Protein AF-A0A9W9TAP0-F1 (afdb_monomer_lite)

Sequence (423 aa):
MVGEIASSGRPNSSPDVRSVYTIPLPASGARTARPKFRALRFLSPRTLLLLLNAPNRGGSELVLLQLPSAKSSKSKILRRRKLPRTLKIGLGLDICQLGTNPQGQQQTVIAASGSDNSIPLFTLEYGPNRGYSNFRPYTTLRDVHPFSMTKLTFSTFIAPPHPVTPDVGPQNIKLASVSMGNTVVVHTFPLSPFPTSSRTPRYVLVTPGPSEIWELVYSIIILLFSISAICVAMLAFAEIRGGTPPVLGATEWLPESIRGAIAREYVLPPRDKLTYFDTLLAPRGSGIDTDIPVATIVPTDSQIESLREILDRVHRAGAAPADLETIAPQSLSVIVRCGAGQNAEQSVIIETAVSASADESEQSEEEKLQAWKDLSVSEQSVWKQRLVDAGRWTASEGESVLIGVLFSEACGGLGRAVREELP

Structure (mmCIF, N/CA/C/O backbone):
data_AF-A0A9W9TAP0-F1
#
_entry.id   AF-A0A9W9TAP0-F1
#
loop_
_atom_site.group_PDB
_atom_site.id
_atom_site.type_symbol
_atom_site.label_atom_id
_atom_site.label_alt_id
_atom_site.label_comp_id
_atom_site.label_asym_id
_atom_site.label_entity_id
_atom_site.label_seq_id
_atom_site.pdbx_PDB_ins_code
_atom_site.Cartn_x
_atom_site.Cartn_y
_atom_site.Cartn_z
_atom_site.occupancy
_atom_site.B_iso_or_equiv
_atom_site.auth_seq_id
_atom_site.auth_comp_id
_atom_site.auth_asym_id
_atom_site.auth_atom_id
_atom_site.pdbx_PDB_model_num
ATOM 1 N N . MET A 1 1 ? 4.898 6.331 33.263 1.00 35.47 1 MET A N 1
ATOM 2 C CA . MET A 1 1 ? 3.964 5.482 34.018 1.00 35.47 1 MET A CA 1
ATOM 3 C C . MET A 1 1 ? 3.512 4.370 33.102 1.00 35.47 1 MET A C 1
ATOM 5 O O . MET A 1 1 ? 2.742 4.619 32.185 1.00 35.47 1 MET A O 1
ATOM 9 N N . VAL A 1 2 ? 4.104 3.193 33.271 1.00 35.72 2 VAL A N 1
ATOM 10 C CA . VAL A 1 2 ? 3.560 1.947 32.732 1.00 35.72 2 VAL A CA 1
ATOM 11 C C . VAL A 1 2 ? 2.521 1.532 33.765 1.00 35.72 2 VAL A C 1
ATOM 13 O O . VAL A 1 2 ? 2.877 1.317 34.917 1.00 35.72 2 VAL A O 1
ATOM 16 N N . GLY A 1 3 ? 1.240 1.576 33.411 1.00 37.12 3 GLY A N 1
ATOM 17 C CA . GLY A 1 3 ? 0.206 1.009 34.267 1.00 37.12 3 GLY A CA 1
ATOM 18 C C . GLY A 1 3 ? 0.262 -0.501 34.110 1.00 37.12 3 GLY A C 1
ATOM 19 O O . GLY A 1 3 ? -0.266 -1.022 33.132 1.00 37.12 3 GLY A O 1
ATOM 20 N N . GLU A 1 4 ? 0.949 -1.190 35.016 1.00 38.75 4 GLU A N 1
ATOM 21 C CA . GLU A 1 4 ? 0.780 -2.631 35.176 1.00 38.75 4 GLU A CA 1
ATOM 22 C C . GLU A 1 4 ? -0.610 -2.869 35.764 1.00 38.75 4 GLU A C 1
ATOM 24 O O . GLU A 1 4 ? -0.915 -2.451 36.880 1.00 38.75 4 GLU A O 1
ATOM 29 N N . ILE A 1 5 ? -1.483 -3.508 34.989 1.00 48.22 5 ILE A N 1
ATOM 30 C CA . ILE A 1 5 ? -2.762 -4.002 35.495 1.00 48.22 5 ILE A CA 1
ATOM 31 C C . ILE A 1 5 ? -2.458 -5.355 36.141 1.00 48.22 5 ILE A C 1
ATOM 33 O O . ILE A 1 5 ? -2.539 -6.397 35.495 1.00 48.22 5 ILE A O 1
ATOM 37 N N . ALA A 1 6 ? -2.033 -5.331 37.404 1.00 49.41 6 ALA A N 1
ATOM 38 C CA . ALA A 1 6 ? -1.927 -6.531 38.223 1.00 49.41 6 ALA A CA 1
ATOM 39 C C . ALA A 1 6 ? -3.330 -6.935 38.707 1.00 49.41 6 ALA A C 1
ATOM 41 O O . ALA A 1 6 ? -4.067 -6.120 39.260 1.00 49.41 6 ALA A O 1
ATOM 42 N N . SER A 1 7 ? -3.710 -8.199 38.513 1.00 53.41 7 SER A N 1
ATOM 43 C CA . SER A 1 7 ? -5.006 -8.751 38.942 1.00 53.41 7 SER A CA 1
ATOM 44 C C . SER A 1 7 ? -5.147 -8.901 40.464 1.00 53.41 7 SER A C 1
ATOM 46 O O . SER A 1 7 ? -6.217 -9.266 40.947 1.00 53.41 7 SER A O 1
ATOM 48 N N . SER A 1 8 ? -4.082 -8.632 41.227 1.00 52.31 8 SER A N 1
ATOM 49 C CA . SER A 1 8 ? -3.976 -8.928 42.660 1.00 52.31 8 SER A CA 1
ATOM 50 C C . SER A 1 8 ? -4.430 -7.802 43.594 1.00 52.31 8 SER A C 1
ATOM 52 O O . SER A 1 8 ? -4.453 -8.000 44.806 1.00 52.31 8 SER A O 1
ATOM 54 N N . GLY A 1 9 ? -4.842 -6.643 43.077 1.00 48.72 9 GLY A N 1
ATOM 55 C CA . GLY A 1 9 ? -5.369 -5.554 43.897 1.00 48.72 9 GLY A CA 1
ATOM 56 C C . GLY A 1 9 ? -6.610 -4.952 43.265 1.00 48.72 9 GLY A C 1
ATOM 57 O O . GLY A 1 9 ? -6.533 -4.437 42.156 1.00 48.72 9 GLY A O 1
ATOM 58 N N . ARG A 1 10 ? -7.753 -4.975 43.965 1.00 49.41 10 ARG A N 1
ATOM 59 C CA . ARG A 1 10 ? -8.870 -4.073 43.644 1.00 49.41 10 ARG A CA 1
ATOM 60 C C . ARG A 1 10 ? -8.359 -2.645 43.868 1.00 49.41 10 ARG A C 1
ATOM 62 O O . ARG A 1 10 ? -8.138 -2.284 45.025 1.00 49.41 10 ARG A O 1
ATOM 69 N N . PRO A 1 11 ? -8.143 -1.825 42.825 1.00 54.97 11 PRO A N 1
ATOM 70 C CA . PRO A 1 11 ? -7.811 -0.433 43.046 1.00 54.97 11 PRO A CA 1
ATOM 71 C C . PRO A 1 11 ? -9.091 0.255 43.530 1.00 54.97 11 PRO A C 1
ATOM 73 O O . PRO A 1 11 ? -10.049 0.399 42.776 1.00 54.97 11 PRO A O 1
ATOM 76 N N . ASN A 1 12 ? -9.123 0.656 44.804 1.00 59.03 12 ASN A N 1
ATOM 77 C CA . ASN A 1 12 ? -10.228 1.421 45.405 1.00 59.03 12 ASN A CA 1
ATOM 78 C C . ASN A 1 12 ? -10.329 2.865 44.866 1.00 59.03 12 ASN A C 1
ATOM 80 O O . ASN A 1 12 ? -11.173 3.634 45.320 1.00 59.03 12 ASN A O 1
ATOM 84 N N . SER A 1 13 ? -9.487 3.247 43.904 1.00 66.62 13 SER A N 1
ATOM 85 C CA . SER A 1 13 ? -9.557 4.516 43.189 1.00 66.62 13 SER A CA 1
ATOM 86 C C . SER A 1 13 ? -9.897 4.271 41.722 1.00 66.62 13 SER A C 1
ATOM 88 O O . SER A 1 13 ? -9.280 3.450 41.040 1.00 66.62 13 SER A O 1
ATOM 90 N N . SER A 1 14 ? -10.891 5.002 41.215 1.00 63.50 14 SER A N 1
ATOM 91 C CA . SER A 1 14 ? -11.123 5.083 39.776 1.00 63.50 14 SER A CA 1
ATOM 92 C C . SER A 1 14 ? -9.846 5.594 39.098 1.00 63.50 14 SER A C 1
ATOM 94 O O . SER A 1 14 ? -9.277 6.578 39.584 1.00 63.50 14 SER A O 1
ATOM 96 N N . PRO A 1 15 ? -9.385 4.974 37.998 1.00 71.81 15 PRO A N 1
ATOM 97 C CA . PRO A 1 15 ? -8.218 5.464 37.275 1.00 71.81 15 PRO A CA 1
ATOM 98 C C . PRO A 1 15 ? -8.450 6.917 36.846 1.00 71.81 15 PRO A C 1
ATOM 100 O O . PRO A 1 15 ? -9.531 7.247 36.363 1.00 71.81 15 PRO A O 1
ATOM 103 N N . ASP A 1 16 ? -7.451 7.782 37.024 1.00 75.12 16 ASP A N 1
ATOM 104 C CA . ASP A 1 16 ? -7.532 9.184 36.603 1.00 75.12 16 ASP A CA 1
ATOM 105 C C . ASP A 1 16 ? -7.664 9.257 35.069 1.00 75.12 16 ASP A C 1
ATOM 107 O O . ASP A 1 16 ? -6.729 8.950 34.318 1.00 75.12 16 ASP A O 1
ATOM 111 N N . VAL A 1 17 ? -8.868 9.582 34.585 1.00 78.56 17 VAL A N 1
ATOM 112 C CA . VAL A 1 17 ? -9.186 9.620 33.154 1.00 78.56 17 VAL A CA 1
ATOM 113 C C . VAL A 1 17 ? -8.846 10.995 32.605 1.00 78.56 17 VAL A C 1
ATOM 115 O O . VAL A 1 17 ? -9.602 11.957 32.736 1.00 78.56 17 VAL A O 1
ATOM 118 N N . ARG A 1 18 ? -7.725 11.077 31.889 1.00 80.06 18 ARG A N 1
ATOM 119 C CA . ARG A 1 18 ? -7.313 12.298 31.196 1.00 80.06 18 ARG A CA 1
ATOM 120 C C . ARG A 1 18 ? -7.606 12.227 29.701 1.00 80.06 18 ARG A C 1
ATOM 122 O O . ARG A 1 18 ? -7.144 11.320 29.009 1.00 80.06 18 ARG A O 1
ATOM 129 N N . SER A 1 19 ? -8.278 13.250 29.164 1.00 82.06 19 SER A N 1
ATOM 130 C CA . SER A 1 19 ? -8.365 13.429 27.710 1.00 82.06 19 SER A CA 1
ATOM 131 C C . SER A 1 19 ? -6.993 13.792 27.141 1.00 82.06 19 SER A C 1
ATOM 133 O O . SER A 1 19 ? -6.414 14.835 27.455 1.00 82.06 19 SER A O 1
ATOM 135 N N . VAL A 1 20 ? -6.458 12.902 26.309 1.00 82.75 20 VAL A N 1
ATOM 136 C CA . VAL A 1 20 ? -5.140 13.058 25.686 1.00 82.75 20 VAL A CA 1
ATOM 137 C C . VAL A 1 20 ? -5.211 13.839 24.374 1.00 82.75 20 VAL A C 1
ATOM 139 O O . VAL A 1 20 ? -4.279 14.570 24.023 1.00 82.75 20 VAL A O 1
ATOM 142 N N . TYR A 1 21 ? -6.294 13.665 23.621 1.00 85.75 21 TYR A N 1
ATOM 143 C CA . TYR A 1 21 ? -6.478 14.297 22.324 1.00 85.75 21 TYR A CA 1
ATOM 144 C C . TYR A 1 21 ? -7.959 14.504 22.028 1.00 85.75 21 TYR A C 1
ATOM 146 O O . TYR A 1 21 ? -8.755 13.569 22.094 1.00 85.75 21 TYR A O 1
ATOM 154 N N . THR A 1 22 ? -8.288 15.723 21.614 1.00 86.69 22 THR A N 1
ATOM 155 C CA . THR A 1 22 ? -9.600 16.093 21.088 1.00 86.69 22 THR A CA 1
ATOM 156 C C . THR A 1 22 ? -9.387 16.750 19.733 1.00 86.69 22 THR A C 1
ATOM 158 O O . THR A 1 22 ? -8.451 17.531 19.551 1.00 86.69 22 THR A O 1
ATOM 161 N N . ILE A 1 23 ? -10.254 16.440 18.771 1.00 85.25 23 ILE A N 1
ATOM 162 C CA . ILE A 1 23 ? -10.223 17.067 17.447 1.00 85.25 23 ILE A CA 1
ATOM 163 C C . ILE A 1 23 ? -10.448 18.579 17.629 1.00 85.25 23 ILE A C 1
ATOM 165 O O . ILE A 1 23 ? -11.452 18.956 18.244 1.00 85.25 23 ILE A O 1
ATOM 169 N N . PRO A 1 24 ? -9.542 19.443 17.128 1.00 80.12 24 PRO A N 1
ATOM 170 C CA . PRO A 1 24 ? -9.660 20.884 17.309 1.00 80.12 24 PRO A CA 1
ATOM 171 C C . PRO A 1 24 ? -10.938 21.403 16.650 1.00 80.12 24 PRO A C 1
ATOM 173 O O . PRO A 1 24 ? -11.349 20.913 15.594 1.00 80.12 24 PRO A O 1
ATOM 176 N N . LEU A 1 25 ? -11.569 22.396 17.277 1.00 72.06 25 LEU A N 1
ATOM 177 C CA . LEU A 1 25 ? -12.714 23.063 16.674 1.00 72.06 25 LEU A CA 1
ATOM 178 C C . LEU A 1 25 ? -12.244 23.890 15.465 1.00 72.06 25 LEU A C 1
ATOM 180 O O . LEU A 1 25 ? -11.196 24.535 15.545 1.00 72.06 25 LEU A O 1
ATOM 184 N N . PRO A 1 26 ? -12.994 23.888 14.353 1.00 67.75 26 PRO A N 1
ATOM 185 C CA . PRO A 1 26 ? -12.704 24.773 13.236 1.00 67.75 26 PRO A CA 1
ATOM 186 C C . PRO A 1 26 ? -12.855 26.233 13.678 1.00 67.75 26 PRO A C 1
ATOM 188 O O . PRO A 1 26 ? -13.817 26.587 14.358 1.00 67.75 26 PRO A O 1
ATOM 191 N N . ALA A 1 27 ? -11.912 27.081 13.258 1.00 63.66 27 ALA A N 1
ATOM 192 C CA . ALA A 1 27 ? -11.834 28.494 13.644 1.00 63.66 27 ALA A CA 1
ATOM 193 C C . ALA A 1 27 ? -13.078 29.318 13.257 1.00 63.66 27 ALA A C 1
ATOM 195 O O . ALA A 1 27 ? -13.314 30.379 13.819 1.00 63.66 27 ALA A O 1
ATOM 196 N N . SER A 1 28 ? -13.900 28.812 12.332 1.00 65.06 28 SER A N 1
ATOM 197 C CA . SER A 1 28 ? -15.079 29.495 11.789 1.00 65.06 28 SER A CA 1
ATOM 198 C C . SER A 1 28 ? -16.245 29.667 12.778 1.00 65.06 28 SER A C 1
ATOM 200 O O . SER A 1 28 ? -17.252 30.251 12.389 1.00 65.06 28 SER A O 1
ATOM 202 N N . GLY A 1 29 ? -16.183 29.135 14.007 1.00 60.34 29 GLY A N 1
ATOM 203 C CA . GLY A 1 29 ? -17.227 29.305 15.039 1.00 60.34 29 GLY A CA 1
ATOM 204 C C . GLY A 1 29 ? -18.574 28.622 14.742 1.00 60.34 29 GLY A C 1
ATOM 205 O O . GLY A 1 29 ? -19.342 28.329 15.655 1.00 60.34 29 GLY A O 1
ATOM 206 N N . ALA A 1 30 ? -18.844 28.285 13.481 1.00 61.38 30 ALA A N 1
ATOM 207 C CA . ALA A 1 30 ? -19.988 27.500 13.067 1.00 61.38 30 ALA A CA 1
ATOM 208 C C . ALA A 1 30 ? -19.886 26.077 13.637 1.00 61.38 30 ALA A C 1
ATOM 210 O O . ALA A 1 30 ? -18.817 25.454 13.601 1.00 61.38 30 ALA A O 1
ATOM 211 N N . ARG A 1 31 ? -21.023 25.531 14.100 1.00 60.56 31 ARG A N 1
ATOM 212 C CA . ARG A 1 31 ? -21.229 24.106 14.438 1.00 60.56 31 ARG A CA 1
ATOM 213 C C . ARG A 1 31 ? -21.124 23.220 13.184 1.00 60.56 31 ARG A C 1
ATOM 215 O O . ARG A 1 31 ? -22.014 22.441 12.865 1.00 60.56 31 ARG A O 1
ATOM 222 N N . THR A 1 32 ? -20.036 23.353 12.440 1.00 64.44 32 THR A N 1
ATOM 223 C CA . THR A 1 32 ? -19.713 22.486 11.316 1.00 64.44 32 THR A CA 1
ATOM 224 C C . THR A 1 32 ? -19.512 21.069 11.837 1.00 64.44 32 THR A C 1
ATOM 226 O O . THR A 1 32 ? -18.995 20.836 12.937 1.00 64.44 32 THR A O 1
ATOM 229 N N . ALA A 1 33 ? -20.004 20.108 11.061 1.00 75.25 33 ALA A N 1
ATOM 230 C CA . ALA A 1 33 ? -19.948 18.706 11.422 1.00 75.25 33 ALA A CA 1
ATOM 231 C C . ALA A 1 33 ? -18.481 18.279 11.627 1.00 75.25 33 ALA A C 1
ATOM 233 O O . ALA A 1 33 ? -17.608 18.569 10.812 1.00 75.25 33 ALA A O 1
ATOM 234 N N . ARG A 1 34 ? -18.193 17.626 12.757 1.00 82.12 34 ARG A N 1
ATOM 235 C CA . ARG A 1 34 ? -16.831 17.218 13.133 1.00 82.12 34 ARG A CA 1
ATOM 236 C C . ARG A 1 34 ? -16.483 15.865 12.513 1.00 82.12 34 ARG A C 1
ATOM 238 O O . ARG A 1 34 ? -17.371 15.012 12.413 1.00 82.12 34 ARG A O 1
ATOM 245 N N . PRO A 1 35 ? -15.209 15.625 12.154 1.00 88.88 35 PRO A N 1
ATOM 246 C CA . PRO A 1 35 ? -14.784 14.283 11.808 1.00 88.88 35 PRO A CA 1
ATOM 247 C C . PRO A 1 35 ? -14.922 13.359 13.024 1.00 88.88 35 PRO A C 1
ATOM 249 O O . PRO A 1 35 ? -14.777 13.791 14.169 1.00 88.88 35 PRO A O 1
ATOM 252 N N . LYS A 1 36 ? -15.230 12.087 12.776 1.00 91.38 36 LYS A N 1
ATOM 253 C CA . LYS A 1 36 ? -15.442 11.074 13.821 1.00 91.38 36 LYS A CA 1
ATOM 254 C C . LYS A 1 36 ? -14.333 10.031 13.768 1.00 91.38 36 LYS A C 1
ATOM 256 O O . LYS A 1 36 ? -13.972 9.578 12.682 1.00 91.38 36 LYS A O 1
ATOM 261 N N . PHE A 1 37 ? -13.824 9.625 14.930 1.00 93.25 37 PHE A N 1
ATOM 262 C CA . PHE A 1 37 ? -12.934 8.469 15.023 1.00 93.25 37 PHE A CA 1
ATOM 263 C C . PHE A 1 37 ? -13.729 7.197 14.760 1.00 93.25 37 PHE A C 1
ATOM 265 O O . PHE A 1 37 ? -14.768 6.973 15.379 1.00 93.25 37 PHE A O 1
ATOM 272 N N . ARG A 1 38 ? -13.243 6.377 13.832 1.00 93.19 38 ARG A N 1
ATOM 273 C CA . ARG A 1 38 ? -13.860 5.097 13.492 1.00 93.19 38 ARG A CA 1
ATOM 274 C C . ARG A 1 38 ? -13.120 3.923 14.112 1.00 93.19 38 ARG A C 1
ATOM 276 O O . ARG A 1 38 ? -13.752 3.015 14.635 1.00 93.19 38 ARG A O 1
ATOM 283 N N . ALA A 1 39 ? -11.799 3.925 13.996 1.00 94.56 39 ALA A N 1
ATOM 284 C CA . ALA A 1 39 ? -10.954 2.835 14.453 1.00 94.56 39 ALA A CA 1
ATOM 285 C C . ALA A 1 39 ? -9.607 3.378 14.927 1.00 94.56 39 ALA A C 1
ATOM 287 O O . ALA A 1 39 ? -9.150 4.427 14.464 1.00 94.56 39 ALA A O 1
ATOM 288 N N . LEU A 1 40 ? -8.983 2.649 15.848 1.00 95.19 40 LEU A N 1
ATOM 289 C CA . LEU A 1 40 ? -7.676 2.970 16.406 1.00 95.19 40 LEU A CA 1
ATOM 290 C C . LEU A 1 40 ? -6.840 1.700 16.537 1.00 95.19 40 LEU A C 1
ATOM 292 O O . LEU A 1 40 ? -7.375 0.637 16.850 1.00 95.19 40 LEU A O 1
ATOM 296 N N . ARG A 1 41 ? -5.532 1.814 16.310 1.00 95.50 41 ARG A N 1
ATOM 297 C CA . ARG A 1 41 ? -4.555 0.740 16.519 1.00 95.50 41 ARG A CA 1
ATOM 298 C C . ARG A 1 41 ? -3.268 1.312 17.102 1.00 95.50 41 ARG A C 1
ATOM 300 O O . ARG A 1 41 ? -2.814 2.375 16.685 1.00 95.50 41 ARG A O 1
ATOM 307 N N . PHE A 1 42 ? -2.673 0.608 18.057 1.00 94.44 42 PHE A N 1
ATOM 308 C CA . PHE A 1 42 ? -1.372 0.977 18.610 1.00 94.44 42 PHE A CA 1
ATOM 309 C C . PHE A 1 42 ? -0.261 0.459 17.701 1.00 94.44 42 PHE A C 1
ATOM 311 O O . PHE A 1 42 ? -0.179 -0.737 17.446 1.00 94.44 42 PHE A O 1
ATOM 318 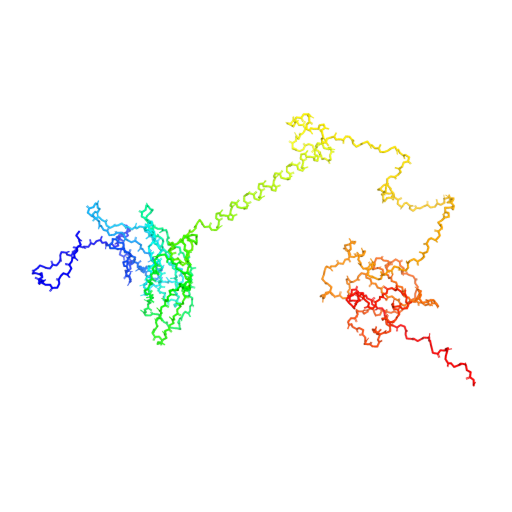N N . LEU A 1 43 ? 0.607 1.356 17.236 1.00 92.81 43 LEU A N 1
ATOM 319 C CA . LEU A 1 43 ? 1.861 0.964 16.583 1.00 92.81 43 LEU A CA 1
ATOM 320 C C . LEU A 1 43 ? 2.974 0.753 17.608 1.00 92.81 43 LEU A C 1
ATOM 322 O O . LEU A 1 43 ? 3.865 -0.063 17.428 1.00 92.81 43 LEU A O 1
ATOM 326 N N . SER A 1 44 ? 2.928 1.536 18.678 1.00 89.62 44 SER A N 1
ATOM 327 C CA . SER A 1 44 ? 3.886 1.553 19.776 1.00 89.62 44 SER A CA 1
ATOM 328 C C . SER A 1 44 ? 3.135 2.028 21.024 1.00 89.62 44 SER A C 1
ATOM 330 O O . SER A 1 44 ? 2.120 2.715 20.872 1.00 89.62 44 SER A O 1
ATOM 332 N N . PRO A 1 45 ? 3.616 1.771 22.255 1.00 89.38 45 PRO A N 1
ATOM 333 C CA . PRO A 1 45 ? 2.966 2.269 23.472 1.00 89.38 45 PRO A CA 1
ATOM 334 C C . PRO A 1 45 ? 2.735 3.789 23.495 1.00 89.38 45 PRO A C 1
ATOM 336 O O . PRO A 1 45 ? 1.911 4.283 24.258 1.00 89.38 45 PRO A O 1
ATOM 339 N N . ARG A 1 46 ? 3.462 4.544 22.661 1.00 89.62 46 ARG A N 1
ATOM 340 C CA . ARG A 1 46 ? 3.355 6.006 22.550 1.00 89.62 46 ARG A CA 1
ATOM 341 C C . ARG A 1 46 ? 2.807 6.499 21.213 1.00 89.62 46 ARG A C 1
ATOM 343 O O . ARG A 1 46 ? 2.724 7.709 21.021 1.00 89.62 46 ARG A O 1
ATOM 350 N N . THR A 1 47 ? 2.447 5.609 20.294 1.00 93.00 47 THR A N 1
ATOM 351 C CA . THR A 1 47 ? 2.020 6.006 18.948 1.00 93.00 47 THR A CA 1
ATOM 352 C C . THR A 1 47 ? 0.760 5.263 18.542 1.00 93.00 47 THR A C 1
ATOM 354 O O . THR A 1 47 ? 0.732 4.033 18.478 1.00 93.00 47 THR A O 1
ATOM 357 N N . LEU A 1 48 ? -0.268 6.037 18.213 1.00 95.06 48 LEU A N 1
ATOM 358 C CA . LEU A 1 48 ? -1.573 5.578 17.774 1.00 95.06 48 LEU A CA 1
ATOM 359 C C . LEU A 1 48 ? -1.783 5.879 16.296 1.00 95.06 48 LEU A C 1
ATOM 361 O O . LEU A 1 48 ? -1.560 6.997 15.836 1.00 95.06 48 LEU A O 1
ATOM 365 N N . LEU A 1 49 ? -2.286 4.893 15.572 1.00 96.69 49 LEU A N 1
ATOM 366 C CA . LEU A 1 49 ? -2.850 5.063 14.248 1.00 96.69 49 LEU A CA 1
ATOM 367 C C . LEU A 1 49 ? -4.369 5.167 14.368 1.00 96.69 49 LEU A C 1
ATOM 369 O O . LEU A 1 49 ? -5.010 4.310 14.973 1.00 96.69 49 LEU A O 1
ATOM 373 N N . LEU A 1 50 ? -4.938 6.216 13.786 1.00 95.69 50 LEU A N 1
ATOM 374 C CA . LEU A 1 50 ? -6.355 6.540 13.857 1.00 95.69 50 LEU A CA 1
ATOM 375 C C . LEU A 1 50 ? -6.946 6.597 12.452 1.00 95.69 50 LEU A C 1
ATOM 377 O O . LEU A 1 50 ? -6.357 7.195 11.551 1.00 95.69 50 LEU A O 1
ATOM 381 N N . LEU A 1 51 ? -8.138 6.030 12.294 1.00 96.00 51 LEU A N 1
ATOM 382 C CA . LEU A 1 51 ? -8.979 6.195 11.115 1.00 96.00 51 LEU A CA 1
ATOM 383 C C . LEU A 1 51 ? -10.081 7.206 11.434 1.00 96.00 51 LEU A C 1
ATOM 385 O O . LEU A 1 51 ? -10.896 6.981 12.334 1.00 96.00 51 LEU A O 1
ATOM 389 N N . LEU A 1 52 ? -10.103 8.315 10.701 1.00 94.75 52 LEU A N 1
ATOM 390 C CA . LEU A 1 52 ? -11.092 9.376 10.841 1.00 94.75 52 LEU A CA 1
ATOM 391 C C . LEU A 1 52 ? -11.986 9.424 9.610 1.00 94.75 52 LEU A C 1
ATOM 393 O O . LEU A 1 52 ? -11.508 9.379 8.482 1.00 94.75 52 LEU A O 1
ATOM 397 N N . ASN A 1 53 ? -13.281 9.601 9.838 1.00 94.75 53 ASN A N 1
ATOM 398 C CA . ASN A 1 53 ? -14.241 9.879 8.780 1.00 94.75 53 ASN A CA 1
ATOM 399 C C . ASN A 1 53 ? -14.594 11.360 8.804 1.00 94.75 53 ASN A C 1
ATOM 401 O O . ASN A 1 53 ? -14.984 11.887 9.850 1.00 94.75 53 ASN A O 1
ATOM 405 N N . ALA A 1 54 ? -14.461 12.018 7.658 1.00 91.94 54 ALA A N 1
ATOM 406 C CA . ALA A 1 54 ? -14.869 13.397 7.482 1.00 91.94 54 ALA A CA 1
ATOM 407 C C . ALA A 1 54 ? -16.396 13.528 7.634 1.00 91.94 54 ALA A C 1
ATOM 409 O O . ALA A 1 54 ? -17.146 12.581 7.358 1.00 91.94 54 ALA A O 1
ATOM 410 N N . PRO A 1 55 ? -16.882 14.701 8.068 1.00 89.44 55 PRO A N 1
ATOM 411 C CA . PRO A 1 55 ? -18.309 14.990 8.061 1.00 89.44 55 PRO A CA 1
ATOM 412 C C . PRO A 1 55 ? -18.916 14.855 6.659 1.00 89.44 55 PRO A C 1
ATOM 414 O O . PRO A 1 55 ? -18.220 14.976 5.652 1.00 89.44 55 PRO A O 1
ATOM 417 N N . ASN A 1 56 ? -20.230 14.630 6.596 1.00 88.06 56 ASN A N 1
ATOM 418 C CA . ASN A 1 56 ? -21.007 14.632 5.349 1.00 88.06 56 ASN A CA 1
ATOM 419 C C . ASN A 1 56 ? -20.467 13.685 4.261 1.00 88.06 56 ASN A C 1
ATOM 421 O O . ASN A 1 56 ? -20.590 13.969 3.074 1.00 88.06 56 ASN A O 1
ATOM 425 N N . ARG A 1 57 ? -19.854 12.557 4.660 1.00 86.75 57 ARG A N 1
ATOM 426 C CA . ARG A 1 57 ? -19.229 11.587 3.737 1.00 86.75 57 ARG A CA 1
ATOM 427 C C . ARG A 1 57 ? -18.182 12.238 2.815 1.00 86.75 57 ARG A C 1
ATOM 429 O O . ARG A 1 57 ? -17.982 11.789 1.689 1.00 86.75 57 ARG A O 1
ATOM 436 N N . GLY A 1 58 ? -17.511 13.287 3.300 1.00 86.94 58 GLY A N 1
ATOM 437 C CA . GLY A 1 58 ? -16.511 14.057 2.555 1.00 86.94 58 GLY A CA 1
ATOM 438 C C . GLY A 1 58 ? -15.170 13.346 2.345 1.00 86.94 58 GLY A C 1
ATOM 439 O O . GLY A 1 58 ? -14.251 13.943 1.791 1.00 86.94 58 GLY A O 1
ATOM 440 N N . GLY A 1 59 ? -15.036 12.097 2.796 1.00 91.75 59 GLY A N 1
ATOM 441 C CA . GLY A 1 59 ? -13.803 11.324 2.724 1.00 91.75 59 GLY A CA 1
ATOM 442 C C . GLY A 1 59 ? -13.399 10.750 4.073 1.00 91.75 59 GLY A C 1
ATOM 443 O O . GLY A 1 59 ? -14.063 10.924 5.096 1.00 91.75 59 GLY A O 1
ATOM 444 N N . SER A 1 60 ? -12.263 10.076 4.073 1.00 93.75 60 SER A N 1
ATOM 445 C CA . SER A 1 60 ? -11.678 9.484 5.267 1.00 93.75 60 SER A CA 1
ATOM 446 C C . SER A 1 60 ? -10.167 9.684 5.267 1.00 93.75 60 SER A C 1
ATOM 448 O O . SER A 1 60 ? -9.541 9.904 4.228 1.00 93.75 60 SER A O 1
ATOM 450 N N . GLU A 1 61 ? -9.577 9.686 6.454 1.00 94.81 61 GLU A N 1
ATOM 451 C CA . GLU A 1 61 ? -8.178 10.036 6.658 1.00 94.81 61 GLU A CA 1
ATOM 452 C C . GLU A 1 61 ? -7.534 9.115 7.693 1.00 94.81 61 GLU A C 1
ATOM 454 O O . GLU A 1 61 ? -8.137 8.773 8.712 1.00 94.81 61 GLU A O 1
ATOM 459 N N . LEU A 1 62 ? -6.276 8.758 7.451 1.00 96.00 62 LEU A N 1
ATOM 460 C CA . LEU A 1 62 ? -5.397 8.125 8.422 1.00 96.00 62 LEU A CA 1
ATOM 461 C C . LEU A 1 62 ? -4.584 9.198 9.137 1.00 96.00 62 LEU A C 1
ATOM 463 O O . LEU A 1 62 ? -3.957 10.050 8.502 1.00 96.00 62 LEU A O 1
ATOM 467 N N . VAL A 1 63 ? -4.572 9.148 10.463 1.00 95.50 63 VAL A N 1
ATOM 468 C CA . VAL A 1 63 ? -3.820 10.077 11.306 1.00 95.50 63 VAL A CA 1
ATOM 469 C C . VAL A 1 63 ? -2.933 9.292 12.251 1.00 95.50 63 VAL A C 1
ATOM 471 O O . VAL A 1 63 ? -3.395 8.427 12.988 1.00 95.50 63 VAL A O 1
ATOM 474 N N . LEU A 1 64 ? -1.650 9.629 12.240 1.00 95.75 64 LEU A N 1
ATOM 475 C CA . LEU A 1 64 ? -0.675 9.121 13.184 1.00 95.75 64 LEU A CA 1
ATOM 476 C C . LEU A 1 64 ? -0.535 10.115 14.335 1.00 95.75 64 LEU A C 1
ATOM 478 O O . LEU A 1 64 ? -0.080 11.243 14.134 1.00 95.75 64 LEU A O 1
ATOM 482 N N . LEU A 1 65 ? -0.930 9.697 15.530 1.00 94.00 65 LEU A N 1
ATOM 483 C CA . LEU A 1 65 ? -0.923 10.497 16.744 1.00 94.00 65 LEU A CA 1
ATOM 484 C C . LEU A 1 65 ? 0.156 9.985 17.701 1.00 94.00 65 LEU A C 1
ATOM 486 O O . LEU A 1 65 ? 0.170 8.815 18.073 1.00 94.00 65 LEU A O 1
ATOM 490 N N . GLN A 1 66 ? 1.033 10.878 18.140 1.00 92.38 66 GLN A N 1
ATOM 491 C CA . GLN A 1 66 ? 1.952 10.625 19.236 1.00 92.38 66 GLN A CA 1
ATOM 492 C C . GLN A 1 66 ? 1.281 10.999 20.557 1.00 92.38 66 GLN A C 1
ATOM 494 O O . GLN A 1 66 ? 0.803 12.124 20.736 1.00 92.38 66 GLN A O 1
ATOM 499 N N . LEU A 1 67 ? 1.256 10.043 21.478 1.00 90.44 67 LEU A N 1
ATOM 500 C CA . LEU A 1 67 ? 0.775 10.222 22.837 1.00 90.44 67 LEU A CA 1
ATOM 501 C C . LEU A 1 67 ? 1.762 11.077 23.652 1.00 90.44 67 LEU A C 1
ATOM 503 O O . LEU A 1 67 ? 2.968 11.065 23.381 1.00 90.44 67 LEU A O 1
ATOM 507 N N . PRO A 1 68 ? 1.261 11.822 24.651 1.00 86.19 68 PRO A N 1
ATOM 508 C CA . PRO A 1 68 ? 2.078 12.640 25.525 1.00 86.19 68 PRO A CA 1
ATOM 509 C C . PRO A 1 68 ? 3.080 11.770 26.285 1.00 86.19 68 PRO A C 1
ATOM 511 O O . PRO A 1 68 ? 2.839 10.605 26.604 1.00 86.19 68 PRO A O 1
ATOM 514 N N . SER A 1 69 ? 4.229 12.364 26.570 1.00 82.19 69 SER A N 1
ATOM 515 C CA . SER A 1 69 ? 5.322 11.754 27.323 1.00 82.19 69 SER A CA 1
ATOM 516 C C . SER A 1 69 ? 5.664 12.661 28.501 1.00 82.19 69 SER A C 1
ATOM 518 O O . SER A 1 69 ? 5.234 13.809 28.536 1.00 82.19 69 SER A O 1
ATOM 520 N N . ALA A 1 70 ? 6.488 12.205 29.444 1.00 73.44 70 ALA A N 1
ATOM 521 C CA . ALA A 1 70 ? 6.917 13.030 30.581 1.00 73.44 70 ALA A CA 1
ATOM 522 C C . ALA A 1 70 ? 7.519 14.387 30.149 1.00 73.44 70 ALA A C 1
ATOM 524 O O . ALA A 1 70 ? 7.402 15.374 30.862 1.00 73.44 70 ALA A O 1
ATOM 525 N N . LYS A 1 71 ? 8.107 14.446 28.944 1.00 67.00 71 LYS A N 1
ATOM 526 C CA . LYS A 1 71 ? 8.688 15.658 28.341 1.00 67.00 71 LYS A CA 1
ATOM 527 C C . LYS A 1 71 ? 7.689 16.525 27.555 1.00 67.00 71 LYS A C 1
ATOM 529 O O . LYS A 1 71 ? 8.025 17.640 27.181 1.00 67.00 71 LYS A O 1
ATOM 534 N N . SER A 1 72 ? 6.496 16.020 27.233 1.00 69.44 72 SER A N 1
ATOM 535 C CA . SER A 1 72 ? 5.506 16.730 26.413 1.00 69.44 72 SER A CA 1
ATOM 536 C C . SER A 1 72 ? 4.090 16.413 26.878 1.00 69.44 72 SER A C 1
ATOM 538 O O . SER A 1 72 ? 3.606 15.291 26.734 1.00 69.44 72 SER A O 1
ATOM 540 N N . SER A 1 73 ? 3.420 17.421 27.432 1.00 72.31 73 SER A N 1
ATOM 541 C CA . SER A 1 73 ? 2.101 17.294 28.059 1.00 72.31 73 SER A CA 1
ATOM 542 C C . SER A 1 73 ? 0.934 17.209 27.068 1.00 72.31 73 SER A C 1
ATOM 544 O O . SER A 1 73 ? -0.190 16.924 27.488 1.00 72.31 73 SER A O 1
ATOM 546 N N . LYS A 1 74 ? 1.173 17.449 25.772 1.00 80.62 74 LYS A N 1
ATOM 547 C CA . LYS A 1 74 ? 0.153 17.441 24.714 1.00 80.62 74 LYS A CA 1
ATOM 548 C C . LYS A 1 74 ? 0.478 16.384 23.663 1.00 80.62 74 LYS A C 1
ATOM 550 O O . LYS A 1 74 ? 1.637 16.153 23.334 1.00 80.62 74 LYS A O 1
ATOM 555 N N . SER A 1 75 ? -0.561 15.755 23.126 1.00 86.19 75 SER A N 1
ATOM 556 C CA . SER A 1 75 ? -0.429 14.852 21.986 1.00 86.19 75 SER A CA 1
ATOM 557 C C . SER A 1 75 ? -0.099 15.631 20.709 1.00 86.19 75 SER A C 1
ATOM 559 O O . SER A 1 75 ? -0.543 16.766 20.516 1.00 86.19 75 SER A O 1
ATOM 561 N N . LYS A 1 76 ? 0.699 15.023 19.828 1.00 90.06 76 LYS A N 1
ATOM 562 C CA . LYS A 1 76 ? 1.143 15.634 18.568 1.00 90.06 76 LYS A CA 1
ATOM 563 C C . LYS A 1 76 ? 0.724 14.766 17.394 1.00 90.06 76 LYS A C 1
ATOM 565 O O . LYS A 1 76 ? 0.976 13.565 17.384 1.00 90.06 76 LYS A O 1
ATOM 570 N N . ILE A 1 77 ? 0.127 15.371 16.371 1.00 91.50 77 ILE A N 1
ATOM 571 C CA . ILE A 1 77 ? -0.109 14.684 15.099 1.00 91.50 77 ILE A CA 1
ATOM 572 C C . ILE A 1 77 ? 1.22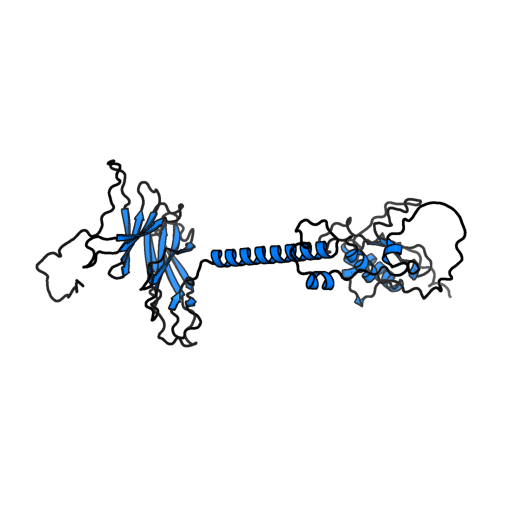3 14.616 14.353 1.00 91.50 77 ILE A C 1
ATOM 574 O O . ILE A 1 77 ? 1.804 15.647 14.022 1.00 91.50 77 ILE A O 1
ATOM 578 N N . LEU A 1 78 ? 1.710 13.405 14.103 1.00 91.62 78 LEU A N 1
ATOM 579 C CA . LEU A 1 78 ? 2.942 13.174 13.356 1.00 91.62 78 LEU A CA 1
ATOM 580 C C . LEU A 1 78 ? 2.692 13.228 11.855 1.00 91.62 78 LEU A C 1
ATOM 582 O O . LEU A 1 78 ? 3.435 13.874 11.121 1.00 91.62 78 LEU A O 1
ATOM 586 N N . ARG A 1 79 ? 1.656 12.520 11.398 1.00 93.12 79 ARG A N 1
ATOM 587 C CA . ARG A 1 79 ? 1.337 12.357 9.978 1.00 93.12 79 ARG A CA 1
ATOM 588 C C . ARG A 1 79 ? -0.168 12.324 9.779 1.00 93.12 79 ARG A C 1
ATOM 590 O O . ARG A 1 79 ? -0.907 11.827 10.626 1.00 93.12 79 ARG A O 1
ATOM 597 N N . ARG A 1 80 ? -0.608 12.811 8.625 1.00 94.12 80 ARG A N 1
ATOM 598 C CA . ARG A 1 80 ? -1.986 12.707 8.154 1.00 94.12 80 ARG A CA 1
ATOM 599 C C . ARG A 1 80 ? -1.962 12.335 6.682 1.00 94.12 80 ARG A C 1
ATOM 601 O O . ARG A 1 80 ? -1.167 12.888 5.926 1.00 94.12 80 ARG A O 1
ATOM 608 N N . ARG A 1 81 ? -2.822 11.409 6.279 1.00 93.94 81 ARG A N 1
ATOM 609 C CA . ARG A 1 81 ? -3.006 11.037 4.880 1.00 93.94 81 ARG A CA 1
ATOM 610 C C . ARG A 1 81 ? -4.481 10.846 4.586 1.00 93.94 81 ARG A C 1
ATOM 612 O O . ARG A 1 81 ? -5.152 10.089 5.277 1.00 93.94 81 ARG A O 1
ATOM 619 N N . LYS A 1 82 ? -4.965 11.509 3.540 1.00 93.81 82 LYS A N 1
ATOM 620 C CA . LYS A 1 82 ? -6.304 11.262 3.004 1.00 93.81 82 LYS A CA 1
ATOM 621 C C . LYS A 1 82 ? -6.321 9.912 2.291 1.00 93.81 82 LYS A C 1
ATOM 623 O O . LYS A 1 82 ? -5.379 9.587 1.564 1.00 93.81 82 LYS A O 1
ATOM 628 N N . LEU A 1 83 ? -7.363 9.131 2.538 1.00 92.94 83 LEU A N 1
ATOM 629 C CA . LEU A 1 83 ? -7.633 7.902 1.802 1.00 92.94 83 LEU A CA 1
ATOM 630 C C . LEU A 1 83 ? -8.130 8.237 0.381 1.00 92.94 83 LEU A C 1
ATOM 632 O O . LEU A 1 83 ? -8.435 9.404 0.102 1.00 92.94 83 LEU A O 1
ATOM 636 N N . PRO A 1 84 ? -8.156 7.257 -0.544 1.00 91.06 84 PRO A N 1
ATOM 637 C CA . PRO A 1 84 ? -8.634 7.475 -1.906 1.00 91.06 84 PRO A CA 1
ATOM 638 C C . PRO A 1 84 ? -10.014 8.140 -1.934 1.00 91.06 84 PRO A C 1
ATOM 640 O O . PRO A 1 84 ? -10.858 7.872 -1.083 1.00 91.06 84 PRO A O 1
ATOM 643 N N . ARG A 1 85 ? -10.261 8.998 -2.931 1.00 88.31 85 ARG A N 1
ATOM 644 C CA . ARG A 1 85 ? -11.504 9.788 -3.030 1.00 88.31 85 ARG A CA 1
ATOM 645 C C . ARG A 1 85 ? -12.766 8.923 -3.157 1.00 88.31 85 ARG A C 1
ATOM 647 O O . ARG A 1 85 ? -13.846 9.376 -2.782 1.00 88.31 85 ARG A O 1
ATOM 654 N N . THR A 1 86 ? -12.629 7.699 -3.663 1.00 88.69 86 THR A N 1
ATOM 655 C CA . THR A 1 86 ? -13.711 6.702 -3.722 1.00 88.69 86 THR A CA 1
ATOM 656 C C . THR A 1 86 ? -14.176 6.301 -2.317 1.00 88.69 86 THR A C 1
ATOM 658 O O . THR A 1 86 ? -15.372 6.148 -2.068 1.00 88.69 86 THR A O 1
ATOM 661 N N . LEU A 1 87 ? -13.246 6.273 -1.358 1.00 90.12 87 LEU A N 1
ATOM 662 C CA . LEU A 1 87 ? -13.453 5.841 0.015 1.00 90.12 87 LEU A CA 1
ATOM 663 C C . LEU A 1 87 ? -13.983 6.993 0.883 1.00 90.12 87 LEU A C 1
ATOM 665 O O . LEU A 1 87 ? -13.285 7.618 1.691 1.00 90.12 87 LEU A O 1
ATOM 669 N N . LYS A 1 88 ? -15.279 7.270 0.717 1.00 91.31 88 LYS A N 1
ATOM 670 C CA . LYS A 1 88 ? -15.998 8.322 1.455 1.00 91.31 88 LYS A CA 1
ATOM 671 C C . LYS A 1 88 ? -16.101 8.049 2.954 1.00 91.31 88 LYS A C 1
ATOM 673 O O . LYS A 1 88 ? -16.098 8.984 3.751 1.00 91.31 88 LYS A O 1
ATOM 678 N N . ILE A 1 89 ? -16.231 6.779 3.330 1.00 92.75 89 ILE A N 1
ATOM 679 C CA . ILE A 1 89 ? -16.354 6.326 4.719 1.00 92.75 89 ILE A CA 1
ATOM 680 C C . ILE A 1 89 ? -15.441 5.120 4.905 1.00 92.75 89 ILE A C 1
ATOM 682 O O . ILE A 1 89 ? -15.585 4.134 4.180 1.00 92.75 89 ILE A O 1
ATOM 686 N N . GLY A 1 90 ? -14.546 5.199 5.888 1.00 93.56 90 GLY A N 1
ATOM 687 C CA . GLY A 1 90 ? -13.790 4.061 6.390 1.00 93.56 90 GLY A CA 1
ATOM 688 C C . GLY A 1 90 ? -14.601 3.279 7.420 1.00 93.56 90 GLY A C 1
ATOM 689 O O . GLY A 1 90 ? -15.269 3.872 8.273 1.00 93.56 90 GLY A O 1
ATOM 690 N N . LEU A 1 91 ? -14.558 1.952 7.332 1.00 94.12 91 LEU A N 1
ATOM 691 C CA . LEU A 1 91 ? -15.327 1.030 8.167 1.00 94.12 91 LEU A CA 1
ATOM 692 C C . LEU A 1 91 ? -14.475 0.357 9.243 1.00 94.12 91 LEU A C 1
ATOM 694 O O . LEU A 1 91 ? -14.930 0.215 10.379 1.00 94.12 91 LEU A O 1
ATOM 698 N N . GLY A 1 92 ? -13.243 -0.016 8.907 1.00 93.94 92 GLY A N 1
ATOM 699 C CA . GLY A 1 92 ? -12.337 -0.749 9.786 1.00 93.94 92 GLY A CA 1
ATOM 700 C C . GLY A 1 92 ? -10.876 -0.461 9.467 1.00 93.94 92 GLY A C 1
ATOM 701 O O . GLY A 1 92 ? -10.555 0.025 8.383 1.00 93.94 92 GLY A O 1
ATOM 702 N N . LEU A 1 93 ? -10.004 -0.741 10.432 1.00 96.19 93 LEU A N 1
ATOM 703 C CA . LEU A 1 93 ? -8.561 -0.541 10.341 1.00 96.19 93 LEU A CA 1
ATOM 704 C C . LEU A 1 93 ? -7.853 -1.698 11.037 1.00 96.19 93 LEU A C 1
ATOM 706 O O . LEU A 1 93 ? -8.168 -2.021 12.190 1.00 96.19 93 LEU A O 1
ATOM 710 N N . ASP A 1 94 ? -6.853 -2.254 10.368 1.00 97.25 94 ASP A N 1
ATOM 711 C CA . ASP A 1 94 ? -5.950 -3.206 10.988 1.00 97.25 94 ASP A CA 1
ATOM 712 C C . ASP A 1 94 ? -4.503 -3.033 10.530 1.00 97.25 94 ASP A C 1
ATOM 714 O O . ASP A 1 94 ? -4.225 -2.372 9.525 1.00 97.25 94 ASP A O 1
ATOM 718 N N . ILE A 1 95 ? -3.579 -3.570 11.326 1.00 96.56 95 ILE A N 1
ATOM 719 C CA . ILE A 1 95 ? -2.140 -3.391 11.143 1.00 96.56 95 ILE A CA 1
ATOM 720 C C . ILE A 1 95 ? -1.387 -4.708 11.335 1.00 96.56 95 ILE A C 1
ATOM 722 O O . ILE A 1 95 ? -1.788 -5.546 12.136 1.00 96.56 95 ILE A O 1
ATOM 726 N N . CYS A 1 96 ? -0.248 -4.848 10.662 1.00 95.56 96 CYS A N 1
ATOM 727 C CA . CYS A 1 96 ? 0.699 -5.937 10.881 1.00 95.56 96 CYS A CA 1
ATOM 728 C C . CYS A 1 96 ? 2.128 -5.393 10.929 1.00 95.56 96 CYS A C 1
ATOM 730 O O . CYS A 1 96 ? 2.555 -4.663 10.035 1.00 95.56 96 CYS A O 1
ATOM 732 N N . GLN A 1 97 ? 2.865 -5.728 11.985 1.00 93.31 97 GLN A N 1
ATOM 733 C CA . GLN A 1 97 ? 4.242 -5.288 12.191 1.00 93.31 97 GLN A CA 1
ATOM 734 C C . GLN A 1 97 ? 5.221 -6.366 11.702 1.00 93.31 97 GLN A C 1
ATOM 736 O O . GLN A 1 97 ? 5.202 -7.482 12.211 1.00 93.31 97 GLN A O 1
ATOM 741 N N . LEU A 1 98 ? 6.100 -6.041 10.748 1.00 90.00 98 LEU A N 1
ATOM 742 C CA . LEU A 1 98 ? 6.928 -7.019 10.020 1.00 90.00 98 LEU A CA 1
ATOM 743 C C . LEU A 1 98 ? 8.294 -7.333 10.671 1.00 90.00 98 LEU A C 1
ATOM 745 O O . LEU A 1 98 ? 9.270 -7.647 9.997 1.00 90.00 98 LEU A O 1
ATOM 749 N N . GLY A 1 99 ? 8.370 -7.274 12.001 1.00 82.75 99 GLY A N 1
ATOM 750 C CA . GLY A 1 99 ? 9.615 -7.505 12.744 1.00 82.75 99 GLY A CA 1
ATOM 751 C C . GLY A 1 99 ? 10.609 -6.335 12.691 1.00 82.75 99 GLY A C 1
ATOM 752 O O . GLY A 1 99 ? 10.492 -5.404 11.892 1.00 82.75 99 GLY A O 1
ATOM 753 N N . THR A 1 100 ? 11.575 -6.354 13.608 1.00 84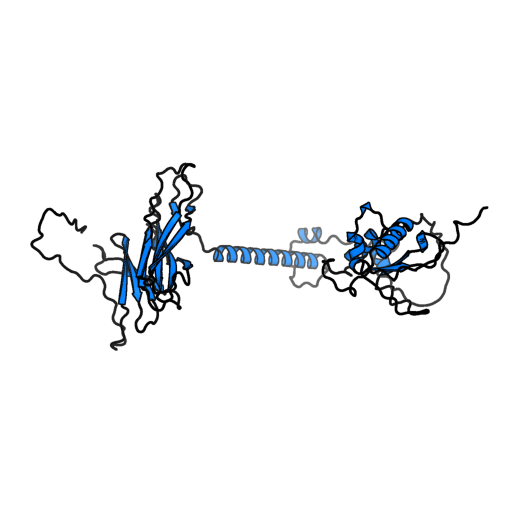.44 100 THR A N 1
ATOM 754 C CA . THR A 1 100 ? 12.544 -5.270 13.831 1.00 84.44 100 THR A CA 1
ATOM 755 C C . THR A 1 100 ? 13.953 -5.700 13.437 1.00 84.44 100 THR A C 1
ATOM 757 O O . THR A 1 100 ? 14.389 -6.793 13.784 1.00 84.44 100 THR A O 1
ATOM 760 N N . ASN A 1 101 ? 14.693 -4.820 12.768 1.00 81.62 101 ASN A N 1
ATOM 761 C CA . ASN A 1 101 ? 16.131 -4.986 12.522 1.00 81.62 101 ASN A CA 1
ATOM 762 C C . ASN A 1 101 ? 16.926 -4.744 13.833 1.00 81.62 101 ASN A C 1
ATOM 764 O O . ASN A 1 101 ? 16.461 -3.949 14.654 1.00 81.62 101 ASN A O 1
ATOM 768 N N . PRO A 1 102 ? 18.128 -5.329 14.028 1.00 77.69 102 PRO A N 1
ATOM 769 C CA . PRO A 1 102 ? 19.130 -4.851 14.994 1.00 77.69 102 PRO A CA 1
ATOM 770 C C . PRO A 1 102 ? 19.262 -3.321 15.105 1.00 77.69 102 PRO A C 1
ATOM 772 O O . PRO A 1 102 ? 19.431 -2.784 16.194 1.00 77.69 102 PRO A O 1
ATOM 775 N N . GLN A 1 103 ? 19.116 -2.594 13.995 1.00 81.62 103 GLN A N 1
ATOM 776 C CA . GLN A 1 103 ? 19.117 -1.124 13.967 1.00 81.62 103 GLN A CA 1
ATOM 777 C C . GLN A 1 103 ? 17.812 -0.476 14.477 1.00 81.62 103 GLN A C 1
ATOM 779 O O . GLN A 1 103 ? 17.618 0.726 14.314 1.00 81.62 103 GLN A O 1
ATOM 784 N N . GLY A 1 104 ? 16.864 -1.245 15.015 1.00 84.00 104 GLY A N 1
ATOM 785 C CA . GLY A 1 104 ? 15.567 -0.766 15.504 1.00 84.00 104 GLY A CA 1
ATOM 786 C C . GLY A 1 104 ? 14.607 -0.286 14.411 1.00 84.00 104 GLY A C 1
ATOM 787 O O . GLY A 1 104 ? 13.599 0.352 14.711 1.00 84.00 104 GLY A O 1
ATOM 788 N N . GLN A 1 105 ? 14.913 -0.549 13.139 1.00 89.38 105 GLN A N 1
ATOM 789 C CA . GLN A 1 105 ? 14.041 -0.182 12.028 1.00 89.38 105 GLN A CA 1
ATOM 790 C C . GLN A 1 105 ? 12.944 -1.226 11.830 1.00 89.38 105 GLN A C 1
ATOM 792 O O . GLN A 1 105 ? 13.207 -2.429 11.877 1.00 89.38 105 GLN A O 1
ATOM 797 N N . GLN A 1 106 ? 11.732 -0.772 11.527 1.00 90.81 106 GLN A N 1
ATOM 798 C CA . GLN A 1 106 ? 10.556 -1.629 11.407 1.00 90.81 106 GLN A CA 1
ATOM 799 C C . GLN A 1 106 ? 9.628 -1.129 10.306 1.00 90.81 106 GLN A C 1
ATOM 801 O O . GLN A 1 106 ? 9.444 0.076 10.141 1.00 90.81 106 GLN A O 1
ATOM 806 N N . GLN A 1 107 ? 9.011 -2.051 9.571 1.00 93.69 107 GLN A N 1
ATOM 807 C CA . GLN A 1 107 ? 7.933 -1.724 8.644 1.00 93.69 107 GLN A CA 1
ATOM 808 C C . GLN A 1 107 ? 6.605 -2.228 9.209 1.00 93.69 107 GLN A C 1
ATOM 810 O O . GLN A 1 107 ? 6.500 -3.354 9.690 1.00 93.69 107 GLN A O 1
ATOM 815 N N . THR A 1 108 ? 5.586 -1.375 9.170 1.00 95.19 108 THR A N 1
ATOM 816 C CA . THR A 1 108 ? 4.210 -1.737 9.509 1.00 95.19 108 THR A CA 1
ATOM 817 C C . THR A 1 108 ? 3.346 -1.660 8.263 1.00 95.19 108 THR A C 1
ATOM 819 O O . THR A 1 108 ? 3.341 -0.645 7.564 1.00 95.19 108 THR A O 1
ATOM 822 N N . VAL A 1 109 ? 2.602 -2.726 8.001 1.00 96.38 109 VAL A N 1
ATOM 823 C CA . VAL A 1 109 ? 1.563 -2.778 6.975 1.00 96.38 109 VAL A CA 1
ATOM 824 C C . VAL A 1 109 ? 0.249 -2.352 7.608 1.00 96.38 109 VAL A C 1
ATOM 826 O O . VAL A 1 109 ? -0.065 -2.723 8.737 1.00 96.38 109 VAL A O 1
ATOM 829 N N . ILE A 1 110 ? -0.506 -1.538 6.888 1.00 96.94 110 ILE A N 1
ATOM 830 C CA . ILE A 1 110 ? -1.762 -0.952 7.329 1.00 96.94 110 ILE A CA 1
ATOM 831 C C . ILE A 1 110 ? -2.799 -1.262 6.259 1.00 96.94 110 ILE A C 1
ATOM 833 O O . ILE A 1 110 ? -2.578 -0.958 5.090 1.00 96.94 110 ILE A O 1
ATOM 837 N N . ALA A 1 111 ? -3.943 -1.801 6.663 1.00 96.88 111 ALA A N 1
ATOM 838 C CA . ALA A 1 111 ? -5.101 -1.973 5.798 1.00 96.88 111 ALA A CA 1
ATOM 839 C C . ALA A 1 111 ? -6.294 -1.226 6.387 1.00 96.88 111 ALA A C 1
ATOM 841 O O . ALA A 1 111 ? -6.587 -1.334 7.580 1.00 96.88 111 ALA A O 1
ATOM 842 N N . ALA A 1 112 ? -6.994 -0.481 5.539 1.00 96.06 112 ALA A N 1
ATOM 843 C CA . ALA A 1 112 ? -8.263 0.141 5.888 1.00 96.06 112 ALA A CA 1
ATOM 844 C C . ALA A 1 112 ? -9.377 -0.449 5.021 1.00 96.06 112 ALA A C 1
ATOM 846 O O . ALA A 1 112 ? -9.147 -0.790 3.870 1.00 96.06 112 ALA A O 1
ATOM 847 N N . SER A 1 113 ? -10.579 -0.568 5.576 1.00 95.44 113 SER A N 1
ATOM 848 C CA . SER A 1 113 ? -11.769 -1.020 4.850 1.00 95.44 113 SER A CA 1
ATOM 849 C C . SER A 1 113 ? -12.604 0.181 4.436 1.00 95.44 113 SER A C 1
ATOM 851 O O . SER A 1 113 ? -12.909 1.036 5.274 1.00 95.44 113 SER A O 1
ATOM 853 N N . GLY A 1 114 ? -12.977 0.234 3.163 1.00 93.19 114 GLY A N 1
ATOM 854 C CA . GLY A 1 114 ? -13.877 1.224 2.599 1.00 93.19 114 GLY A CA 1
ATOM 855 C C . GLY A 1 114 ? -15.333 0.784 2.547 1.00 93.19 114 GLY A C 1
ATOM 856 O O . GLY A 1 114 ? -15.656 -0.399 2.501 1.00 93.19 114 GLY A O 1
ATOM 857 N N . SER A 1 115 ? -16.222 1.774 2.520 1.00 92.62 115 SER A N 1
ATOM 858 C CA . SER A 1 115 ? -17.648 1.592 2.196 1.00 92.62 115 SER A CA 1
ATOM 859 C C . SER A 1 115 ? -17.906 1.264 0.723 1.00 92.62 115 SER A C 1
ATOM 861 O O . SER A 1 115 ? -18.996 0.820 0.392 1.00 92.62 115 SER A O 1
ATOM 863 N N . ASP A 1 116 ? -16.912 1.464 -0.140 1.00 92.38 116 ASP A N 1
ATOM 864 C CA . ASP A 1 116 ? -16.901 1.098 -1.559 1.00 92.38 116 ASP A CA 1
ATOM 865 C C . ASP A 1 116 ? -16.386 -0.335 -1.790 1.00 92.38 116 ASP A C 1
ATOM 867 O O . ASP A 1 116 ? -15.906 -0.647 -2.872 1.00 92.38 116 ASP A O 1
ATOM 871 N N . ASN A 1 117 ? -16.411 -1.188 -0.758 1.00 93.88 117 ASN A N 1
ATOM 872 C CA . ASN A 1 117 ? -15.874 -2.554 -0.778 1.00 93.88 117 ASN A CA 1
ATOM 873 C C . ASN A 1 117 ? -14.404 -2.651 -1.231 1.00 93.88 117 ASN A C 1
ATOM 875 O O . ASN A 1 117 ? -13.941 -3.722 -1.629 1.00 93.88 117 ASN A O 1
ATOM 879 N N . SER A 1 118 ? -13.649 -1.554 -1.106 1.00 95.19 118 SER A N 1
ATOM 880 C CA . SER A 1 118 ? -12.218 -1.517 -1.384 1.00 95.19 118 SER A CA 1
ATOM 881 C C . SER A 1 118 ? -11.376 -1.598 -0.110 1.00 95.19 118 SER A C 1
ATOM 883 O O . SER A 1 118 ? -11.755 -1.098 0.954 1.00 95.19 118 SER A O 1
ATOM 885 N N . ILE A 1 119 ? -10.205 -2.220 -0.214 1.00 96.62 119 ILE A N 1
ATOM 886 C CA . ILE A 1 119 ? -9.207 -2.312 0.849 1.00 96.62 119 ILE A CA 1
ATOM 887 C C . ILE A 1 119 ? -7.923 -1.634 0.362 1.00 96.62 119 ILE A C 1
ATOM 889 O O . ILE A 1 119 ? -7.112 -2.265 -0.323 1.00 96.62 119 ILE A O 1
ATOM 893 N N . PRO A 1 120 ? -7.702 -0.347 0.676 1.00 96.19 120 PRO A N 1
ATOM 894 C CA . PRO A 1 120 ? -6.404 0.277 0.472 1.00 96.19 120 PRO A CA 1
ATOM 895 C C . PRO A 1 120 ? -5.377 -0.205 1.504 1.00 96.19 120 PRO A C 1
ATOM 897 O O . PRO A 1 120 ? -5.606 -0.150 2.719 1.00 96.19 120 PRO A O 1
ATOM 900 N N . LEU A 1 121 ? -4.213 -0.619 1.001 1.00 96.06 121 LEU A N 1
ATOM 901 C CA . LEU A 1 121 ? -3.044 -0.992 1.785 1.00 96.06 121 LEU A CA 1
ATOM 902 C C . LEU A 1 121 ? -1.973 0.096 1.729 1.00 96.06 121 LEU A C 1
ATOM 904 O O . LEU A 1 121 ? -1.630 0.627 0.669 1.00 96.06 121 LEU A O 1
ATOM 908 N N . PHE A 1 122 ? -1.394 0.374 2.890 1.00 95.62 122 PHE A N 1
ATOM 909 C CA . PHE A 1 122 ? -0.286 1.300 3.058 1.00 95.62 122 PHE A CA 1
ATOM 910 C C . PHE A 1 122 ? 0.839 0.638 3.837 1.00 95.62 122 PHE A C 1
ATOM 912 O O . PHE A 1 122 ? 0.607 -0.198 4.708 1.00 95.62 122 PHE A O 1
ATOM 919 N N . THR A 1 123 ? 2.061 1.074 3.576 1.00 95.00 123 THR A N 1
ATOM 920 C CA . THR A 1 123 ? 3.220 0.759 4.400 1.00 95.00 123 THR A CA 1
ATOM 921 C C . THR A 1 123 ? 3.687 2.008 5.132 1.00 95.00 123 THR A C 1
ATOM 923 O O . THR A 1 123 ? 3.598 3.141 4.644 1.00 95.00 123 THR A O 1
ATOM 926 N N . LEU A 1 124 ? 4.153 1.800 6.355 1.00 93.69 124 LEU A N 1
ATOM 927 C CA . LEU A 1 124 ? 4.711 2.829 7.212 1.00 93.69 124 LEU A CA 1
ATOM 928 C C . LEU A 1 124 ? 6.046 2.327 7.746 1.00 93.69 124 LEU A C 1
ATOM 930 O O . LEU A 1 124 ? 6.112 1.267 8.364 1.00 93.69 124 LEU A O 1
ATOM 934 N N . GLU A 1 125 ? 7.105 3.087 7.509 1.00 92.25 125 GLU A N 1
ATOM 935 C CA . GLU A 1 125 ? 8.433 2.758 8.004 1.00 92.25 125 GLU A CA 1
ATOM 936 C C . GLU A 1 125 ? 8.726 3.547 9.279 1.00 92.25 125 GLU A C 1
ATOM 938 O O . GLU A 1 125 ? 8.426 4.738 9.383 1.00 92.25 125 GLU A O 1
ATOM 943 N N . TYR A 1 126 ? 9.312 2.872 10.258 1.00 91.94 126 TYR A N 1
ATOM 944 C CA . TYR A 1 126 ? 9.823 3.455 11.484 1.00 91.94 126 TYR A CA 1
ATOM 945 C C . TYR A 1 126 ? 11.335 3.261 11.540 1.00 91.94 126 TYR A C 1
ATOM 947 O O . TYR A 1 126 ? 11.831 2.149 11.355 1.00 91.94 126 TYR A O 1
ATOM 955 N N . GLY A 1 127 ? 12.061 4.341 11.822 1.00 89.75 127 GLY A N 1
ATOM 956 C CA . GLY A 1 127 ? 13.471 4.290 12.193 1.00 89.75 127 GLY A CA 1
ATOM 957 C C . GLY A 1 127 ? 13.703 5.031 13.510 1.00 89.75 127 GLY A C 1
ATOM 958 O O . GLY A 1 127 ? 13.061 6.060 13.735 1.00 89.75 127 GLY A O 1
ATOM 959 N N . PRO A 1 128 ? 14.634 4.581 14.368 1.00 86.94 128 PRO A N 1
ATOM 960 C CA . PRO A 1 128 ? 14.849 5.193 15.681 1.00 86.94 128 PRO A CA 1
ATOM 961 C C . PRO A 1 128 ? 15.287 6.661 15.583 1.00 86.94 128 PRO A C 1
ATOM 963 O O . PRO A 1 128 ? 14.808 7.497 16.343 1.00 86.94 128 PRO A O 1
ATOM 966 N N . ASN A 1 129 ? 16.123 6.993 14.592 1.00 86.00 129 ASN A N 1
ATOM 967 C CA . ASN A 1 129 ? 16.650 8.350 14.408 1.00 86.00 129 ASN A CA 1
ATOM 968 C C . ASN A 1 129 ? 15.678 9.266 13.648 1.00 86.00 129 ASN A C 1
ATOM 970 O O . ASN A 1 129 ? 15.616 10.464 13.904 1.00 86.00 129 ASN A O 1
ATOM 974 N N . ARG A 1 130 ? 14.920 8.711 12.691 1.00 84.19 130 ARG A N 1
ATOM 975 C CA . ARG A 1 130 ? 14.060 9.482 11.771 1.00 84.19 130 ARG A CA 1
ATOM 976 C C . ARG A 1 130 ? 12.596 9.545 12.217 1.00 84.19 130 ARG A C 1
ATOM 978 O O . ARG A 1 130 ? 11.837 10.374 11.718 1.00 84.19 130 ARG A O 1
ATOM 985 N N . GLY A 1 131 ? 12.191 8.673 13.139 1.00 88.75 131 GLY A N 1
ATOM 986 C CA . GLY A 1 131 ? 10.798 8.454 13.509 1.00 88.75 131 GLY A CA 1
ATOM 987 C C . GLY A 1 131 ? 10.008 7.753 12.401 1.00 88.75 131 GLY A C 1
ATOM 988 O O . GLY A 1 131 ? 10.549 6.959 11.632 1.00 88.75 131 GLY A O 1
ATOM 989 N N . TYR A 1 132 ? 8.708 8.046 12.330 1.00 91.25 132 TYR A N 1
ATOM 990 C CA . TYR A 1 132 ? 7.816 7.480 11.319 1.00 91.25 132 TYR A CA 1
ATOM 991 C C . TYR A 1 132 ? 7.893 8.240 9.986 1.00 91.25 132 TYR A C 1
ATOM 993 O O . TYR A 1 132 ? 7.763 9.473 9.931 1.00 91.25 132 TYR A O 1
ATOM 1001 N N . SER A 1 133 ? 8.049 7.484 8.899 1.00 90.12 133 SER A N 1
ATOM 1002 C CA . SER A 1 133 ? 8.006 7.978 7.525 1.00 90.12 133 SER A CA 1
ATOM 1003 C C . SER A 1 133 ? 6.607 8.471 7.140 1.00 90.12 133 SER A C 1
ATOM 1005 O O . SER A 1 133 ? 5.637 8.366 7.892 1.00 90.12 133 SER A O 1
ATOM 1007 N N . ASN A 1 134 ? 6.477 9.010 5.928 1.00 91.06 134 ASN A N 1
ATOM 1008 C CA . ASN A 1 134 ? 5.158 9.180 5.327 1.00 91.06 134 ASN A CA 1
ATOM 1009 C C . ASN A 1 134 ? 4.537 7.809 5.025 1.00 91.06 134 ASN A C 1
ATOM 1011 O O . ASN A 1 134 ? 5.257 6.848 4.745 1.00 91.06 134 ASN A O 1
ATOM 1015 N N . PHE A 1 135 ? 3.206 7.744 5.045 1.00 92.81 135 PHE A N 1
ATOM 1016 C CA . PHE A 1 135 ? 2.457 6.585 4.565 1.00 92.81 135 PHE A CA 1
ATOM 1017 C C . PHE A 1 135 ? 2.727 6.391 3.073 1.00 92.81 135 PHE A C 1
ATOM 1019 O O . PHE A 1 135 ? 2.439 7.298 2.285 1.00 92.81 135 PHE A O 1
ATOM 1026 N N . ARG A 1 136 ? 3.242 5.228 2.681 1.00 91.44 136 ARG A N 1
ATOM 1027 C CA . ARG A 1 136 ? 3.446 4.858 1.279 1.00 91.44 136 ARG A CA 1
ATOM 1028 C C . ARG A 1 136 ? 2.281 3.969 0.830 1.00 91.44 136 ARG A C 1
ATOM 1030 O O . ARG A 1 136 ? 1.980 3.002 1.524 1.00 91.44 136 ARG A O 1
ATOM 1037 N N . PRO A 1 137 ? 1.563 4.309 -0.252 1.00 92.50 137 PRO A N 1
ATOM 1038 C CA . PRO A 1 137 ? 0.539 3.423 -0.793 1.00 92.50 137 PRO A CA 1
ATOM 1039 C C . PRO A 1 137 ? 1.217 2.181 -1.375 1.00 92.50 137 PRO A C 1
ATOM 1041 O O . PRO A 1 137 ? 2.251 2.309 -2.023 1.00 92.50 137 PRO A O 1
ATOM 1044 N N . TYR A 1 138 ? 0.649 1.005 -1.123 1.00 92.50 138 TYR A N 1
ATOM 1045 C CA . TYR A 1 138 ? 1.126 -0.247 -1.710 1.00 92.50 138 TYR A CA 1
ATOM 1046 C C . TYR A 1 138 ? 0.200 -0.693 -2.839 1.00 92.50 138 TYR A C 1
ATOM 1048 O O . TYR A 1 138 ? 0.585 -0.698 -4.000 1.00 92.50 138 TYR A O 1
ATOM 1056 N N . THR A 1 139 ? -1.052 -0.998 -2.508 1.00 94.00 139 THR A N 1
ATOM 1057 C CA . THR A 1 139 ? -2.077 -1.365 -3.488 1.00 94.00 139 THR A CA 1
ATOM 1058 C C . THR A 1 139 ? -3.462 -1.028 -2.948 1.00 94.00 139 THR A C 1
ATOM 1060 O O . THR A 1 139 ? -3.624 -0.708 -1.770 1.00 94.00 139 THR A O 1
ATOM 1063 N N . THR A 1 140 ? -4.476 -1.057 -3.805 1.00 95.00 140 THR A N 1
ATOM 1064 C CA . THR A 1 140 ? -5.880 -0.950 -3.401 1.00 95.00 140 THR A CA 1
ATOM 1065 C C . THR A 1 140 ? -6.646 -2.093 -4.030 1.00 95.00 140 THR A C 1
ATOM 1067 O O . THR A 1 140 ? -6.826 -2.123 -5.243 1.00 95.00 140 THR A O 1
ATOM 1070 N N . LEU A 1 141 ? -7.098 -3.021 -3.193 1.00 95.31 141 LEU A N 1
ATOM 1071 C CA . LEU A 1 141 ? -7.953 -4.119 -3.620 1.00 95.31 141 LEU A CA 1
ATOM 1072 C C . LEU A 1 141 ? -9.362 -3.561 -3.793 1.00 95.31 141 LEU A C 1
ATOM 1074 O O . LEU A 1 141 ? -9.880 -2.948 -2.863 1.00 95.31 141 LEU A O 1
ATOM 1078 N N . ARG A 1 142 ? -9.958 -3.698 -4.973 1.00 94.81 142 ARG A N 1
ATOM 1079 C CA . ARG A 1 142 ? -11.314 -3.210 -5.263 1.00 94.81 142 ARG A CA 1
ATOM 1080 C C . ARG A 1 142 ? -12.276 -4.381 -5.336 1.00 94.81 142 ARG A C 1
ATOM 1082 O O . ARG A 1 142 ? -11.845 -5.488 -5.641 1.00 94.81 142 ARG A O 1
ATOM 1089 N N . ASP A 1 143 ? -13.540 -4.109 -5.025 1.00 93.69 143 ASP A N 1
ATOM 1090 C CA . ASP A 1 143 ? -14.638 -5.068 -5.161 1.00 93.69 143 ASP A CA 1
ATOM 1091 C C . ASP A 1 143 ? -14.352 -6.417 -4.474 1.00 93.69 143 ASP A C 1
ATOM 1093 O O . ASP A 1 143 ? -14.663 -7.484 -4.992 1.00 93.69 143 ASP A O 1
ATOM 1097 N N . VAL A 1 144 ? -13.749 -6.368 -3.276 1.00 94.38 144 VAL A N 1
ATOM 1098 C CA . VAL A 1 144 ? -13.343 -7.574 -2.522 1.00 94.38 144 VAL A CA 1
ATOM 1099 C C . VAL A 1 144 ? -14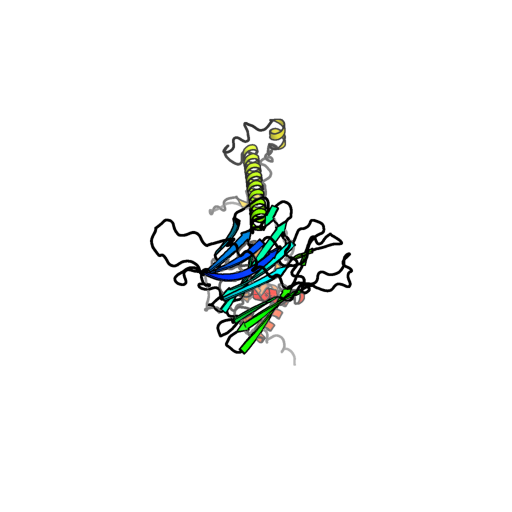.558 -8.393 -2.087 1.00 94.38 144 VAL A C 1
ATOM 1101 O O . VAL A 1 144 ? -14.500 -9.616 -1.980 1.00 94.38 144 VAL A O 1
ATOM 1104 N N . HIS A 1 145 ? -15.673 -7.710 -1.835 1.00 95.12 145 HIS A N 1
ATOM 1105 C CA . HIS A 1 145 ? -16.931 -8.317 -1.441 1.00 95.12 145 HIS A CA 1
ATOM 1106 C C . HIS A 1 145 ? -18.099 -7.680 -2.202 1.00 95.12 145 HIS A C 1
ATOM 1108 O O . HIS A 1 145 ? -18.058 -6.478 -2.476 1.00 95.12 145 HIS A O 1
ATOM 1114 N N . PRO A 1 146 ? -19.183 -8.434 -2.457 1.00 94.00 146 PRO A N 1
ATOM 1115 C CA . PRO A 1 146 ? -20.407 -7.877 -3.036 1.00 94.00 146 PRO A CA 1
ATOM 1116 C C . PRO A 1 146 ? -21.154 -6.948 -2.062 1.00 94.00 146 PRO A C 1
ATOM 1118 O O . PRO A 1 146 ? -21.867 -6.041 -2.482 1.00 94.00 146 PRO A O 1
ATOM 1121 N N . PHE A 1 147 ? -20.965 -7.134 -0.751 1.00 94.12 147 PHE A N 1
ATOM 1122 C CA . PHE A 1 147 ? -21.614 -6.350 0.305 1.00 94.12 147 PHE A CA 1
ATOM 1123 C C . PHE A 1 147 ? -20.593 -5.673 1.227 1.00 94.12 147 PHE A C 1
ATOM 1125 O O . PHE A 1 147 ? -19.430 -6.078 1.292 1.00 94.12 147 PHE A O 1
ATOM 1132 N N . SER A 1 148 ? -21.059 -4.692 2.008 1.00 93.06 148 SER A N 1
ATOM 1133 C CA . SER A 1 148 ? -20.230 -3.916 2.940 1.00 93.06 148 SER A CA 1
ATOM 1134 C C . SER A 1 148 ? -19.427 -4.800 3.896 1.00 93.06 148 SER A C 1
ATOM 1136 O O . SER A 1 148 ? -19.972 -5.653 4.602 1.00 93.06 148 SER A O 1
ATOM 1138 N N . MET A 1 149 ? -18.130 -4.520 3.983 1.00 94.75 149 MET A N 1
ATOM 1139 C CA . MET A 1 149 ? -17.220 -5.157 4.931 1.00 94.75 149 MET A CA 1
ATOM 1140 C C . MET A 1 149 ? -17.569 -4.832 6.386 1.00 94.75 149 MET A C 1
ATOM 1142 O O . MET A 1 149 ? -17.954 -3.709 6.717 1.00 94.75 149 MET A O 1
ATOM 1146 N N . THR A 1 150 ? -17.368 -5.801 7.273 1.00 94.62 150 THR A N 1
ATOM 1147 C CA . THR A 1 150 ? -17.617 -5.656 8.714 1.00 94.62 150 THR A CA 1
ATOM 1148 C C . THR A 1 150 ? -16.331 -5.664 9.529 1.00 94.62 150 THR A C 1
ATOM 1150 O O . THR A 1 150 ? -16.225 -4.925 10.510 1.00 94.62 150 THR A O 1
ATOM 1153 N N . LYS A 1 151 ? -15.324 -6.448 9.125 1.00 94.88 151 LYS A N 1
ATOM 1154 C CA . LYS A 1 151 ? -14.046 -6.550 9.839 1.00 94.88 151 LYS A CA 1
ATOM 1155 C C . LYS A 1 151 ? -12.897 -6.861 8.879 1.00 94.88 151 LYS A C 1
ATOM 1157 O O . LYS A 1 151 ? -13.066 -7.555 7.881 1.00 94.88 151 LYS A O 1
ATOM 1162 N N . LEU A 1 152 ? -11.723 -6.345 9.232 1.00 95.81 152 LEU A N 1
ATOM 1163 C CA . LEU A 1 152 ? -10.433 -6.684 8.640 1.00 95.81 152 LEU A CA 1
ATOM 1164 C C . LEU A 1 152 ? -9.503 -7.172 9.745 1.00 95.81 152 LEU A C 1
ATOM 1166 O O . LEU A 1 152 ? -9.509 -6.595 10.838 1.00 95.81 152 LEU A O 1
ATOM 1170 N N . THR A 1 153 ? -8.718 -8.206 9.461 1.00 96.62 153 THR A N 1
ATOM 1171 C CA . THR A 1 153 ? -7.687 -8.693 10.378 1.00 96.62 153 THR A CA 1
ATOM 1172 C C . THR A 1 153 ? -6.489 -9.259 9.623 1.00 96.62 153 THR A C 1
ATOM 1174 O O . THR A 1 153 ? -6.641 -10.081 8.721 1.00 96.62 153 THR A O 1
ATOM 1177 N N . PHE A 1 154 ? -5.290 -8.841 9.995 1.00 97.25 154 PHE A N 1
ATOM 1178 C CA . PHE A 1 154 ? -4.045 -9.450 9.561 1.00 97.25 154 PHE A CA 1
ATOM 1179 C C . PHE A 1 154 ? -3.714 -10.675 10.411 1.00 97.25 154 PHE A C 1
ATOM 1181 O O . PHE A 1 154 ? -4.076 -10.762 11.586 1.00 97.25 154 PHE A O 1
ATOM 1188 N N . SER A 1 155 ? -2.973 -11.607 9.819 1.00 95.69 155 SER A N 1
ATOM 1189 C CA . SER A 1 155 ? -2.236 -12.626 10.555 1.00 95.69 155 SER A CA 1
ATOM 1190 C C . SER A 1 155 ? -1.043 -11.993 11.271 1.00 95.69 155 SER A C 1
ATOM 1192 O O . SER A 1 155 ? -0.332 -11.168 10.688 1.00 95.69 155 SER A O 1
ATOM 1194 N N . THR A 1 156 ? -0.770 -12.429 12.498 1.00 93.00 156 THR A N 1
ATOM 1195 C CA . THR A 1 156 ? 0.461 -12.058 13.202 1.00 93.00 156 THR A CA 1
ATOM 1196 C C . THR A 1 156 ? 1.666 -12.598 12.442 1.00 93.00 156 THR A C 1
ATOM 1198 O O . THR A 1 156 ? 1.750 -13.797 12.185 1.00 93.00 156 THR A O 1
ATOM 1201 N N . PHE A 1 157 ? 2.598 -11.718 12.084 1.00 92.94 157 PHE A N 1
ATOM 1202 C CA . PHE A 1 157 ? 3.873 -12.124 11.510 1.00 92.94 157 PHE A CA 1
ATOM 1203 C C . PHE A 1 157 ? 4.852 -12.496 12.626 1.00 92.94 157 PHE A C 1
ATOM 1205 O O . PHE A 1 157 ? 5.067 -11.714 13.553 1.00 92.94 157 PHE A O 1
ATOM 1212 N N . ILE A 1 158 ? 5.450 -13.680 12.521 1.00 90.00 158 ILE A N 1
ATOM 1213 C CA . ILE A 1 158 ? 6.499 -14.150 13.424 1.00 90.00 158 ILE A CA 1
ATOM 1214 C C . ILE A 1 158 ? 7.783 -14.178 12.605 1.00 90.00 158 ILE A C 1
ATOM 1216 O O . ILE A 1 158 ? 7.895 -14.946 11.652 1.00 90.00 158 ILE A O 1
ATOM 1220 N N . ALA A 1 159 ? 8.728 -13.305 12.951 1.00 86.94 159 ALA A N 1
ATOM 1221 C CA . ALA A 1 159 ? 10.012 -13.271 12.269 1.00 86.94 159 ALA A CA 1
ATOM 1222 C C . ALA A 1 159 ? 10.775 -14.584 12.526 1.00 86.94 159 ALA A C 1
ATOM 1224 O O . ALA A 1 159 ? 10.773 -15.063 13.665 1.00 86.94 159 ALA A O 1
ATOM 1225 N N . PRO A 1 160 ? 11.429 -15.162 11.504 1.00 87.19 160 PRO A N 1
ATOM 1226 C CA . PRO A 1 160 ? 12.242 -16.353 11.692 1.00 87.19 160 PRO A CA 1
ATOM 1227 C C . PRO A 1 160 ? 13.420 -16.064 12.636 1.00 87.19 160 PRO A C 1
ATOM 1229 O O . PRO A 1 160 ? 13.872 -14.916 12.736 1.00 87.19 160 PRO A O 1
ATOM 1232 N N . PRO A 1 161 ? 13.926 -17.089 13.342 1.00 84.62 161 PRO A N 1
ATOM 1233 C CA . PRO A 1 161 ? 15.098 -16.936 14.186 1.00 84.62 161 PRO A CA 1
ATOM 1234 C C . PRO A 1 161 ? 16.317 -16.548 13.343 1.00 84.62 161 PRO A C 1
ATOM 1236 O O . PRO A 1 161 ? 16.473 -16.964 12.196 1.00 84.62 161 PRO A O 1
ATOM 1239 N N . HIS A 1 162 ? 17.184 -15.732 13.931 1.00 82.69 162 HIS A N 1
ATOM 1240 C CA . HIS A 1 162 ? 18.426 -15.293 13.309 1.00 82.69 162 HIS A CA 1
ATOM 1241 C C . HIS A 1 162 ? 19.585 -16.216 13.715 1.00 82.69 162 HIS A C 1
ATOM 1243 O O . HIS A 1 162 ? 19.645 -16.595 14.887 1.00 82.69 162 HIS A O 1
ATOM 1249 N N . PRO A 1 163 ? 20.552 -16.504 12.823 1.00 83.62 163 PRO A N 1
ATOM 1250 C CA . PRO A 1 163 ? 20.616 -16.133 11.404 1.00 83.62 163 PRO A CA 1
ATOM 1251 C C . PRO A 1 163 ? 19.623 -16.932 10.546 1.00 83.62 163 PRO A C 1
ATOM 1253 O O . PRO A 1 163 ? 19.338 -18.088 10.841 1.00 83.62 163 PRO A O 1
ATOM 1256 N N . VAL A 1 164 ? 19.116 -16.319 9.474 1.00 82.69 164 VAL A N 1
ATOM 1257 C CA . VAL A 1 164 ? 18.156 -16.981 8.575 1.00 82.69 164 VAL A CA 1
ATOM 1258 C C . VAL A 1 164 ? 18.885 -18.068 7.782 1.00 82.69 164 VAL A C 1
ATOM 1260 O O . VAL A 1 164 ? 19.805 -17.768 7.019 1.00 82.69 164 VAL A O 1
ATOM 1263 N N . THR A 1 165 ? 18.502 -19.329 7.989 1.00 81.62 165 THR A N 1
ATOM 1264 C CA . THR A 1 165 ? 19.023 -20.482 7.240 1.00 81.62 165 THR A CA 1
ATOM 1265 C C . THR A 1 165 ? 18.282 -20.639 5.906 1.00 81.62 165 THR A C 1
ATOM 1267 O O . THR A 1 165 ? 17.148 -20.169 5.780 1.00 81.62 165 THR A O 1
ATOM 1270 N N . PRO A 1 166 ? 18.881 -21.300 4.895 1.00 78.19 166 PRO A N 1
ATOM 1271 C CA . PRO A 1 166 ? 18.206 -21.574 3.620 1.00 78.19 166 PRO A CA 1
ATOM 1272 C C . PRO A 1 166 ? 16.949 -22.451 3.762 1.00 78.19 166 PRO A C 1
ATOM 1274 O O . PRO A 1 166 ? 16.132 -22.484 2.847 1.00 78.19 166 PRO A O 1
ATOM 1277 N N . ASP A 1 167 ? 16.755 -23.111 4.909 1.00 83.38 167 ASP A N 1
ATOM 1278 C CA . ASP A 1 167 ? 15.544 -23.882 5.222 1.00 83.38 167 ASP A CA 1
ATOM 1279 C C . ASP A 1 167 ? 14.313 -22.988 5.449 1.00 83.38 167 ASP A C 1
ATOM 1281 O O . ASP A 1 167 ? 13.170 -23.450 5.400 1.00 83.38 167 ASP A O 1
ATOM 1285 N N . VAL A 1 168 ? 14.524 -21.695 5.721 1.00 83.31 168 VAL A N 1
ATOM 1286 C CA . VAL A 1 168 ? 13.440 -20.733 5.912 1.00 83.31 168 VAL A CA 1
ATOM 1287 C C . VAL A 1 168 ? 12.823 -20.410 4.553 1.00 83.31 168 VAL A C 1
ATOM 1289 O O . VAL A 1 168 ? 13.327 -19.588 3.790 1.00 83.31 168 VAL A O 1
ATOM 1292 N N . GLY A 1 169 ? 11.695 -21.058 4.263 1.00 86.12 169 GLY A N 1
ATOM 1293 C CA . GLY A 1 169 ? 10.914 -20.827 3.051 1.00 86.12 169 GLY A CA 1
ATOM 1294 C C . GLY A 1 169 ? 10.359 -19.395 2.913 1.00 86.12 169 GLY A C 1
ATOM 1295 O O . GLY A 1 169 ? 10.511 -18.551 3.809 1.00 86.12 169 GLY A O 1
ATOM 1296 N N . PRO A 1 170 ? 9.672 -19.106 1.790 1.00 88.50 170 PRO A N 1
ATOM 1297 C CA . PRO A 1 170 ? 9.143 -17.778 1.498 1.00 88.50 170 PRO A CA 1
ATOM 1298 C C . PRO A 1 170 ? 8.150 -17.324 2.573 1.00 88.50 170 PRO A C 1
ATOM 1300 O O . PRO A 1 170 ? 7.186 -18.018 2.902 1.00 88.50 170 PRO A O 1
ATOM 1303 N N . GLN A 1 171 ? 8.381 -16.128 3.110 1.00 91.94 171 GLN A N 1
ATOM 1304 C CA . GLN A 1 171 ? 7.551 -15.547 4.159 1.00 91.94 171 GLN A CA 1
ATOM 1305 C C . GLN A 1 171 ? 6.395 -14.754 3.558 1.00 91.94 171 GLN A C 1
ATOM 1307 O O . GLN A 1 171 ? 6.561 -14.034 2.577 1.00 91.94 171 GLN A O 1
ATOM 1312 N N . ASN A 1 172 ? 5.219 -14.858 4.173 1.00 94.81 172 ASN A N 1
ATOM 1313 C CA . ASN A 1 172 ? 4.011 -14.184 3.713 1.00 94.81 172 ASN A CA 1
ATOM 1314 C C . ASN A 1 172 ? 3.181 -13.697 4.905 1.00 94.81 172 ASN A C 1
ATOM 1316 O O . ASN A 1 172 ? 3.172 -14.328 5.962 1.00 94.81 172 ASN A O 1
ATOM 1320 N N . ILE A 1 173 ? 2.415 -12.625 4.713 1.00 96.00 173 ILE A N 1
ATOM 1321 C CA . ILE A 1 173 ? 1.332 -12.234 5.627 1.00 96.00 173 ILE A CA 1
ATOM 1322 C C . ILE A 1 173 ? -0.018 -12.462 4.965 1.00 96.00 173 ILE A C 1
ATOM 1324 O O . ILE A 1 173 ? -0.154 -12.337 3.749 1.00 96.00 173 ILE A O 1
ATOM 1328 N N . LYS A 1 174 ? -1.036 -12.761 5.767 1.00 96.81 174 LYS A N 1
ATOM 1329 C CA . LYS A 1 174 ? -2.410 -12.925 5.300 1.00 96.81 174 LYS A CA 1
ATOM 1330 C C . LYS A 1 174 ? -3.289 -11.816 5.857 1.00 96.81 174 LYS A C 1
ATOM 1332 O O . LYS A 1 174 ? -3.164 -11.446 7.021 1.00 96.81 174 LYS A O 1
ATOM 1337 N N . LEU A 1 175 ? -4.185 -11.293 5.033 1.00 97.69 175 LEU A N 1
ATOM 1338 C CA . LEU A 1 175 ? -5.225 -10.350 5.421 1.00 97.69 175 LEU A CA 1
ATOM 1339 C C . LEU A 1 175 ? -6.574 -11.008 5.178 1.00 97.69 175 LEU A C 1
ATOM 1341 O O . LEU A 1 175 ? -6.932 -11.269 4.032 1.00 97.69 175 LEU A O 1
ATOM 1345 N N . ALA A 1 176 ? -7.313 -11.259 6.249 1.00 97.19 176 ALA A N 1
ATOM 1346 C CA . ALA A 1 176 ? -8.678 -11.741 6.180 1.00 97.19 176 ALA A CA 1
ATOM 1347 C C . ALA A 1 176 ? -9.656 -10.564 6.249 1.00 97.19 176 ALA A C 1
ATOM 1349 O O . ALA A 1 176 ? -9.530 -9.655 7.078 1.00 97.19 176 ALA A O 1
ATOM 1350 N N . SER A 1 177 ? -10.649 -10.613 5.375 1.00 97.00 177 SER A N 1
ATOM 1351 C CA . SER A 1 177 ? -11.743 -9.657 5.278 1.00 97.00 177 SER A CA 1
ATOM 1352 C C . SER A 1 177 ? -13.069 -10.400 5.329 1.00 97.00 177 SER A C 1
ATOM 1354 O O . SER A 1 177 ? -13.201 -11.501 4.790 1.00 97.00 177 SER A O 1
ATOM 1356 N N . VAL A 1 178 ? -14.026 -9.828 6.053 1.00 96.44 178 VAL A N 1
ATOM 1357 C CA . VAL A 1 178 ? -15.365 -10.395 6.225 1.00 96.44 178 VAL A CA 1
ATOM 1358 C C . VAL A 1 178 ? -16.411 -9.338 5.911 1.00 96.44 178 VAL A C 1
ATOM 1360 O O . VAL A 1 178 ? -16.213 -8.145 6.166 1.00 96.44 178 VAL A O 1
ATOM 1363 N N . SER A 1 179 ? -17.536 -9.781 5.364 1.00 96.00 179 SER A N 1
ATOM 1364 C CA . SER A 1 179 ? -18.616 -8.917 4.894 1.00 96.00 179 SER A CA 1
ATOM 1365 C C . SER A 1 179 ? -19.967 -9.343 5.459 1.00 96.00 179 SER A C 1
ATOM 1367 O O . SER A 1 179 ? -20.150 -10.492 5.856 1.00 96.00 179 SER A O 1
ATOM 1369 N N . MET A 1 180 ? -20.926 -8.412 5.460 1.00 94.94 180 MET A N 1
ATOM 1370 C CA . MET A 1 180 ? -22.337 -8.681 5.775 1.00 94.94 180 MET A CA 1
ATOM 1371 C C . MET A 1 180 ? -22.960 -9.746 4.859 1.00 94.94 180 MET A C 1
ATOM 1373 O O . MET A 1 180 ? -23.972 -10.333 5.215 1.00 94.94 180 MET A O 1
ATOM 1377 N N . GLY A 1 181 ? -22.362 -9.997 3.691 1.00 92.75 181 GLY A N 1
ATOM 1378 C CA . GLY A 1 181 ? -22.799 -11.025 2.745 1.00 92.75 181 GLY A CA 1
ATOM 1379 C C . GLY A 1 181 ? -22.371 -12.452 3.085 1.00 92.75 181 GLY A C 1
ATOM 1380 O O . GLY A 1 181 ? -22.365 -13.286 2.189 1.00 92.75 181 GLY A O 1
ATOM 1381 N N . ASN A 1 182 ? -21.933 -12.730 4.318 1.00 94.50 182 ASN A N 1
ATOM 1382 C CA . ASN A 1 182 ? -21.409 -14.034 4.755 1.00 94.50 182 ASN A CA 1
ATOM 1383 C C . ASN A 1 182 ? -20.211 -14.552 3.935 1.00 94.50 182 ASN A C 1
ATOM 1385 O O . ASN A 1 182 ? -19.909 -15.741 3.933 1.00 94.50 182 ASN A O 1
ATOM 1389 N N . THR A 1 183 ? -19.496 -13.656 3.257 1.00 95.56 183 THR A N 1
ATOM 1390 C CA . THR A 1 183 ? -18.286 -13.985 2.498 1.00 95.56 183 THR A CA 1
ATOM 1391 C C . THR A 1 183 ? -17.040 -13.667 3.314 1.00 95.56 183 THR A C 1
ATOM 1393 O O . THR A 1 183 ? -16.954 -12.589 3.914 1.00 95.56 183 THR A O 1
ATOM 1396 N N . VAL A 1 184 ? -16.051 -14.558 3.258 1.00 96.06 184 VAL A N 1
ATOM 1397 C CA . VAL A 1 184 ? -14.721 -14.366 3.844 1.00 96.06 184 VAL A CA 1
ATOM 1398 C C . VAL A 1 184 ? -13.684 -14.466 2.734 1.00 96.06 184 VAL A C 1
ATOM 1400 O O . VAL A 1 184 ? -13.648 -15.464 2.021 1.00 96.06 184 VAL A O 1
ATOM 1403 N N . VAL A 1 185 ? -12.844 -13.443 2.590 1.00 96.81 185 VAL A N 1
ATOM 1404 C CA . VAL A 1 185 ? -11.776 -13.412 1.582 1.00 96.81 185 VAL A CA 1
ATOM 1405 C C . VAL A 1 185 ? -10.440 -13.211 2.282 1.00 96.81 185 VAL A C 1
ATOM 1407 O O . VAL A 1 185 ? -10.305 -12.330 3.137 1.00 96.81 185 VAL A O 1
ATOM 1410 N N . VAL A 1 186 ? -9.456 -14.041 1.929 1.00 97.06 186 VAL A N 1
ATOM 1411 C CA . VAL A 1 186 ? -8.101 -13.999 2.488 1.00 97.06 186 VAL A CA 1
ATOM 1412 C C . VAL A 1 186 ? -7.105 -13.672 1.384 1.00 97.06 186 VAL A C 1
ATOM 1414 O O . VAL A 1 186 ? -6.911 -14.453 0.458 1.00 97.06 186 VAL A O 1
ATOM 1417 N N . HIS A 1 187 ? -6.435 -12.533 1.514 1.00 96.69 187 HIS A N 1
ATOM 1418 C CA . HIS A 1 187 ? -5.346 -12.134 0.630 1.00 96.69 187 HIS A CA 1
ATOM 1419 C C . HIS A 1 187 ? -4.007 -12.515 1.246 1.00 96.69 187 HIS A C 1
ATOM 1421 O O . HIS A 1 187 ? -3.797 -12.306 2.439 1.00 96.69 187 HIS A O 1
ATOM 1427 N N . THR A 1 188 ? -3.097 -13.050 0.436 1.00 96.19 188 THR A N 1
ATOM 1428 C CA . THR A 1 188 ? -1.732 -13.381 0.856 1.00 96.19 188 THR A CA 1
ATOM 1429 C C . THR A 1 188 ? -0.767 -12.400 0.206 1.00 96.19 188 THR A C 1
ATOM 1431 O O . THR A 1 188 ? -0.812 -12.209 -1.006 1.00 96.19 188 THR A O 1
ATOM 1434 N N . PHE A 1 189 ? 0.089 -11.775 1.010 1.00 95.62 189 PHE A N 1
ATOM 1435 C CA . PHE A 1 189 ? 1.094 -10.827 0.551 1.00 95.62 189 PHE A CA 1
ATOM 1436 C C . PHE A 1 189 ? 2.495 -11.379 0.821 1.00 95.62 189 PHE A C 1
ATOM 1438 O O . PHE A 1 189 ? 2.807 -11.660 1.987 1.00 95.62 189 PHE A O 1
ATOM 1445 N N . PRO A 1 190 ? 3.336 -11.518 -0.215 1.00 94.56 190 PRO A N 1
ATOM 1446 C CA . PRO A 1 190 ? 4.696 -11.996 -0.052 1.00 94.56 190 PRO A CA 1
ATOM 1447 C C . PRO A 1 190 ? 5.585 -10.942 0.590 1.00 94.56 190 PRO A C 1
ATOM 1449 O O . PRO A 1 190 ? 5.497 -9.752 0.288 1.00 94.56 190 PRO A O 1
ATOM 1452 N N . LEU A 1 191 ? 6.446 -11.397 1.495 1.00 93.12 191 LEU A N 1
ATOM 1453 C CA . LEU A 1 191 ? 7.456 -10.571 2.131 1.00 93.12 191 LEU A CA 1
ATOM 1454 C C . LEU A 1 191 ? 8.825 -10.855 1.522 1.00 93.12 191 LEU A C 1
ATOM 1456 O O . LEU A 1 191 ? 9.189 -12.000 1.263 1.00 93.12 191 LEU A O 1
ATOM 1460 N N . SER A 1 192 ? 9.612 -9.798 1.377 1.00 90.44 192 SER A N 1
ATOM 1461 C CA . SER A 1 192 ? 10.990 -9.859 0.901 1.00 90.44 192 SER A CA 1
ATOM 1462 C C . SER A 1 192 ? 11.973 -9.593 2.048 1.00 90.44 192 SER A C 1
ATOM 1464 O O . SER A 1 192 ? 11.704 -8.731 2.891 1.00 90.44 192 SER A O 1
ATOM 1466 N N . PRO A 1 193 ? 13.102 -10.315 2.128 1.00 89.69 193 PRO A N 1
ATOM 1467 C CA . PRO A 1 193 ? 14.161 -10.002 3.078 1.00 89.69 193 PRO A CA 1
ATOM 1468 C C . PRO A 1 193 ? 14.893 -8.715 2.667 1.00 89.69 193 PRO A C 1
ATOM 1470 O O . PRO A 1 193 ? 15.250 -8.524 1.507 1.00 89.69 193 PRO A O 1
ATOM 1473 N N . PHE A 1 194 ? 15.156 -7.831 3.627 1.00 86.62 194 PHE A N 1
ATOM 1474 C CA . PHE A 1 194 ? 15.880 -6.580 3.432 1.00 86.62 194 PHE A CA 1
ATOM 1475 C C . PHE A 1 194 ? 16.790 -6.266 4.632 1.00 86.62 194 PHE A C 1
ATOM 1477 O O . PHE A 1 194 ? 16.328 -6.296 5.772 1.00 86.62 194 PHE A O 1
ATOM 1484 N N . PRO A 1 195 ? 18.051 -5.859 4.424 1.00 84.88 195 PRO A N 1
ATOM 1485 C CA . PRO A 1 195 ? 18.787 -5.934 3.164 1.00 84.88 195 PRO A CA 1
ATOM 1486 C C . PRO A 1 195 ? 19.062 -7.399 2.789 1.00 84.88 195 PRO A C 1
ATOM 1488 O O . PRO A 1 195 ? 19.346 -8.216 3.661 1.00 84.88 195 PRO A O 1
ATOM 1491 N N . THR A 1 196 ? 19.003 -7.721 1.496 1.00 81.19 196 THR A N 1
ATOM 1492 C CA . THR A 1 196 ? 19.188 -9.091 0.971 1.00 81.19 196 THR A CA 1
ATOM 1493 C C . THR A 1 196 ? 20.574 -9.673 1.259 1.00 81.19 196 THR A C 1
ATOM 1495 O O . THR A 1 196 ? 20.727 -10.884 1.335 1.00 81.19 196 THR A O 1
ATOM 1498 N N . SER A 1 197 ? 21.578 -8.813 1.452 1.00 78.56 197 SER A N 1
ATOM 1499 C CA . SER A 1 197 ? 22.970 -9.199 1.723 1.00 78.56 197 SER A CA 1
ATOM 1500 C C . SER A 1 197 ? 23.234 -9.586 3.194 1.00 78.56 197 SER A C 1
ATOM 1502 O O . SER A 1 197 ? 24.237 -10.223 3.507 1.00 78.56 197 SER A O 1
ATOM 1504 N N . SER A 1 198 ? 22.341 -9.230 4.127 1.00 79.50 198 SER A N 1
ATOM 1505 C CA . SER A 1 198 ? 22.554 -9.507 5.556 1.00 79.50 198 SER A CA 1
ATOM 1506 C C . SER A 1 198 ? 22.136 -10.929 5.942 1.00 79.50 198 SER A C 1
ATOM 1508 O O . SER A 1 198 ? 21.101 -11.417 5.499 1.00 79.50 198 SER A O 1
ATOM 1510 N N . ARG A 1 199 ? 22.876 -11.551 6.875 1.00 79.31 199 ARG A N 1
ATOM 1511 C CA . ARG A 1 199 ? 22.469 -12.797 7.566 1.00 79.31 199 ARG A CA 1
ATOM 1512 C C . ARG A 1 199 ? 21.324 -12.597 8.566 1.00 79.31 199 ARG A C 1
ATOM 1514 O O . ARG A 1 199 ? 20.744 -13.568 9.052 1.00 79.31 199 ARG A O 1
ATOM 1521 N N . THR A 1 200 ? 21.005 -11.343 8.879 1.00 83.25 200 THR A N 1
ATOM 1522 C CA . THR A 1 200 ? 19.878 -10.940 9.725 1.00 83.25 200 THR A CA 1
ATOM 1523 C C . THR A 1 200 ? 18.939 -9.983 8.986 1.00 83.25 200 THR A C 1
ATOM 1525 O O . THR A 1 200 ? 18.843 -8.800 9.330 1.00 83.25 200 THR A O 1
ATOM 1528 N N . PRO A 1 201 ? 18.284 -10.446 7.904 1.00 85.25 201 PRO A N 1
ATOM 1529 C CA . PRO A 1 201 ? 17.384 -9.595 7.143 1.00 85.25 201 PRO A CA 1
ATOM 1530 C C . PRO A 1 201 ? 16.093 -9.336 7.931 1.00 85.25 201 PRO A C 1
ATOM 1532 O O . PRO A 1 201 ? 15.538 -10.234 8.560 1.00 85.25 201 PRO A O 1
ATOM 1535 N N . ARG A 1 202 ? 15.559 -8.112 7.843 1.00 88.75 202 ARG A N 1
ATOM 1536 C CA . ARG A 1 202 ? 14.161 -7.849 8.216 1.00 88.75 202 ARG A CA 1
ATOM 1537 C C . ARG A 1 202 ? 13.257 -8.181 7.040 1.00 88.75 202 ARG A C 1
ATOM 1539 O O . ARG A 1 202 ? 13.632 -7.952 5.896 1.00 88.75 202 ARG A O 1
ATOM 1546 N N . TYR A 1 203 ? 12.047 -8.643 7.307 1.00 90.38 203 TYR A N 1
ATOM 1547 C CA . TYR A 1 203 ? 11.076 -8.867 6.245 1.00 90.38 203 TYR A CA 1
ATOM 1548 C C . TYR A 1 203 ? 10.287 -7.589 5.980 1.00 90.38 203 TYR A C 1
ATOM 1550 O O . TYR A 1 203 ? 9.842 -6.902 6.898 1.00 90.38 203 TYR A O 1
ATOM 1558 N N . VAL A 1 204 ? 10.144 -7.241 4.708 1.00 92.44 204 VAL A N 1
ATOM 1559 C CA . VAL A 1 204 ? 9.439 -6.044 4.257 1.00 92.44 204 VAL A CA 1
ATOM 1560 C C . VAL A 1 204 ? 8.514 -6.393 3.101 1.00 92.44 204 VAL A C 1
ATOM 1562 O O . VAL A 1 204 ? 8.842 -7.205 2.238 1.00 92.44 204 VAL A O 1
ATOM 1565 N N . LEU A 1 205 ? 7.343 -5.764 3.085 1.00 91.56 205 LEU A N 1
ATOM 1566 C CA . LEU A 1 205 ? 6.402 -5.855 1.972 1.00 91.56 205 LEU A CA 1
ATOM 1567 C C . LEU A 1 205 ? 6.844 -4.966 0.805 1.00 91.56 205 LEU A C 1
ATOM 1569 O O . LEU A 1 205 ? 6.674 -5.317 -0.355 1.00 91.56 205 LEU A O 1
ATOM 1573 N N . VAL A 1 206 ? 7.408 -3.800 1.124 1.00 87.00 206 VAL A N 1
ATOM 1574 C CA . VAL A 1 206 ? 7.939 -2.850 0.141 1.00 87.00 206 VAL A CA 1
ATOM 1575 C C . VAL A 1 206 ? 9.372 -2.539 0.518 1.00 87.00 206 VAL A C 1
ATOM 1577 O O . VAL A 1 206 ? 9.625 -2.123 1.655 1.00 87.00 206 VAL A O 1
ATOM 1580 N N . THR A 1 207 ? 10.292 -2.717 -0.424 1.00 82.88 207 THR A N 1
ATOM 1581 C CA . THR A 1 207 ? 11.698 -2.366 -0.242 1.00 82.88 207 THR A CA 1
ATOM 1582 C C . THR A 1 207 ? 11.814 -0.864 0.050 1.00 82.88 207 THR A C 1
ATOM 1584 O O . THR A 1 207 ? 11.308 -0.021 -0.697 1.00 82.88 207 THR A O 1
ATOM 1587 N N . PRO A 1 208 ? 12.411 -0.485 1.189 1.00 69.69 208 PRO A N 1
ATOM 1588 C CA . PRO A 1 208 ? 12.569 0.914 1.537 1.00 69.69 208 PRO A CA 1
ATOM 1589 C C . PRO A 1 208 ? 13.731 1.490 0.730 1.00 69.69 208 PRO A C 1
ATOM 1591 O O . PRO A 1 208 ? 14.894 1.268 1.053 1.00 69.69 208 PRO A O 1
ATOM 1594 N N . GLY A 1 209 ? 13.396 2.221 -0.332 1.00 65.94 209 GLY A N 1
ATOM 1595 C CA . GLY A 1 209 ? 14.359 2.885 -1.207 1.00 65.94 209 GLY A CA 1
ATOM 1596 C C . GLY A 1 209 ? 14.012 4.350 -1.492 1.00 65.94 209 GLY A C 1
ATOM 1597 O O . GLY A 1 209 ? 12.883 4.804 -1.201 1.00 65.94 209 GLY A O 1
ATOM 1598 N N . PRO A 1 210 ? 14.977 5.120 -2.040 1.00 60.78 210 PRO A N 1
ATOM 1599 C CA . PRO A 1 210 ? 14.645 6.340 -2.768 1.00 60.78 210 PRO A CA 1
ATOM 1600 C C . PRO A 1 210 ? 13.592 5.979 -3.823 1.00 60.78 210 PRO A C 1
ATOM 1602 O O . PRO A 1 210 ? 13.581 4.870 -4.346 1.00 60.78 210 PRO A O 1
ATOM 1605 N N . SER A 1 211 ? 12.612 6.854 -4.046 1.00 61.47 211 SER A N 1
ATOM 1606 C CA . SER A 1 211 ? 11.589 6.571 -5.054 1.00 61.47 211 SER A CA 1
ATOM 1607 C C . SER A 1 211 ? 12.276 6.336 -6.393 1.00 61.47 211 SER A C 1
ATOM 1609 O O . SER A 1 211 ? 13.074 7.185 -6.782 1.00 61.47 211 SER A O 1
ATOM 1611 N N . GLU A 1 212 ? 11.913 5.265 -7.094 1.00 65.94 212 GLU A N 1
ATOM 1612 C CA . GLU A 1 212 ? 12.365 4.934 -8.458 1.00 65.94 212 GLU A CA 1
ATOM 1613 C C . GLU A 1 212 ? 12.335 6.156 -9.393 1.00 65.94 212 GLU A C 1
ATOM 1615 O O . GLU A 1 212 ? 13.171 6.312 -10.270 1.00 65.94 212 GLU A O 1
ATOM 1620 N N . ILE A 1 213 ? 11.421 7.095 -9.131 1.00 71.31 213 ILE A N 1
ATOM 1621 C CA . ILE A 1 213 ? 11.304 8.385 -9.816 1.00 71.31 213 ILE A CA 1
ATOM 1622 C C . ILE A 1 213 ? 12.607 9.201 -9.769 1.00 71.31 213 ILE A C 1
ATOM 1624 O O . ILE A 1 213 ? 12.972 9.799 -10.770 1.00 71.31 213 ILE A O 1
ATOM 1628 N N . TRP A 1 214 ? 13.317 9.249 -8.638 1.00 77.38 214 TRP A N 1
ATOM 1629 C CA . TRP A 1 214 ? 14.571 10.005 -8.545 1.00 77.38 214 TRP A CA 1
ATOM 1630 C C . TRP A 1 214 ? 15.685 9.319 -9.323 1.00 77.38 214 TRP A C 1
ATOM 1632 O O . TRP A 1 214 ? 16.421 10.001 -10.023 1.00 77.38 214 TRP A O 1
ATOM 1642 N N . GLU A 1 215 ? 15.778 7.992 -9.259 1.00 82.75 215 GLU A N 1
ATOM 1643 C CA . GLU A 1 215 ? 16.746 7.228 -10.053 1.00 82.75 215 GLU A CA 1
ATOM 1644 C C . GLU A 1 215 ? 16.481 7.396 -11.555 1.00 82.75 215 GLU A C 1
ATOM 1646 O O . GLU A 1 215 ? 17.407 7.679 -12.314 1.00 82.75 215 GLU A O 1
ATOM 1651 N N . LEU A 1 216 ? 15.209 7.358 -11.966 1.00 86.94 216 LEU A N 1
ATOM 1652 C CA . LEU A 1 216 ? 14.793 7.645 -13.335 1.00 86.94 216 LEU A CA 1
ATOM 1653 C C . LEU A 1 216 ? 15.172 9.073 -13.745 1.00 86.94 216 LEU A C 1
ATOM 1655 O O . LEU A 1 216 ? 15.793 9.261 -14.786 1.00 86.94 216 LEU A O 1
ATOM 1659 N N . VAL A 1 217 ? 14.870 10.078 -12.919 1.00 88.25 217 VAL A N 1
ATOM 1660 C CA . VAL A 1 217 ? 15.217 11.480 -13.202 1.00 88.25 217 VAL A CA 1
ATOM 1661 C C . VAL A 1 217 ? 16.730 11.663 -13.325 1.00 88.25 217 VAL A C 1
ATOM 1663 O O . VAL A 1 217 ? 17.180 12.292 -14.279 1.00 88.25 217 VAL A O 1
ATOM 1666 N N . TYR A 1 218 ? 17.527 11.077 -12.426 1.00 89.88 218 TYR A N 1
ATOM 1667 C CA . TYR A 1 218 ? 18.986 11.120 -12.534 1.00 89.88 218 TYR A CA 1
ATOM 1668 C C . TYR A 1 218 ? 19.475 10.448 -13.819 1.00 89.88 218 TYR A C 1
ATOM 1670 O O . TYR A 1 218 ? 20.301 11.028 -14.521 1.00 89.88 218 TYR A O 1
ATOM 1678 N N . SER A 1 219 ? 18.934 9.278 -14.168 1.00 90.81 219 SER A N 1
ATOM 1679 C CA . SER A 1 219 ? 19.310 8.578 -15.400 1.00 90.81 219 SER A CA 1
ATOM 1680 C C . SER A 1 219 ? 18.975 9.388 -16.657 1.00 90.81 219 SER A C 1
ATOM 1682 O O . SER A 1 219 ? 19.814 9.501 -17.547 1.00 90.81 219 SER A O 1
ATOM 1684 N N . ILE A 1 220 ? 17.805 10.037 -16.699 1.00 94.88 220 ILE A N 1
ATOM 1685 C CA . ILE A 1 220 ? 17.376 10.880 -17.821 1.00 94.88 220 ILE A CA 1
ATOM 1686 C C . ILE A 1 220 ? 18.266 12.119 -17.937 1.00 94.88 220 ILE A C 1
ATOM 1688 O O . ILE A 1 220 ? 18.681 12.467 -19.039 1.00 94.88 220 ILE A O 1
ATOM 1692 N N . ILE A 1 221 ? 18.585 12.780 -16.820 1.00 95.38 221 ILE A N 1
ATOM 1693 C CA . ILE A 1 221 ? 19.449 13.969 -16.824 1.00 95.38 221 ILE A CA 1
ATOM 1694 C C . ILE A 1 221 ? 20.854 13.610 -17.316 1.00 95.38 221 ILE A C 1
ATOM 1696 O O . ILE A 1 221 ? 21.408 14.323 -18.151 1.00 95.38 221 ILE A O 1
ATOM 1700 N N . ILE A 1 222 ? 21.416 12.498 -16.837 1.00 95.25 222 ILE A N 1
ATOM 1701 C CA . ILE A 1 222 ? 22.737 12.023 -17.266 1.00 95.25 222 ILE A CA 1
ATOM 1702 C C . ILE A 1 222 ? 22.717 11.666 -18.756 1.00 95.25 222 ILE A C 1
ATOM 1704 O O . ILE A 1 222 ? 23.627 12.059 -19.487 1.00 95.25 222 ILE A O 1
ATOM 1708 N N . LEU A 1 223 ? 21.667 10.988 -19.229 1.00 96.00 223 LEU A N 1
ATOM 1709 C CA . LEU A 1 223 ? 21.507 10.647 -20.640 1.00 96.00 223 LEU A CA 1
ATOM 1710 C C . LEU A 1 223 ? 21.419 11.906 -21.515 1.00 96.00 223 LEU A C 1
ATOM 1712 O O . LEU A 1 223 ? 22.168 12.024 -22.483 1.00 96.00 223 LEU A O 1
ATOM 1716 N N . LEU A 1 224 ? 20.573 12.873 -21.153 1.00 96.62 224 LEU A N 1
ATOM 1717 C CA . LEU A 1 224 ? 20.427 14.129 -21.891 1.00 96.62 224 LEU A CA 1
ATOM 1718 C C . LEU A 1 224 ? 21.749 14.902 -21.948 1.00 96.62 224 LEU A C 1
ATOM 1720 O O . LEU A 1 224 ? 22.142 15.376 -23.015 1.00 96.62 224 LEU A O 1
ATOM 1724 N N . PHE A 1 225 ? 22.462 14.981 -20.821 1.00 96.44 225 PHE A N 1
ATOM 1725 C CA . PHE A 1 225 ? 23.773 15.617 -20.767 1.00 96.44 225 PHE A CA 1
ATOM 1726 C C . PHE A 1 225 ? 24.775 14.900 -21.679 1.00 96.44 225 PHE A C 1
ATOM 1728 O O . PHE A 1 225 ? 25.453 15.554 -22.470 1.00 96.44 225 PHE A O 1
ATOM 1735 N N . SER A 1 226 ? 24.814 13.564 -21.652 1.00 96.00 226 SER A N 1
ATOM 1736 C CA . SER A 1 226 ? 25.714 12.776 -22.503 1.00 96.00 226 SER A CA 1
ATOM 1737 C C . SER A 1 226 ? 25.445 12.977 -23.999 1.00 96.00 226 SER A C 1
ATOM 1739 O O . SER A 1 226 ? 26.383 13.206 -24.759 1.00 96.00 226 SER A O 1
ATOM 1741 N N . ILE A 1 227 ? 24.174 13.000 -24.417 1.00 96.25 227 ILE A N 1
ATOM 1742 C CA . ILE A 1 227 ? 23.787 13.251 -25.812 1.00 96.25 227 ILE A CA 1
ATOM 1743 C C . ILE A 1 227 ? 24.174 14.675 -26.214 1.00 96.25 227 ILE A C 1
ATOM 1745 O O . ILE A 1 227 ? 24.769 14.873 -27.270 1.00 96.25 227 ILE A O 1
ATOM 1749 N N . SER A 1 228 ? 23.905 15.666 -25.356 1.00 94.56 228 SER A N 1
ATOM 1750 C CA . SER A 1 228 ? 24.283 17.054 -25.636 1.00 94.56 228 SER A CA 1
ATOM 1751 C C . SER A 1 228 ? 25.799 17.225 -25.786 1.00 94.56 228 SER A C 1
ATOM 1753 O O . SER A 1 228 ? 26.242 17.905 -26.708 1.00 94.56 228 SER A O 1
ATOM 1755 N N . ALA A 1 229 ? 26.599 16.546 -24.956 1.00 93.69 229 ALA A N 1
ATOM 1756 C CA . ALA A 1 229 ? 28.054 16.587 -25.034 1.00 93.69 229 ALA A CA 1
ATOM 1757 C C . ALA A 1 229 ? 28.578 15.949 -26.330 1.00 93.69 229 ALA A C 1
ATOM 1759 O O . ALA A 1 229 ? 29.478 16.502 -26.960 1.00 93.69 229 ALA A O 1
ATOM 1760 N N . ILE A 1 230 ? 27.987 14.830 -26.768 1.00 94.06 230 ILE A N 1
ATOM 1761 C CA . ILE A 1 230 ? 28.337 14.180 -28.040 1.00 94.06 230 ILE A CA 1
ATOM 1762 C C . ILE A 1 230 ? 27.977 15.082 -29.225 1.00 94.06 230 ILE A C 1
ATOM 1764 O O . ILE A 1 230 ? 28.798 15.256 -30.122 1.00 94.06 230 ILE A O 1
ATOM 1768 N N . CYS A 1 231 ? 26.793 15.701 -29.224 1.00 91.00 231 CYS A N 1
ATOM 1769 C CA . CYS A 1 231 ? 26.389 16.631 -30.279 1.00 91.00 231 CYS A CA 1
ATOM 1770 C C . CYS A 1 231 ? 27.315 17.851 -30.349 1.00 91.00 231 CYS A C 1
ATOM 1772 O O . CYS A 1 231 ? 27.749 18.221 -31.435 1.00 91.00 231 CYS A O 1
ATOM 1774 N N . VAL A 1 232 ? 27.670 18.443 -29.205 1.00 89.31 232 VAL A N 1
ATOM 1775 C CA . VAL A 1 232 ? 28.625 19.561 -29.138 1.00 89.31 232 VAL A CA 1
ATOM 1776 C C . VAL A 1 232 ? 30.002 19.140 -29.652 1.00 89.31 232 VAL A C 1
ATOM 1778 O O . VAL A 1 232 ? 30.600 19.870 -30.437 1.00 89.31 232 VAL A O 1
ATOM 1781 N N . ALA A 1 233 ? 30.489 17.954 -29.279 1.00 87.94 233 ALA A N 1
ATOM 1782 C CA . ALA A 1 233 ? 31.765 17.435 -29.770 1.00 87.94 233 ALA A CA 1
ATOM 1783 C C . ALA A 1 233 ? 31.745 17.173 -31.287 1.00 87.94 233 ALA A C 1
ATOM 1785 O O . ALA A 1 233 ? 32.700 17.522 -31.977 1.00 87.94 233 ALA A O 1
ATOM 1786 N N . MET A 1 234 ? 30.654 16.612 -31.818 1.00 85.81 234 MET A N 1
ATOM 1787 C CA . MET A 1 234 ? 30.470 16.387 -33.257 1.00 85.81 234 MET A CA 1
ATOM 1788 C C . MET A 1 234 ? 30.384 17.700 -34.041 1.00 85.81 234 MET A C 1
ATOM 1790 O O . MET A 1 234 ? 31.008 17.816 -35.092 1.00 85.81 234 MET A O 1
ATOM 1794 N N . LEU A 1 235 ? 29.664 18.701 -33.524 1.00 85.44 235 LEU A N 1
ATOM 1795 C CA . LEU A 1 235 ? 29.587 20.031 -34.134 1.00 85.44 235 LEU A CA 1
ATOM 1796 C C . LEU A 1 235 ? 30.945 20.737 -34.103 1.00 85.44 235 LEU A C 1
ATOM 1798 O O . LEU A 1 235 ? 31.377 21.261 -35.124 1.00 85.44 235 LEU A O 1
ATOM 1802 N N . ALA A 1 236 ? 31.663 20.679 -32.979 1.00 82.19 236 ALA A N 1
ATOM 1803 C CA . ALA A 1 236 ? 33.010 21.232 -32.876 1.00 82.19 236 ALA A CA 1
ATOM 1804 C C . ALA A 1 236 ? 33.990 20.541 -33.840 1.00 82.19 236 ALA A C 1
ATOM 1806 O O . ALA A 1 236 ? 34.818 21.197 -34.465 1.00 82.19 236 ALA A O 1
ATOM 1807 N N . PHE A 1 237 ? 33.879 19.222 -34.012 1.00 82.75 237 PHE A N 1
ATOM 1808 C CA . PHE A 1 237 ? 34.679 18.468 -34.976 1.00 82.75 237 PHE A CA 1
ATOM 1809 C C . PHE A 1 237 ? 34.354 18.836 -36.432 1.00 82.75 237 PHE A C 1
ATOM 1811 O O . PHE A 1 237 ? 35.270 19.001 -37.241 1.00 82.75 237 PHE A O 1
ATOM 1818 N N . ALA A 1 238 ? 33.069 18.990 -36.766 1.00 80.12 238 ALA A N 1
ATOM 1819 C CA . ALA A 1 238 ? 32.623 19.420 -38.090 1.00 80.12 238 ALA A CA 1
ATOM 1820 C C . ALA A 1 238 ? 33.085 20.852 -38.416 1.00 80.12 238 ALA A C 1
ATOM 1822 O O . ALA A 1 238 ? 33.502 21.116 -39.545 1.00 80.12 238 ALA A O 1
ATOM 1823 N N . GLU A 1 239 ? 33.092 21.739 -37.419 1.00 83.06 239 GLU A N 1
ATOM 1824 C CA . GLU A 1 239 ? 33.594 23.110 -37.532 1.00 83.06 239 GLU A CA 1
ATOM 1825 C C . GLU A 1 239 ? 35.116 23.147 -37.759 1.00 83.06 239 GLU A C 1
ATOM 1827 O O . GLU A 1 239 ? 35.578 23.827 -38.670 1.00 83.06 239 GLU A O 1
ATOM 1832 N N . ILE A 1 240 ? 35.905 22.346 -37.025 1.00 78.75 240 ILE A N 1
ATOM 1833 C CA . ILE A 1 240 ? 37.370 22.257 -37.219 1.00 78.75 240 ILE A CA 1
ATOM 1834 C C . ILE A 1 240 ? 37.731 21.703 -38.606 1.00 78.75 240 ILE A C 1
ATOM 1836 O O . ILE A 1 240 ? 38.745 22.095 -39.180 1.00 78.75 240 ILE A O 1
ATOM 1840 N N . ARG A 1 241 ? 36.911 20.803 -39.164 1.00 73.50 241 ARG A N 1
ATOM 1841 C CA . ARG A 1 241 ? 37.080 20.294 -40.536 1.00 73.50 241 ARG A CA 1
ATOM 1842 C C . ARG A 1 241 ? 36.536 21.230 -41.621 1.00 73.50 241 ARG A C 1
ATOM 1844 O O . ARG A 1 241 ? 36.690 20.914 -42.797 1.00 73.50 241 ARG A O 1
ATOM 1851 N N . GLY A 1 242 ? 35.901 22.344 -41.254 1.00 70.69 242 GLY A N 1
ATOM 1852 C CA . GLY A 1 242 ? 35.329 23.306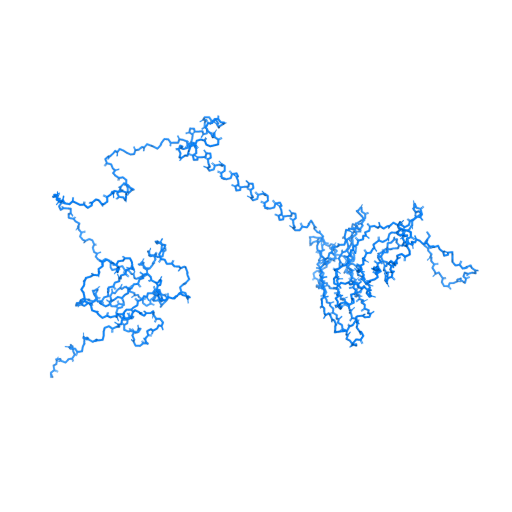 -42.200 1.00 70.69 242 GLY A CA 1
ATOM 1853 C C . GLY A 1 242 ? 34.056 22.827 -42.908 1.00 70.69 242 GLY A C 1
ATOM 1854 O O . GLY A 1 242 ? 33.693 23.381 -43.940 1.00 70.69 242 GLY A O 1
ATOM 1855 N N . GLY A 1 243 ? 33.375 21.801 -42.384 1.00 71.81 243 GLY A N 1
ATOM 1856 C CA . GLY A 1 243 ? 32.139 21.267 -42.970 1.00 71.81 243 GLY A CA 1
ATOM 1857 C C . GLY A 1 243 ? 30.886 22.092 -42.652 1.00 71.81 243 GLY A C 1
ATOM 1858 O O . GLY A 1 243 ? 29.878 21.970 -43.343 1.00 71.81 243 GLY A O 1
ATOM 1859 N N . THR A 1 244 ? 30.932 22.935 -41.617 1.00 75.62 244 THR A N 1
ATOM 1860 C CA . THR A 1 244 ? 29.820 23.790 -41.173 1.00 75.62 244 THR A CA 1
ATOM 1861 C C . THR A 1 244 ? 30.324 25.186 -40.802 1.00 75.62 244 THR A C 1
ATOM 1863 O O . THR A 1 244 ? 31.465 25.303 -40.350 1.00 75.62 244 THR A O 1
ATOM 1866 N N . PRO A 1 245 ? 29.503 26.247 -40.948 1.00 72.88 245 PRO A N 1
ATOM 1867 C CA . PRO A 1 245 ? 29.877 27.589 -40.502 1.00 72.88 245 PRO A CA 1
ATOM 1868 C C . PRO A 1 245 ? 30.139 27.622 -38.983 1.00 72.88 245 PRO A C 1
ATOM 1870 O O . PRO A 1 245 ? 29.607 26.772 -38.259 1.00 72.88 245 PRO A O 1
ATOM 1873 N N . PRO A 1 246 ? 30.929 28.590 -38.483 1.00 70.44 246 PRO A N 1
ATOM 1874 C CA . PRO A 1 246 ? 31.317 28.655 -37.078 1.00 70.44 246 PRO A CA 1
ATOM 1875 C C . PRO A 1 246 ? 30.145 29.100 -36.197 1.00 70.44 246 PRO A C 1
ATOM 1877 O O . PRO A 1 246 ? 29.937 30.285 -35.949 1.00 70.44 246 PRO A O 1
ATOM 1880 N N . VAL A 1 247 ? 29.341 28.131 -35.755 1.00 73.25 247 VAL A N 1
ATOM 1881 C CA . VAL A 1 247 ? 28.205 28.359 -34.848 1.00 73.25 247 VAL A CA 1
ATOM 1882 C C . VAL A 1 247 ? 28.642 28.261 -33.384 1.00 73.25 247 VAL A C 1
ATOM 1884 O O . VAL A 1 247 ? 28.091 28.967 -32.544 1.00 73.25 247 VAL A O 1
ATOM 1887 N N . LEU A 1 248 ? 29.626 27.407 -33.065 1.00 72.50 248 LEU A N 1
ATOM 1888 C CA . LEU A 1 248 ? 30.155 27.257 -31.704 1.00 72.50 248 LEU A CA 1
ATOM 1889 C C . LEU A 1 248 ? 31.444 28.058 -31.467 1.00 72.50 248 LEU A C 1
ATOM 1891 O O . LEU A 1 248 ? 31.822 28.230 -30.309 1.00 72.50 248 LEU A O 1
ATOM 1895 N N . GLY A 1 249 ? 32.125 28.531 -32.516 1.00 73.25 249 GLY A N 1
ATOM 1896 C CA . GLY A 1 249 ? 33.433 29.178 -32.377 1.00 73.25 249 GLY A CA 1
ATOM 1897 C C . GLY A 1 249 ? 34.503 28.175 -31.939 1.00 73.25 249 GLY A C 1
ATOM 1898 O O . GLY A 1 249 ? 35.427 28.508 -31.191 1.00 73.25 249 GLY A O 1
ATOM 1899 N N . ALA A 1 250 ? 34.375 26.920 -32.391 1.00 68.31 250 ALA A N 1
ATOM 1900 C CA . ALA A 1 250 ? 35.252 25.804 -32.060 1.00 68.31 250 ALA A CA 1
ATOM 1901 C C . ALA A 1 250 ? 36.741 26.124 -32.293 1.00 68.31 250 ALA A C 1
ATOM 1903 O O . ALA A 1 250 ? 37.644 25.653 -31.593 1.00 68.31 250 ALA A O 1
ATOM 1904 N N . THR A 1 251 ? 36.966 26.970 -33.291 1.00 66.56 251 THR A N 1
ATOM 1905 C CA . THR A 1 251 ? 38.246 27.467 -33.774 1.00 66.56 251 THR A CA 1
ATOM 1906 C C . THR A 1 251 ? 38.749 28.710 -33.041 1.00 66.56 251 THR A C 1
ATOM 1908 O O . THR A 1 251 ? 39.754 29.270 -33.462 1.00 66.56 251 THR A O 1
ATOM 1911 N N . GLU A 1 252 ? 38.139 29.157 -31.943 1.00 72.50 252 GLU A N 1
ATOM 1912 C CA . GLU A 1 252 ? 38.670 30.277 -31.144 1.00 72.50 252 GLU A CA 1
ATOM 1913 C C . GLU A 1 252 ? 39.243 29.798 -29.805 1.00 72.50 252 GLU A C 1
ATOM 1915 O O . GLU A 1 252 ? 40.396 30.070 -29.487 1.00 72.50 252 GLU A O 1
ATOM 1920 N N . TRP A 1 253 ? 38.509 28.954 -29.086 1.00 74.56 253 TRP A N 1
ATOM 1921 C CA . TRP A 1 253 ? 38.874 28.429 -27.761 1.00 74.56 253 TRP A CA 1
ATOM 1922 C C . TRP A 1 253 ? 39.762 27.157 -27.719 1.00 74.56 253 TRP A C 1
ATOM 1924 O O . TRP A 1 253 ? 40.396 26.907 -26.695 1.00 74.56 253 TRP A O 1
ATOM 1934 N N . LEU A 1 254 ? 39.848 26.332 -28.778 1.00 73.62 254 LEU A N 1
ATOM 1935 C CA . LEU A 1 254 ? 40.625 25.073 -28.744 1.00 73.62 254 LEU A CA 1
ATOM 1936 C C . LEU A 1 254 ? 42.135 25.290 -29.025 1.00 73.62 254 LEU A C 1
ATOM 1938 O O . LEU A 1 254 ? 42.445 25.989 -29.982 1.00 73.62 254 LEU A O 1
ATOM 1942 N N . PRO A 1 255 ? 43.089 24.682 -28.295 1.00 78.94 255 PRO A N 1
ATOM 1943 C CA . PRO A 1 255 ? 44.526 24.837 -28.566 1.00 78.94 255 PRO A CA 1
ATOM 1944 C C . PRO A 1 255 ? 44.950 24.385 -29.975 1.00 78.94 255 PRO A C 1
ATOM 1946 O O . PRO A 1 255 ? 44.456 23.378 -30.489 1.00 78.94 255 PRO A O 1
ATOM 1949 N N . GLU A 1 256 ? 45.924 25.078 -30.573 1.00 70.19 256 GLU A N 1
ATOM 1950 C CA . GLU A 1 256 ? 46.419 24.806 -31.936 1.00 70.19 256 GLU A CA 1
ATOM 1951 C C . GLU A 1 256 ? 46.943 23.375 -32.132 1.00 70.19 256 GLU A C 1
ATOM 1953 O O . GLU A 1 256 ? 46.758 22.791 -33.198 1.00 70.19 256 GLU A O 1
ATOM 1958 N N . SER A 1 257 ? 47.517 22.763 -31.093 1.00 73.00 257 SER A N 1
ATOM 1959 C CA . SER A 1 257 ? 48.012 21.380 -31.129 1.00 73.00 257 SER A CA 1
ATOM 1960 C C . SER A 1 257 ? 46.911 20.348 -31.401 1.00 73.00 257 SER A C 1
ATOM 1962 O O . SER A 1 257 ? 47.142 19.360 -32.096 1.00 73.00 257 SER A O 1
ATOM 1964 N N . ILE A 1 258 ? 45.702 20.582 -30.885 1.00 69.19 258 ILE A N 1
ATOM 1965 C CA . ILE A 1 258 ? 44.544 19.700 -31.080 1.00 69.19 258 ILE A CA 1
ATOM 1966 C C . ILE A 1 258 ? 43.893 19.989 -32.435 1.00 69.19 258 ILE A C 1
ATOM 1968 O O . ILE A 1 258 ? 43.483 19.062 -33.133 1.00 69.19 258 ILE A O 1
ATOM 1972 N N . ARG A 1 259 ? 43.866 21.262 -32.853 1.00 68.19 259 ARG A N 1
ATOM 1973 C CA . ARG A 1 259 ? 43.383 21.649 -34.185 1.00 68.19 259 ARG A CA 1
ATOM 1974 C C . ARG A 1 259 ? 44.224 21.029 -35.291 1.00 68.19 259 ARG A C 1
ATOM 1976 O O . ARG A 1 259 ? 43.650 20.408 -36.173 1.00 68.19 259 ARG A O 1
ATOM 1983 N N . GLY A 1 260 ? 45.552 21.110 -35.211 1.00 68.12 260 GLY A N 1
ATOM 1984 C CA . GLY A 1 260 ? 46.453 20.549 -36.225 1.00 68.12 260 GLY A CA 1
ATOM 1985 C C . GLY A 1 260 ? 46.389 19.021 -36.346 1.00 68.12 260 GLY A C 1
ATOM 1986 O O . GLY A 1 260 ? 46.636 18.474 -37.416 1.00 68.12 260 GLY A O 1
ATOM 1987 N N . ALA A 1 261 ? 46.007 18.312 -35.279 1.00 70.88 261 ALA A N 1
ATOM 1988 C CA . ALA A 1 261 ? 45.813 16.861 -35.321 1.00 70.88 261 ALA A CA 1
ATOM 1989 C C . ALA A 1 261 ? 44.490 16.445 -35.999 1.00 70.88 261 ALA A C 1
ATOM 1991 O O . ALA A 1 261 ? 44.419 15.377 -36.611 1.00 70.88 261 ALA A O 1
ATOM 1992 N N . ILE A 1 262 ? 43.445 17.274 -35.883 1.00 65.00 262 ILE A N 1
ATOM 1993 C CA . ILE A 1 262 ? 42.089 17.008 -36.396 1.00 65.00 262 ILE A CA 1
ATOM 1994 C C . ILE A 1 262 ? 41.910 17.558 -37.817 1.00 65.00 262 ILE A C 1
ATOM 1996 O O . ILE A 1 262 ? 41.298 16.900 -38.665 1.00 65.00 262 ILE A O 1
ATOM 2000 N N . ALA A 1 263 ? 42.483 18.730 -38.085 1.00 62.47 263 ALA A N 1
ATOM 2001 C CA . ALA A 1 263 ? 42.592 19.357 -39.392 1.00 62.47 263 ALA A CA 1
ATOM 2002 C C . ALA A 1 263 ? 43.731 18.708 -40.193 1.00 62.47 263 ALA A C 1
ATOM 2004 O O . ALA A 1 263 ? 44.705 19.352 -40.565 1.00 62.47 263 ALA A O 1
ATOM 2005 N N . ARG A 1 264 ? 43.644 17.397 -40.447 1.00 57.72 264 ARG A N 1
ATOM 2006 C CA . ARG A 1 264 ? 44.439 16.821 -41.534 1.00 57.72 264 ARG A CA 1
ATOM 2007 C C . ARG A 1 264 ? 43.874 17.362 -42.837 1.00 57.72 264 ARG A C 1
ATOM 2009 O O . ARG A 1 264 ? 42.734 17.058 -43.183 1.00 57.72 264 ARG A O 1
ATOM 2016 N N . GLU A 1 265 ? 44.677 18.165 -43.518 1.00 52.88 265 GLU A N 1
ATOM 2017 C CA . GLU A 1 265 ? 44.424 18.637 -44.873 1.00 52.88 265 GLU A CA 1
ATOM 2018 C C . GLU A 1 265 ? 44.076 17.437 -45.761 1.00 52.88 265 GLU A C 1
ATOM 2020 O O . GLU A 1 265 ? 44.854 16.487 -45.894 1.00 52.88 265 GLU A O 1
ATOM 2025 N N . TYR A 1 266 ? 42.871 17.441 -46.328 1.00 51.09 266 TYR A N 1
ATOM 2026 C CA . TYR A 1 266 ? 42.515 16.479 -47.358 1.00 51.09 266 TYR A CA 1
ATOM 2027 C C . TYR A 1 266 ? 43.285 16.869 -48.622 1.00 51.09 266 TYR A C 1
ATOM 2029 O O . TYR A 1 266 ? 42.900 17.792 -49.337 1.00 51.09 266 TYR A O 1
ATOM 2037 N N . VAL A 1 267 ? 44.410 16.200 -48.872 1.00 53.06 267 VAL A N 1
ATOM 2038 C CA . VAL A 1 267 ? 45.154 16.350 -50.124 1.00 53.06 267 VAL A CA 1
ATOM 2039 C C . VAL A 1 267 ? 44.293 15.742 -51.225 1.00 53.06 267 VAL A C 1
ATOM 2041 O O . VAL A 1 267 ? 44.137 14.520 -51.279 1.00 53.06 267 VAL A O 1
ATOM 2044 N N . LEU A 1 268 ? 43.707 16.590 -52.078 1.00 49.22 268 LEU A N 1
ATOM 2045 C CA . LEU A 1 268 ? 43.010 16.122 -53.274 1.00 49.22 268 LEU A CA 1
ATOM 2046 C C . LEU A 1 268 ? 43.968 15.217 -54.066 1.00 49.22 268 LEU A C 1
ATOM 2048 O O . LEU A 1 268 ? 45.091 15.646 -54.362 1.00 49.22 268 LEU A O 1
ATOM 2052 N N . PRO A 1 269 ? 43.566 13.987 -54.432 1.00 56.44 269 PRO A N 1
ATOM 2053 C CA . PRO A 1 269 ? 44.345 13.213 -55.380 1.00 56.44 269 PRO A CA 1
ATOM 2054 C C . PRO A 1 269 ? 44.460 14.002 -56.701 1.00 56.44 269 PRO A C 1
ATOM 2056 O O . PRO A 1 269 ? 43.527 14.721 -57.072 1.00 56.44 269 PRO A O 1
ATOM 2059 N N . PRO A 1 270 ? 45.599 13.911 -57.412 1.00 57.47 270 PRO A N 1
ATOM 2060 C CA . PRO A 1 270 ? 45.787 14.564 -58.704 1.00 57.47 270 PRO A CA 1
ATOM 2061 C C . PRO A 1 270 ? 44.624 14.270 -59.660 1.00 57.47 270 PRO A C 1
ATOM 2063 O O . PRO A 1 270 ? 44.142 13.138 -59.708 1.00 57.47 270 PRO A O 1
ATOM 2066 N N . ARG A 1 271 ? 44.216 15.279 -60.444 1.00 53.84 271 ARG A N 1
ATOM 2067 C CA . ARG A 1 271 ? 43.053 15.272 -61.362 1.00 53.84 271 ARG A CA 1
ATOM 2068 C C . ARG A 1 271 ? 43.008 14.128 -62.392 1.00 53.84 271 ARG A C 1
ATOM 2070 O O . ARG A 1 271 ? 41.979 13.954 -63.030 1.00 53.84 271 ARG A O 1
ATOM 2077 N N . ASP A 1 272 ? 44.064 13.329 -62.512 1.00 52.00 272 ASP A N 1
ATOM 2078 C CA . ASP A 1 272 ? 44.165 12.213 -63.462 1.00 52.00 272 ASP A CA 1
ATOM 2079 C C . ASP A 1 272 ? 43.616 10.875 -62.938 1.00 52.00 272 ASP A C 1
ATOM 2081 O O . ASP A 1 272 ? 43.686 9.860 -63.630 1.00 52.00 272 ASP A O 1
ATOM 2085 N N . LYS A 1 273 ? 43.054 10.828 -61.723 1.00 52.19 273 LYS A N 1
ATOM 2086 C CA . LYS A 1 273 ? 42.338 9.644 -61.226 1.00 52.19 273 LYS A CA 1
ATOM 2087 C C . LYS A 1 273 ? 40.952 10.042 -60.741 1.00 52.19 273 LYS A C 1
ATOM 2089 O O . LYS A 1 273 ? 40.811 10.481 -59.603 1.00 52.19 273 LYS A O 1
ATOM 2094 N N . LEU A 1 274 ? 39.940 9.872 -61.601 1.00 54.62 274 LEU A N 1
ATOM 2095 C CA . LEU A 1 274 ? 38.540 9.987 -61.190 1.00 54.62 274 LEU A CA 1
ATOM 2096 C C . LEU A 1 274 ? 38.299 9.073 -59.989 1.00 54.62 274 LEU A C 1
ATOM 2098 O O . LEU A 1 274 ? 38.543 7.865 -60.049 1.00 54.62 274 LEU A O 1
ATOM 2102 N N . THR A 1 275 ? 37.816 9.654 -58.897 1.00 58.50 275 THR A N 1
ATOM 2103 C CA . THR A 1 275 ? 37.306 8.852 -57.792 1.00 58.50 275 THR A CA 1
ATOM 2104 C C . THR A 1 275 ? 35.940 8.282 -58.151 1.00 58.50 275 THR A C 1
ATOM 2106 O O . THR A 1 275 ? 35.181 8.881 -58.906 1.00 58.50 275 THR A O 1
ATOM 2109 N N . TYR A 1 276 ? 35.612 7.116 -57.590 1.00 54.44 276 TYR A N 1
ATOM 2110 C CA . TYR A 1 276 ? 34.337 6.416 -57.801 1.00 54.44 276 TYR A CA 1
ATOM 2111 C C . TYR A 1 276 ? 33.101 7.324 -57.616 1.00 54.44 276 TYR A C 1
ATOM 2113 O O . TYR A 1 276 ? 32.090 7.159 -58.291 1.00 54.44 276 TYR A O 1
ATOM 2121 N N . PHE A 1 277 ? 33.195 8.331 -56.742 1.00 50.53 277 PHE A N 1
ATOM 2122 C CA . PHE A 1 277 ? 32.129 9.308 -56.513 1.00 50.53 277 PHE A CA 1
ATOM 2123 C C . PHE A 1 277 ? 31.944 10.311 -57.665 1.00 50.53 277 PHE A C 1
ATOM 2125 O O . PHE A 1 277 ? 30.806 10.685 -57.939 1.00 50.53 277 PHE A O 1
ATOM 2132 N N . ASP A 1 278 ? 33.003 10.682 -58.393 1.00 57.06 278 ASP A N 1
ATOM 2133 C CA . ASP A 1 278 ? 32.899 11.539 -59.589 1.00 57.06 278 ASP A CA 1
ATOM 2134 C C . ASP A 1 278 ? 32.187 10.816 -60.735 1.00 57.06 278 ASP A C 1
ATOM 2136 O O . ASP A 1 278 ? 31.485 11.429 -61.535 1.00 57.06 278 ASP A O 1
ATOM 2140 N N . THR A 1 279 ? 32.326 9.489 -60.793 1.00 58.75 279 THR A N 1
ATOM 2141 C CA . THR A 1 279 ? 31.657 8.648 -61.792 1.00 58.75 279 THR A CA 1
ATOM 2142 C C . THR A 1 279 ? 30.161 8.504 -61.510 1.00 58.75 279 THR A C 1
ATOM 2144 O O . THR A 1 279 ? 29.373 8.375 -62.443 1.00 58.75 279 THR A O 1
ATOM 2147 N N . LEU A 1 280 ? 29.755 8.558 -60.236 1.00 54.34 280 LEU A N 1
ATOM 2148 C CA . LEU A 1 280 ? 28.349 8.477 -59.823 1.00 54.34 280 LEU A CA 1
ATOM 2149 C C . LEU A 1 280 ? 27.610 9.820 -59.899 1.00 54.34 280 LEU A C 1
ATOM 2151 O O . LEU A 1 280 ? 26.392 9.833 -60.052 1.00 54.34 280 LEU A O 1
ATOM 2155 N N . LEU A 1 281 ? 28.332 10.937 -59.783 1.00 56.16 281 LEU A N 1
ATOM 2156 C CA . LEU A 1 281 ? 27.770 12.292 -59.816 1.00 56.16 281 LEU A CA 1
ATOM 2157 C C . LEU A 1 281 ? 27.835 12.942 -61.208 1.00 56.16 281 LEU A C 1
ATOM 2159 O O . LEU A 1 281 ? 27.358 14.065 -61.378 1.00 56.16 281 LEU A O 1
ATOM 2163 N N . ALA A 1 282 ? 28.402 12.255 -62.205 1.00 57.00 282 ALA A N 1
ATOM 2164 C CA . ALA A 1 282 ? 28.446 12.733 -63.580 1.00 57.00 282 ALA A CA 1
ATOM 2165 C C . ALA A 1 282 ? 27.015 12.894 -64.144 1.00 57.00 282 ALA A C 1
ATOM 2167 O O . ALA A 1 282 ? 26.242 11.930 -64.147 1.00 57.00 282 ALA A O 1
ATOM 2168 N N . PRO A 1 283 ? 26.635 14.084 -64.647 1.00 43.69 283 PRO A N 1
ATOM 2169 C CA . PRO A 1 283 ? 25.320 14.292 -65.237 1.00 43.69 283 PRO A CA 1
ATOM 2170 C C . PRO A 1 283 ? 25.156 13.410 -66.481 1.00 43.69 283 PRO A C 1
ATOM 2172 O O . PRO A 1 283 ? 25.903 13.558 -67.449 1.00 43.69 283 PRO A O 1
ATOM 2175 N N . ARG A 1 284 ? 24.156 12.519 -66.498 1.00 49.88 284 ARG A N 1
ATOM 2176 C CA . ARG A 1 284 ? 23.691 11.876 -67.738 1.00 49.88 284 ARG A CA 1
ATOM 2177 C C . ARG A 1 284 ? 22.937 12.913 -68.570 1.00 49.88 284 ARG A C 1
ATOM 2179 O O . ARG A 1 284 ? 21.717 13.021 -68.502 1.00 49.88 284 ARG A O 1
ATOM 2186 N N . GLY A 1 285 ? 23.693 13.718 -69.308 1.00 37.66 285 GLY A N 1
ATOM 2187 C CA . GLY A 1 285 ? 23.165 14.620 -70.321 1.00 37.66 285 GLY A CA 1
ATOM 2188 C C . GLY A 1 285 ? 22.724 13.832 -71.551 1.00 37.66 285 GLY A C 1
ATOM 2189 O O . GLY A 1 285 ? 23.524 13.146 -72.180 1.00 37.66 285 GLY A O 1
ATOM 2190 N N . SER A 1 286 ? 21.443 13.933 -71.883 1.00 39.31 286 SER A N 1
ATOM 2191 C CA . SER A 1 286 ? 20.889 13.582 -73.186 1.00 39.31 286 SER A CA 1
ATOM 2192 C C . SER A 1 286 ? 21.491 14.477 -74.275 1.00 39.31 286 SER A C 1
ATOM 2194 O O . SER A 1 286 ? 21.345 15.698 -74.190 1.00 39.31 286 SER A O 1
ATOM 2196 N N . GLY A 1 287 ? 22.094 13.897 -75.315 1.00 33.38 287 GLY A N 1
ATOM 2197 C CA . GLY A 1 287 ? 22.366 14.630 -76.555 1.00 33.38 287 GLY A CA 1
ATOM 2198 C C . GLY A 1 287 ? 23.614 14.203 -77.326 1.00 33.38 287 GLY A C 1
ATOM 2199 O O . GLY A 1 287 ? 24.689 14.709 -77.048 1.00 33.38 287 GLY A O 1
ATOM 2200 N N . ILE A 1 288 ? 23.388 13.335 -78.319 1.00 34.72 288 ILE A N 1
ATOM 2201 C CA . ILE A 1 288 ? 23.854 13.411 -79.721 1.00 34.72 288 ILE A CA 1
ATOM 2202 C C . ILE A 1 288 ? 25.376 13.444 -79.992 1.00 34.72 288 ILE A C 1
ATOM 2204 O O . ILE A 1 288 ? 26.064 14.406 -79.680 1.00 34.72 288 ILE A O 1
ATOM 2208 N N . ASP A 1 289 ? 25.809 12.392 -80.703 1.00 33.34 289 ASP A N 1
ATOM 2209 C CA . ASP A 1 289 ? 26.970 12.249 -81.599 1.00 33.34 289 ASP A CA 1
ATOM 2210 C C . ASP A 1 289 ? 28.357 12.703 -81.118 1.00 33.34 289 ASP A C 1
ATOM 2212 O O . ASP A 1 289 ? 28.703 13.881 -81.132 1.00 33.34 289 ASP A O 1
ATOM 2216 N N . THR A 1 290 ? 29.241 11.737 -80.848 1.00 33.06 290 THR A N 1
ATOM 2217 C CA . THR A 1 290 ? 30.309 11.305 -81.783 1.00 33.06 290 THR A CA 1
ATOM 2218 C C . THR A 1 290 ? 31.281 10.336 -81.089 1.00 33.06 290 THR A C 1
ATOM 2220 O O . THR A 1 290 ? 31.718 10.564 -79.966 1.00 33.06 290 THR A O 1
ATOM 2223 N N . ASP A 1 291 ? 31.585 9.238 -81.787 1.00 32.09 291 ASP A N 1
ATOM 2224 C CA . ASP A 1 291 ? 32.742 8.340 -81.656 1.00 32.09 291 ASP A CA 1
ATOM 2225 C C . ASP A 1 291 ? 33.125 7.793 -80.267 1.00 32.09 291 ASP A C 1
ATOM 2227 O O . ASP A 1 291 ? 34.015 8.283 -79.571 1.00 32.09 291 ASP A O 1
ATOM 2231 N N . ILE A 1 292 ? 32.528 6.646 -79.928 1.00 30.19 292 ILE A N 1
ATOM 2232 C CA . ILE A 1 292 ? 33.004 5.747 -78.868 1.00 30.19 292 ILE A CA 1
ATOM 2233 C C . ILE A 1 292 ? 34.088 4.825 -79.460 1.00 30.19 292 ILE A C 1
ATOM 2235 O O . ILE A 1 292 ? 33.758 3.984 -80.302 1.00 30.19 292 ILE A O 1
ATOM 2239 N N . PRO A 1 293 ? 35.362 4.884 -79.022 1.00 30.08 293 PRO A N 1
ATOM 2240 C CA . PRO A 1 293 ? 36.274 3.776 -79.243 1.00 30.08 293 PRO A CA 1
ATOM 2241 C C . PRO A 1 293 ? 35.814 2.584 -78.402 1.00 30.08 293 PRO A C 1
ATOM 2243 O O . PRO A 1 293 ? 35.685 2.657 -77.180 1.00 30.08 293 PRO A O 1
ATOM 2246 N N . VAL A 1 294 ? 35.570 1.483 -79.108 1.00 35.16 294 VAL A N 1
ATOM 2247 C CA . VAL A 1 294 ? 35.336 0.134 -78.598 1.00 35.16 294 VAL A CA 1
ATOM 2248 C C . VAL A 1 294 ? 36.375 -0.200 -77.524 1.00 35.16 294 VAL A C 1
ATOM 2250 O O . VAL A 1 294 ? 37.517 -0.543 -77.824 1.00 35.16 294 VAL A O 1
ATOM 2253 N N . ALA A 1 295 ? 35.974 -0.114 -76.257 1.00 27.94 295 ALA A N 1
ATOM 2254 C CA . ALA A 1 295 ? 36.619 -0.857 -75.192 1.00 27.94 295 ALA A CA 1
ATOM 2255 C C . ALA A 1 295 ? 35.972 -2.239 -75.189 1.00 27.94 295 ALA A C 1
ATOM 2257 O O . ALA A 1 295 ? 34.834 -2.410 -74.755 1.00 27.94 295 ALA A O 1
ATOM 2258 N N . THR A 1 296 ? 36.695 -3.207 -75.743 1.00 28.28 296 THR A N 1
ATOM 2259 C CA . THR A 1 296 ? 36.415 -4.635 -75.645 1.00 28.28 296 THR A CA 1
ATOM 2260 C C . THR A 1 296 ? 36.233 -5.001 -74.175 1.00 28.28 296 THR A C 1
ATOM 2262 O O . THR A 1 296 ? 37.199 -5.242 -73.453 1.00 28.28 296 THR A O 1
ATOM 2265 N N . ILE A 1 297 ? 34.982 -5.030 -73.722 1.00 28.22 297 ILE A N 1
ATOM 2266 C CA . ILE A 1 297 ? 34.612 -5.747 -72.513 1.00 28.22 297 ILE A CA 1
ATOM 2267 C C . ILE A 1 297 ? 34.675 -7.210 -72.924 1.00 28.22 297 ILE A C 1
ATOM 2269 O O . ILE A 1 297 ? 33.817 -7.713 -73.646 1.00 28.22 297 ILE A O 1
ATOM 2273 N N . VAL A 1 298 ? 35.760 -7.864 -72.527 1.00 25.97 298 VAL A N 1
ATOM 2274 C CA . VAL A 1 298 ? 35.818 -9.321 -72.468 1.00 25.97 298 VAL A CA 1
ATOM 2275 C C . VAL A 1 298 ? 34.583 -9.766 -71.674 1.00 25.97 298 VAL A C 1
ATOM 2277 O O . VAL A 1 298 ? 34.426 -9.312 -70.537 1.00 25.97 298 VAL A O 1
ATOM 2280 N N . PRO A 1 299 ? 33.679 -10.576 -72.251 1.00 32.06 299 PRO A N 1
ATOM 2281 C CA . PRO A 1 299 ? 32.532 -11.082 -71.523 1.00 32.06 299 PRO A CA 1
ATOM 2282 C C . PRO A 1 299 ? 33.067 -12.110 -70.531 1.00 32.06 299 PRO A C 1
ATOM 2284 O O . PRO A 1 299 ? 33.352 -13.250 -70.885 1.00 32.06 299 PRO A O 1
ATOM 2287 N N . THR A 1 300 ? 33.289 -11.678 -69.295 1.00 28.83 300 THR A N 1
ATOM 2288 C CA . THR A 1 300 ? 33.530 -12.605 -68.196 1.00 28.83 300 THR A CA 1
ATOM 2289 C C . THR A 1 300 ? 32.178 -13.205 -67.839 1.00 28.83 300 THR A C 1
ATOM 2291 O O . THR A 1 300 ? 31.320 -12.500 -67.320 1.00 28.83 300 THR A O 1
ATOM 2294 N N . ASP A 1 301 ? 32.008 -14.462 -68.243 1.00 32.81 301 ASP A N 1
ATOM 2295 C CA . ASP A 1 301 ? 30.954 -15.433 -67.946 1.00 32.81 301 ASP A CA 1
ATOM 2296 C C . ASP A 1 301 ? 29.702 -14.941 -67.205 1.00 32.81 301 ASP A C 1
ATOM 2298 O O . ASP A 1 301 ? 29.730 -14.491 -66.060 1.00 32.81 301 ASP A O 1
ATOM 2302 N N . SER A 1 302 ? 28.572 -15.161 -67.872 1.00 42.97 302 SER A N 1
ATOM 2303 C CA . SER A 1 302 ? 27.200 -15.114 -67.380 1.00 42.97 302 SER A CA 1
ATOM 2304 C C . SER A 1 302 ? 27.010 -15.916 -66.085 1.00 42.97 302 SER A C 1
ATOM 2306 O O . SER A 1 302 ? 26.550 -17.058 -66.100 1.00 42.97 302 SER A O 1
ATOM 2308 N N . GLN A 1 303 ? 27.324 -15.313 -64.939 1.00 49.09 303 GLN A N 1
ATOM 2309 C CA . GLN A 1 303 ? 26.793 -15.769 -63.662 1.00 49.09 303 GLN A CA 1
ATOM 2310 C C . GLN A 1 303 ? 25.318 -15.381 -63.604 1.00 49.09 303 GLN A C 1
ATOM 2312 O O . GLN A 1 303 ? 24.952 -14.220 -63.450 1.00 49.09 303 GLN A O 1
ATOM 2317 N N . ILE A 1 304 ? 24.469 -16.387 -63.768 1.00 58.44 304 ILE A N 1
ATOM 2318 C CA . ILE A 1 304 ? 23.046 -16.322 -63.474 1.00 58.44 304 ILE A CA 1
ATOM 2319 C C . ILE A 1 304 ? 22.868 -15.812 -62.027 1.00 58.44 304 ILE A C 1
ATOM 2321 O O . ILE A 1 304 ? 23.200 -16.521 -61.079 1.00 58.44 304 ILE A O 1
ATOM 2325 N N . GLU A 1 305 ? 22.387 -14.574 -61.850 1.00 65.12 305 GLU A N 1
ATOM 2326 C CA . GLU A 1 305 ? 22.105 -14.011 -60.519 1.00 65.12 305 GLU A CA 1
ATOM 2327 C C . GLU A 1 305 ? 20.942 -14.772 -59.859 1.00 65.12 305 GLU A C 1
ATOM 2329 O O . GLU A 1 305 ? 19.888 -14.978 -60.467 1.00 65.12 305 GLU A O 1
ATOM 2334 N N . SER A 1 306 ? 21.127 -15.185 -58.601 1.00 74.12 306 SER A N 1
ATOM 2335 C CA . SER A 1 306 ? 20.089 -15.879 -57.828 1.00 74.12 306 SER A CA 1
ATOM 2336 C C . SER A 1 306 ? 18.954 -14.926 -57.426 1.00 74.12 306 SER A C 1
ATOM 2338 O O . SER A 1 306 ? 19.181 -13.757 -57.108 1.00 74.12 306 SER A O 1
ATOM 2340 N N . LEU A 1 307 ? 17.715 -15.423 -57.381 1.00 73.75 307 LEU A N 1
ATOM 2341 C CA . LEU A 1 307 ? 16.527 -14.625 -57.049 1.00 73.75 307 LEU A CA 1
ATOM 2342 C C . LEU A 1 307 ? 16.606 -14.021 -55.634 1.00 73.75 307 LEU A C 1
ATOM 2344 O O . LEU A 1 307 ? 16.137 -12.908 -55.392 1.00 73.75 307 LEU A O 1
ATOM 2348 N N . ARG A 1 308 ? 17.282 -14.708 -54.710 1.00 71.38 308 ARG A N 1
ATOM 2349 C CA . ARG A 1 308 ? 17.567 -14.199 -53.365 1.00 71.38 308 ARG A CA 1
ATOM 2350 C C . ARG A 1 308 ? 18.481 -12.973 -53.375 1.00 71.38 308 ARG A C 1
ATOM 2352 O O . ARG A 1 308 ? 18.230 -12.022 -52.642 1.00 71.38 308 ARG A O 1
ATOM 2359 N N . GLU A 1 309 ? 19.519 -12.972 -54.206 1.00 71.81 309 GLU A N 1
ATOM 2360 C CA . GLU A 1 309 ? 20.458 -11.851 -54.297 1.00 71.81 309 GLU A CA 1
ATOM 2361 C C . GLU A 1 309 ? 19.787 -10.592 -54.864 1.00 71.81 309 GLU A C 1
ATOM 2363 O O . GLU A 1 309 ? 20.042 -9.479 -54.391 1.00 71.81 309 GLU A O 1
ATOM 2368 N N . ILE A 1 310 ? 18.859 -10.781 -55.806 1.00 70.69 310 ILE A N 1
ATOM 2369 C CA . ILE A 1 310 ? 18.013 -9.717 -56.355 1.00 70.69 310 ILE A CA 1
ATOM 2370 C C . ILE A 1 310 ? 17.102 -9.146 -55.259 1.00 70.69 310 ILE A C 1
ATOM 2372 O O . ILE A 1 310 ? 17.065 -7.931 -55.057 1.00 70.69 310 ILE A O 1
ATOM 2376 N N . LEU A 1 311 ? 16.428 -10.000 -54.483 1.00 68.19 311 LEU A N 1
ATOM 2377 C CA . LEU A 1 311 ? 15.590 -9.562 -53.362 1.00 68.19 311 LEU A CA 1
ATOM 2378 C C . LEU A 1 311 ? 16.403 -8.822 -52.288 1.00 68.19 311 LEU A C 1
ATOM 2380 O O . LEU A 1 311 ? 15.977 -7.760 -51.834 1.00 68.19 311 LEU A O 1
ATOM 2384 N N . ASP A 1 312 ? 17.588 -9.309 -51.917 1.00 66.56 312 ASP A N 1
ATOM 2385 C CA . ASP A 1 312 ? 18.462 -8.657 -50.930 1.00 66.56 312 ASP A CA 1
ATOM 2386 C C . ASP A 1 312 ? 18.985 -7.296 -51.416 1.00 66.56 312 ASP A C 1
ATOM 2388 O O . ASP A 1 312 ? 19.221 -6.385 -50.612 1.00 66.56 312 ASP A O 1
ATOM 2392 N N . ARG A 1 313 ? 19.189 -7.140 -52.729 1.00 67.94 313 ARG A N 1
ATOM 2393 C CA . ARG A 1 313 ? 19.555 -5.864 -53.361 1.00 67.94 313 ARG A CA 1
ATOM 2394 C C . ARG A 1 313 ? 18.402 -4.865 -53.264 1.00 67.94 313 ARG A C 1
ATOM 2396 O O . ARG A 1 313 ? 18.628 -3.717 -52.886 1.00 67.94 313 ARG A O 1
ATOM 2403 N N . VAL A 1 314 ? 17.176 -5.310 -53.527 1.00 63.34 314 VAL A N 1
ATOM 2404 C CA . VAL A 1 314 ? 15.971 -4.469 -53.469 1.00 63.34 314 VAL A CA 1
ATOM 2405 C C . VAL A 1 314 ? 15.612 -4.073 -52.029 1.00 63.34 314 VAL A C 1
ATOM 2407 O O . VAL A 1 314 ? 15.294 -2.909 -51.779 1.00 63.34 314 VAL A O 1
ATOM 2410 N N . HIS A 1 315 ? 15.763 -4.981 -51.057 1.00 62.09 315 HIS A N 1
ATOM 2411 C CA . HIS A 1 315 ? 15.594 -4.660 -49.633 1.00 62.09 315 HIS A CA 1
ATOM 2412 C C . HIS A 1 315 ? 16.625 -3.627 -49.152 1.00 62.09 315 HIS A C 1
ATOM 2414 O O . HIS A 1 315 ? 16.272 -2.679 -48.450 1.00 62.09 315 HIS A O 1
ATOM 2420 N N . ARG A 1 316 ? 17.897 -3.750 -49.567 1.00 59.16 316 ARG A N 1
ATOM 2421 C CA . ARG A 1 316 ? 18.951 -2.770 -49.236 1.00 59.16 316 ARG A CA 1
ATOM 2422 C C . ARG A 1 316 ? 18.741 -1.405 -49.889 1.00 59.16 316 ARG A C 1
ATOM 2424 O O . ARG A 1 316 ? 19.137 -0.401 -49.304 1.00 59.16 316 ARG A O 1
ATOM 2431 N N . ALA A 1 317 ? 18.118 -1.359 -51.065 1.00 58.81 317 ALA A N 1
ATOM 2432 C CA . ALA A 1 317 ? 17.790 -0.120 -51.767 1.00 58.81 317 ALA A CA 1
ATOM 2433 C C . ALA A 1 317 ? 16.605 0.651 -51.142 1.00 58.81 317 ALA A C 1
ATOM 2435 O O . ALA A 1 317 ? 16.264 1.729 -51.623 1.00 58.81 317 ALA A O 1
ATOM 2436 N N . GLY A 1 318 ? 15.990 0.137 -50.067 1.00 48.62 318 GLY A N 1
ATOM 2437 C CA . GLY A 1 318 ? 14.921 0.824 -49.334 1.00 48.62 318 GLY A CA 1
ATOM 2438 C C . GLY A 1 318 ? 13.555 0.786 -50.025 1.00 48.62 318 GLY A C 1
ATOM 2439 O O . GLY A 1 318 ? 12.680 1.574 -49.676 1.00 48.62 318 GLY A O 1
ATOM 2440 N N . ALA A 1 319 ? 13.363 -0.121 -50.987 1.00 50.28 319 ALA A N 1
ATOM 2441 C CA . ALA A 1 319 ? 12.149 -0.230 -51.798 1.00 50.28 319 ALA A CA 1
ATOM 2442 C C . ALA A 1 319 ? 11.172 -1.340 -51.339 1.00 50.28 319 ALA A C 1
ATOM 2444 O O . ALA A 1 319 ? 10.319 -1.751 -52.124 1.00 50.28 319 ALA A O 1
ATOM 2445 N N . ALA A 1 320 ? 11.268 -1.842 -50.098 1.00 43.53 320 ALA A N 1
ATOM 2446 C CA . ALA A 1 320 ? 10.298 -2.796 -49.537 1.00 43.53 320 ALA A CA 1
ATOM 2447 C C . ALA A 1 320 ? 10.142 -2.664 -47.998 1.00 43.53 320 ALA A C 1
ATOM 2449 O O . ALA A 1 320 ? 11.145 -2.437 -47.314 1.00 43.53 320 ALA A O 1
ATOM 2450 N N . PRO A 1 321 ? 8.923 -2.806 -47.426 1.00 44.12 321 PRO A N 1
ATOM 2451 C CA . PRO A 1 321 ? 8.693 -2.806 -45.976 1.00 44.12 321 PRO A CA 1
ATOM 2452 C C . PRO A 1 321 ? 9.165 -4.114 -45.313 1.00 44.12 321 PRO A C 1
ATOM 2454 O O . PRO A 1 321 ? 9.074 -5.184 -45.901 1.00 44.12 321 PRO A O 1
ATOM 2457 N N . ALA A 1 322 ? 9.631 -4.026 -44.064 1.00 46.53 322 ALA A N 1
ATOM 2458 C CA . ALA A 1 322 ? 10.367 -5.081 -43.354 1.00 46.53 322 ALA A CA 1
ATOM 2459 C C . ALA A 1 322 ? 9.560 -6.322 -42.896 1.00 46.53 322 ALA A C 1
ATOM 2461 O O . ALA A 1 322 ? 10.168 -7.246 -42.363 1.00 46.53 322 ALA A O 1
ATOM 2462 N N . ASP A 1 323 ? 8.240 -6.384 -43.114 1.00 45.31 323 ASP A N 1
ATOM 2463 C CA . ASP A 1 323 ? 7.383 -7.482 -42.633 1.00 45.31 323 ASP A CA 1
ATOM 2464 C C . ASP A 1 323 ? 6.650 -8.187 -43.792 1.00 45.31 323 ASP A C 1
ATOM 2466 O O . ASP A 1 323 ? 5.576 -7.770 -44.218 1.00 45.31 323 ASP A O 1
ATOM 2470 N N . LEU A 1 324 ? 7.217 -9.295 -44.289 1.00 50.81 324 LEU A N 1
ATOM 2471 C CA . LEU A 1 324 ? 6.729 -10.051 -45.461 1.00 50.81 324 LEU A CA 1
ATOM 2472 C C . LEU A 1 324 ? 5.366 -10.759 -45.283 1.00 50.81 324 LEU A C 1
ATOM 2474 O O . LEU A 1 324 ? 4.833 -11.304 -46.248 1.00 50.81 324 LEU A O 1
ATOM 2478 N N . GLU A 1 325 ? 4.799 -10.820 -44.075 1.00 47.12 325 GLU A N 1
ATOM 2479 C CA . GLU A 1 325 ? 3.639 -11.685 -43.799 1.00 47.12 325 GLU A CA 1
ATOM 2480 C C . GLU A 1 325 ? 2.271 -10.988 -43.873 1.00 47.12 325 GLU A C 1
ATOM 2482 O O . GLU A 1 325 ? 1.252 -11.678 -43.942 1.00 47.12 325 GLU A O 1
ATOM 2487 N N . THR A 1 326 ? 2.215 -9.653 -43.896 1.00 42.41 326 THR A N 1
ATOM 2488 C CA . THR A 1 326 ? 0.955 -8.888 -43.755 1.00 42.41 326 THR A CA 1
ATOM 2489 C C . THR A 1 326 ? 0.673 -7.897 -44.887 1.00 42.41 326 THR A C 1
ATOM 2491 O O . THR A 1 326 ? -0.222 -7.059 -44.769 1.00 42.41 326 THR A O 1
ATOM 2494 N N . ILE A 1 327 ? 1.396 -7.988 -46.003 1.00 44.41 327 ILE A N 1
ATOM 2495 C CA . ILE A 1 327 ? 1.381 -6.952 -47.037 1.00 44.41 327 ILE A CA 1
ATOM 2496 C C . ILE A 1 327 ? 0.416 -7.283 -48.191 1.00 44.41 327 ILE A C 1
ATOM 2498 O O . ILE A 1 327 ? 0.399 -8.389 -48.726 1.00 44.41 327 ILE A O 1
ATOM 2502 N N . ALA A 1 328 ? -0.385 -6.286 -48.583 1.00 42.62 328 ALA A N 1
ATOM 2503 C CA . ALA A 1 328 ? -1.256 -6.317 -49.757 1.00 42.62 328 ALA A CA 1
ATOM 2504 C C . ALA A 1 328 ? -0.434 -6.400 -51.066 1.00 42.62 328 ALA A C 1
ATOM 2506 O O . ALA A 1 328 ? 0.626 -5.774 -51.153 1.00 42.62 328 ALA A O 1
ATOM 2507 N N . PRO A 1 329 ? -0.936 -7.080 -52.117 1.00 46.75 329 PRO A N 1
ATOM 2508 C CA . PRO A 1 329 ? -0.159 -7.497 -53.298 1.00 46.75 329 PRO A CA 1
ATOM 2509 C C . PRO A 1 329 ? 0.482 -6.365 -54.122 1.00 46.75 329 PRO A C 1
ATOM 2511 O O . PRO A 1 329 ? 1.269 -6.629 -55.016 1.00 46.75 329 PRO A O 1
ATOM 2514 N N . GLN A 1 330 ? 0.187 -5.100 -53.826 1.00 42.03 330 GLN A N 1
ATOM 2515 C CA . GLN A 1 330 ? 0.502 -3.941 -54.673 1.00 42.03 330 GLN A CA 1
ATOM 2516 C C . GLN A 1 330 ? 1.753 -3.171 -54.216 1.00 42.03 330 GLN A C 1
ATOM 2518 O O . GLN A 1 330 ? 2.045 -2.094 -54.720 1.00 42.03 330 GLN A O 1
ATOM 2523 N N . SER A 1 331 ? 2.479 -3.703 -53.229 1.00 47.06 331 SER A N 1
ATOM 2524 C CA . SER A 1 331 ? 3.710 -3.100 -52.686 1.00 47.06 331 SER A CA 1
ATOM 2525 C C . SER A 1 331 ? 4.914 -4.047 -52.708 1.00 47.06 331 SER A C 1
ATOM 2527 O O . SER A 1 331 ? 5.945 -3.761 -52.101 1.00 47.06 331 SER A O 1
ATOM 2529 N N . LEU A 1 332 ? 4.792 -5.163 -53.434 1.00 54.72 332 LEU A N 1
ATOM 2530 C CA . LEU A 1 332 ? 5.895 -6.071 -53.729 1.00 54.72 332 LEU A CA 1
ATOM 2531 C C . LEU A 1 332 ? 6.632 -5.573 -54.976 1.00 54.72 332 LEU A C 1
ATOM 2533 O O . LEU A 1 332 ? 6.019 -5.219 -55.980 1.00 54.72 332 LEU A O 1
ATOM 2537 N N . SER A 1 333 ? 7.955 -5.503 -54.889 1.00 60.31 333 SER A N 1
ATOM 2538 C CA . SER A 1 333 ? 8.807 -4.789 -55.843 1.00 60.31 333 SER A CA 1
ATOM 2539 C C . SER A 1 333 ? 9.391 -5.663 -56.953 1.00 60.31 333 SER A C 1
ATOM 2541 O O . SER A 1 333 ? 10.009 -5.111 -57.860 1.00 60.31 333 SER A O 1
ATOM 2543 N N . VAL A 1 334 ? 9.195 -6.987 -56.911 1.00 70.62 334 VAL A N 1
ATOM 2544 C CA . VAL A 1 334 ? 9.756 -7.949 -57.876 1.00 70.62 334 VAL A CA 1
ATOM 2545 C C . VAL A 1 334 ? 8.639 -8.750 -58.547 1.00 70.62 334 VAL A C 1
ATOM 2547 O O . VAL A 1 334 ? 7.847 -9.410 -57.869 1.00 70.62 334 VAL A O 1
ATOM 2550 N N . ILE A 1 335 ? 8.598 -8.699 -59.878 1.00 74.69 335 ILE A N 1
ATOM 2551 C CA . ILE A 1 335 ? 7.631 -9.388 -60.737 1.00 74.69 335 ILE A CA 1
ATOM 2552 C C . ILE A 1 335 ? 8.377 -10.435 -61.564 1.00 74.69 335 ILE A C 1
ATOM 2554 O O . ILE A 1 335 ? 9.417 -10.148 -62.156 1.00 74.69 335 ILE A O 1
ATOM 2558 N N . VAL A 1 336 ? 7.840 -11.651 -61.613 1.00 77.56 336 VAL A N 1
ATOM 2559 C CA . VAL A 1 336 ? 8.360 -12.755 -62.419 1.00 77.56 336 VAL A CA 1
ATOM 2560 C C . VAL A 1 336 ? 7.374 -13.067 -63.539 1.00 77.56 336 VAL A C 1
ATOM 2562 O O . VAL A 1 336 ? 6.225 -13.433 -63.285 1.00 77.56 336 VAL A O 1
ATOM 2565 N N . ARG A 1 337 ? 7.847 -12.932 -64.781 1.00 76.31 337 ARG A N 1
ATOM 2566 C CA . ARG A 1 337 ? 7.099 -13.187 -66.017 1.00 76.31 337 ARG A CA 1
ATOM 2567 C C . ARG A 1 337 ? 7.671 -14.383 -66.764 1.00 76.31 337 ARG A C 1
ATOM 2569 O O . ARG A 1 337 ? 8.852 -14.717 -66.643 1.00 76.31 337 ARG A O 1
ATOM 2576 N N . CYS A 1 338 ? 6.835 -15.011 -67.581 1.00 68.94 338 CYS A N 1
ATOM 2577 C CA . CYS A 1 338 ? 7.291 -16.022 -68.524 1.00 68.94 338 CYS A CA 1
ATOM 2578 C C . CYS A 1 338 ? 7.869 -15.347 -69.776 1.00 68.94 338 CYS A C 1
ATOM 2580 O O . CYS A 1 338 ? 7.185 -14.572 -70.437 1.00 68.94 338 CYS A O 1
ATOM 2582 N N . GLY A 1 339 ? 9.116 -15.663 -70.124 1.00 62.91 339 GLY A N 1
ATOM 2583 C CA . GLY A 1 339 ? 9.719 -15.253 -71.391 1.00 62.91 339 GLY A CA 1
ATOM 2584 C C . GLY A 1 339 ? 9.405 -16.257 -72.500 1.00 62.91 339 GLY A C 1
ATOM 2585 O O . GLY A 1 339 ? 9.422 -17.465 -72.270 1.00 62.91 339 GLY A O 1
ATOM 2586 N N . ALA A 1 340 ? 9.151 -15.780 -73.721 1.00 54.91 340 ALA A N 1
ATOM 2587 C CA . ALA A 1 340 ? 8.900 -16.623 -74.900 1.00 54.91 340 ALA A CA 1
ATOM 2588 C C . ALA A 1 340 ? 10.183 -17.244 -75.512 1.00 54.91 340 ALA A C 1
ATOM 2590 O O . ALA A 1 340 ? 10.174 -17.715 -76.650 1.00 54.91 340 ALA A O 1
ATOM 2591 N N . GLY A 1 341 ? 11.306 -17.215 -74.786 1.00 52.62 341 GLY A N 1
ATOM 2592 C CA . GLY A 1 341 ? 12.605 -17.685 -75.264 1.00 52.62 341 GLY A CA 1
ATOM 2593 C C . GLY A 1 341 ? 12.716 -19.212 -75.307 1.00 52.62 341 GLY A C 1
ATOM 2594 O O . GLY A 1 341 ? 12.220 -19.911 -74.429 1.00 52.62 341 GLY A O 1
ATOM 2595 N N . GLN A 1 342 ? 13.416 -19.738 -76.316 1.00 48.56 342 GLN A N 1
ATOM 2596 C CA . GLN A 1 342 ? 13.642 -21.183 -76.500 1.00 48.56 342 GLN A CA 1
ATOM 2597 C C . GLN A 1 342 ? 14.690 -21.777 -75.532 1.00 48.56 342 GLN A C 1
ATOM 2599 O O . GLN A 1 342 ? 14.830 -22.996 -75.459 1.00 48.56 342 GLN A O 1
ATOM 2604 N N . ASN A 1 343 ? 15.402 -20.941 -74.767 1.00 55.84 343 ASN A N 1
ATOM 2605 C CA . ASN A 1 343 ? 16.439 -21.363 -73.823 1.00 55.84 343 ASN A CA 1
ATOM 2606 C C . ASN A 1 343 ? 15.915 -21.344 -72.377 1.00 55.84 343 ASN A C 1
ATOM 2608 O O . ASN A 1 343 ? 15.227 -20.402 -71.982 1.00 55.84 343 ASN A O 1
ATOM 2612 N N . ALA A 1 344 ? 16.305 -22.330 -71.557 1.00 54.34 344 ALA A N 1
ATOM 2613 C CA . ALA A 1 344 ? 15.891 -22.438 -70.148 1.00 54.34 344 ALA A CA 1
ATOM 2614 C C . ALA A 1 344 ? 16.199 -21.164 -69.334 1.00 54.34 344 ALA A C 1
ATOM 2616 O O . ALA A 1 344 ? 15.390 -20.731 -68.516 1.00 54.34 344 ALA A O 1
ATOM 2617 N N . GLU A 1 345 ? 17.312 -20.494 -69.640 1.00 55.69 345 GLU A N 1
ATOM 2618 C CA . GLU A 1 345 ? 17.749 -19.252 -68.989 1.00 55.69 345 GLU A CA 1
ATOM 2619 C C . GLU A 1 345 ? 16.941 -18.005 -69.389 1.00 55.69 345 GLU A C 1
ATOM 2621 O O . GLU A 1 345 ? 16.955 -17.016 -68.662 1.00 55.69 345 GLU A O 1
ATOM 2626 N N . GLN A 1 346 ? 16.238 -18.044 -70.528 1.00 55.88 346 GLN A N 1
ATOM 2627 C CA . GLN A 1 346 ? 15.400 -16.954 -71.054 1.00 55.88 346 GLN A CA 1
ATOM 2628 C C . GLN A 1 346 ? 13.899 -17.208 -70.845 1.00 55.88 346 GLN A C 1
ATOM 2630 O O . GLN A 1 346 ? 13.066 -16.398 -71.248 1.00 55.88 346 GLN A O 1
ATOM 2635 N N . SER A 1 347 ? 13.546 -18.334 -70.218 1.00 59.50 347 SER A N 1
ATOM 2636 C CA . SER A 1 347 ? 12.158 -18.717 -69.944 1.00 59.50 347 SER A CA 1
ATOM 2637 C C . SER A 1 347 ? 11.522 -17.915 -68.800 1.00 59.50 347 SER A C 1
ATOM 2639 O O . SER A 1 347 ? 10.297 -17.886 -68.672 1.00 59.50 347 SER A O 1
ATOM 2641 N N . VAL A 1 348 ? 12.339 -17.234 -67.987 1.00 64.44 348 VAL A N 1
ATOM 2642 C CA . VAL A 1 348 ? 11.907 -16.453 -66.822 1.00 64.44 348 VAL A CA 1
ATOM 2643 C C . VAL A 1 348 ? 12.502 -15.046 -66.889 1.00 64.44 348 VAL A C 1
ATOM 2645 O O . VAL A 1 348 ? 13.721 -14.884 -66.870 1.00 64.44 348 VAL A O 1
ATOM 2648 N N . ILE A 1 349 ? 11.639 -14.030 -66.936 1.00 67.00 349 ILE A N 1
ATOM 2649 C CA . ILE A 1 349 ? 12.010 -12.610 -66.916 1.00 67.00 349 ILE A CA 1
ATOM 2650 C C . ILE A 1 349 ? 11.703 -12.067 -65.516 1.00 67.00 349 ILE A C 1
ATOM 2652 O O . ILE A 1 349 ? 10.592 -12.240 -65.018 1.00 67.00 349 ILE A O 1
ATOM 2656 N N . ILE A 1 350 ? 12.691 -11.445 -64.866 1.00 67.69 350 ILE A N 1
ATOM 2657 C CA . ILE A 1 350 ? 12.547 -10.846 -63.531 1.00 67.69 350 ILE A CA 1
ATOM 2658 C C . ILE A 1 350 ? 12.618 -9.327 -63.685 1.00 67.69 350 ILE A C 1
ATOM 2660 O O . ILE A 1 350 ? 13.669 -8.784 -64.019 1.00 67.69 350 ILE A O 1
ATOM 2664 N N . GLU A 1 351 ? 11.510 -8.644 -63.418 1.00 65.19 351 GLU A N 1
ATOM 2665 C CA . GLU A 1 351 ? 11.395 -7.188 -63.486 1.00 65.19 351 GLU A CA 1
ATOM 2666 C C . GLU A 1 351 ? 11.252 -6.595 -62.084 1.00 65.19 351 GLU A C 1
ATOM 2668 O O . GLU A 1 351 ? 10.578 -7.146 -61.213 1.00 65.19 351 GLU A O 1
ATOM 2673 N N . THR A 1 352 ? 11.883 -5.443 -61.853 1.00 60.41 352 THR A N 1
ATOM 2674 C CA . THR A 1 352 ? 11.638 -4.640 -60.646 1.00 60.41 352 THR A CA 1
ATOM 2675 C C . THR A 1 352 ? 10.581 -3.584 -60.970 1.00 60.41 352 THR A C 1
ATOM 2677 O O . THR A 1 352 ? 10.601 -3.030 -62.065 1.00 60.41 352 THR A O 1
ATOM 2680 N N . ALA A 1 353 ? 9.685 -3.253 -60.038 1.00 54.78 353 ALA A N 1
ATOM 2681 C CA . ALA A 1 353 ? 8.537 -2.358 -60.270 1.00 54.78 353 ALA A CA 1
ATOM 2682 C C . ALA A 1 353 ? 8.882 -0.966 -60.857 1.00 54.78 353 ALA A C 1
ATOM 2684 O O . ALA A 1 353 ? 8.026 -0.327 -61.458 1.00 54.78 353 ALA A O 1
ATOM 2685 N N . VAL A 1 354 ? 10.131 -0.499 -60.727 1.00 47.19 354 VAL A N 1
ATOM 2686 C CA . VAL A 1 354 ? 10.621 0.760 -61.330 1.00 47.19 354 VAL A CA 1
ATOM 2687 C C . VAL A 1 354 ? 10.901 0.620 -62.836 1.00 47.19 354 VAL A C 1
ATOM 2689 O O . VAL A 1 354 ? 10.841 1.601 -63.569 1.00 47.19 354 VAL A O 1
ATOM 2692 N N . SER A 1 355 ? 11.198 -0.591 -63.309 1.00 46.12 355 SER A N 1
ATOM 2693 C CA . SER A 1 355 ? 11.464 -0.898 -64.720 1.00 46.12 355 SER A CA 1
ATOM 2694 C C . SER A 1 355 ? 10.179 -1.137 -65.517 1.00 46.12 355 SER A C 1
ATOM 2696 O O . SER A 1 355 ? 10.138 -0.828 -66.701 1.00 46.12 355 SER A O 1
ATOM 2698 N N . ALA A 1 356 ? 9.112 -1.611 -64.866 1.00 47.44 356 ALA A N 1
ATOM 2699 C CA . ALA A 1 356 ? 7.838 -1.915 -65.522 1.00 47.44 356 ALA A CA 1
ATOM 2700 C C . ALA A 1 356 ? 7.076 -0.669 -66.021 1.00 47.44 356 ALA A C 1
ATOM 2702 O O . ALA A 1 356 ? 6.221 -0.791 -66.888 1.00 47.44 356 ALA A O 1
ATOM 2703 N N . SER A 1 357 ? 7.377 0.533 -65.509 1.00 40.62 357 SER A N 1
ATOM 2704 C CA . SER A 1 357 ? 6.720 1.779 -65.942 1.00 40.62 357 SER A CA 1
ATOM 2705 C C . SER A 1 357 ? 7.373 2.453 -67.157 1.00 40.62 357 SER A C 1
ATOM 2707 O O . SER A 1 357 ? 6.922 3.524 -67.556 1.00 40.62 357 SER A O 1
ATOM 2709 N N . ALA A 1 358 ? 8.473 1.907 -67.689 1.00 38.44 358 ALA A N 1
ATOM 2710 C CA . ALA A 1 358 ? 9.212 2.507 -68.806 1.00 38.44 358 ALA A CA 1
ATOM 2711 C C . ALA A 1 358 ? 8.897 1.863 -70.168 1.00 38.44 358 ALA A C 1
ATOM 2713 O O . ALA A 1 358 ? 8.985 2.551 -71.181 1.00 38.44 358 ALA A O 1
ATOM 2714 N N . ASP A 1 359 ? 8.473 0.597 -70.184 1.00 39.16 359 ASP A N 1
ATOM 2715 C CA . ASP A 1 359 ? 8.151 -0.158 -71.400 1.00 39.16 359 ASP A CA 1
ATOM 2716 C C . ASP A 1 359 ? 6.625 -0.292 -71.582 1.00 39.16 359 ASP A C 1
ATOM 2718 O O . ASP A 1 359 ? 6.073 -1.384 -71.685 1.00 39.16 359 ASP A O 1
ATOM 2722 N N . GLU A 1 360 ? 5.909 0.836 -71.630 1.00 39.03 360 GLU A N 1
ATOM 2723 C CA . GLU A 1 360 ? 4.557 0.871 -72.208 1.00 39.03 360 GLU A CA 1
ATOM 2724 C C . GLU A 1 360 ? 4.655 1.084 -73.723 1.00 39.03 360 GLU A C 1
ATOM 2726 O O . GLU A 1 360 ? 4.348 2.151 -74.258 1.00 39.03 360 GLU A O 1
ATOM 2731 N N . SER A 1 361 ? 5.078 0.050 -74.444 1.00 31.78 361 SER A N 1
ATOM 2732 C CA . SER A 1 361 ? 4.785 -0.039 -75.869 1.00 31.78 361 SER A CA 1
ATOM 2733 C C . SER A 1 361 ? 4.706 -1.493 -76.311 1.00 31.78 361 SER A C 1
ATOM 2735 O O . SER A 1 361 ? 5.719 -2.169 -76.446 1.00 31.78 361 SER A O 1
ATOM 2737 N N . GLU A 1 362 ? 3.467 -1.876 -76.616 1.00 33.03 362 GLU A N 1
ATOM 2738 C CA . GLU A 1 362 ? 3.048 -3.006 -77.448 1.00 33.03 362 GLU A CA 1
ATOM 2739 C C . GLU A 1 362 ? 2.797 -4.355 -76.740 1.00 33.03 362 GLU A C 1
ATOM 2741 O O . GLU A 1 362 ? 3.701 -5.090 -76.373 1.00 33.03 362 GLU A O 1
ATOM 2746 N N . GLN A 1 363 ? 1.494 -4.685 -76.708 1.00 29.91 363 GLN A N 1
ATOM 2747 C CA . GLN A 1 363 ? 0.865 -6.016 -76.658 1.00 29.91 363 GLN A CA 1
ATOM 2748 C C . GLN A 1 363 ? 0.398 -6.591 -75.300 1.00 29.91 363 GLN A C 1
ATOM 2750 O O . GLN A 1 363 ? 1.054 -7.397 -74.659 1.00 29.91 363 GLN A O 1
ATOM 2755 N N . SER A 1 364 ? -0.888 -6.303 -75.043 1.00 32.50 364 SER A N 1
ATOM 2756 C CA . SER A 1 364 ? -1.992 -7.268 -74.841 1.00 32.50 364 SER A CA 1
ATOM 2757 C C . SER A 1 364 ? -2.249 -7.914 -73.469 1.00 32.50 364 SER A C 1
ATOM 2759 O O . SER A 1 364 ? -1.394 -8.584 -72.911 1.00 32.50 364 SER A O 1
ATOM 2761 N N . GLU A 1 365 ? -3.533 -7.812 -73.087 1.00 35.38 365 GLU A N 1
ATOM 2762 C CA . GLU A 1 365 ? -4.294 -8.527 -72.044 1.00 35.38 365 GLU A CA 1
ATOM 2763 C C . GLU A 1 365 ? -3.975 -8.138 -70.585 1.00 35.38 365 GLU A C 1
ATOM 2765 O O . GLU A 1 365 ? -2.827 -8.061 -70.166 1.00 35.38 365 GLU A O 1
ATOM 2770 N N . GLU A 1 366 ? -5.022 -7.862 -69.796 1.00 44.12 366 GLU A N 1
ATOM 2771 C CA . GLU A 1 366 ? -4.947 -7.594 -68.352 1.00 44.12 366 GLU A CA 1
ATOM 2772 C C . GLU A 1 366 ? -4.304 -8.784 -67.621 1.00 44.12 366 GLU A C 1
ATOM 2774 O O . GLU A 1 366 ? -4.970 -9.737 -67.215 1.00 44.12 366 GLU A O 1
ATOM 2779 N N . GLU A 1 367 ? -2.984 -8.745 -67.462 1.00 53.97 367 GLU A N 1
ATOM 2780 C CA . GLU A 1 367 ? -2.230 -9.838 -66.866 1.00 53.97 367 GLU A CA 1
ATOM 2781 C C . GLU A 1 367 ? -2.427 -9.838 -65.342 1.00 53.97 367 GLU A C 1
ATOM 2783 O O . GLU A 1 367 ? -1.980 -8.951 -64.609 1.00 53.97 367 GLU A O 1
ATOM 2788 N N . LYS A 1 368 ? -3.156 -10.839 -64.845 1.00 61.25 368 LYS A N 1
ATOM 2789 C CA . LYS A 1 368 ? -3.503 -10.970 -63.429 1.00 61.25 368 LYS A CA 1
ATOM 2790 C C . LYS A 1 368 ? -2.282 -11.420 -62.621 1.00 61.25 368 LYS A C 1
ATOM 2792 O O . LYS A 1 368 ? -2.048 -12.614 -62.456 1.00 61.25 368 LYS A O 1
ATOM 2797 N N . LEU A 1 369 ? -1.525 -10.464 -62.087 1.00 71.06 369 LEU A N 1
ATOM 2798 C CA . LEU A 1 369 ? -0.427 -10.730 -61.152 1.00 71.06 369 LEU A CA 1
ATOM 2799 C C . LEU A 1 369 ? -0.972 -11.313 -59.838 1.00 71.06 369 LEU A C 1
ATOM 2801 O O . LEU A 1 369 ? -1.849 -10.722 -59.204 1.00 71.06 369 LEU A O 1
ATOM 2805 N N . GLN A 1 370 ? -0.453 -12.469 -59.422 1.00 72.12 370 GLN A N 1
ATOM 2806 C CA . GLN A 1 370 ? -0.865 -13.160 -58.197 1.00 72.12 370 GLN A CA 1
ATOM 2807 C C . GLN A 1 370 ? 0.318 -13.357 -57.248 1.00 72.12 370 GLN A C 1
ATOM 2809 O O . GLN A 1 370 ? 1.454 -13.595 -57.666 1.00 72.12 370 GLN A O 1
ATOM 2814 N N . ALA A 1 371 ? 0.048 -13.256 -55.946 1.00 76.88 371 ALA A N 1
ATOM 2815 C CA . ALA A 1 371 ? 1.026 -13.592 -54.921 1.00 76.88 371 ALA A CA 1
ATOM 2816 C C . ALA A 1 371 ? 1.192 -15.115 -54.821 1.00 76.88 371 ALA A C 1
ATOM 2818 O O . ALA A 1 371 ? 0.263 -15.876 -55.093 1.00 76.88 371 ALA A O 1
ATOM 2819 N N . TRP A 1 372 ? 2.353 -15.570 -54.342 1.00 79.56 372 TRP A N 1
ATOM 2820 C CA . TRP A 1 372 ? 2.673 -16.998 -54.204 1.00 79.56 372 TRP A CA 1
ATOM 2821 C C . TRP A 1 372 ? 1.593 -17.837 -53.494 1.00 79.56 372 TRP A C 1
ATOM 2823 O O . TRP A 1 372 ? 1.328 -18.975 -53.879 1.00 79.56 372 TRP A O 1
ATOM 2833 N N . LYS A 1 373 ? 0.942 -17.270 -52.468 1.00 76.12 373 LYS A N 1
ATOM 2834 C CA . LYS A 1 373 ? -0.103 -17.945 -51.675 1.00 76.12 373 LYS A CA 1
ATOM 2835 C C . LYS A 1 373 ? -1.436 -18.107 -52.416 1.00 76.12 373 LYS A C 1
ATOM 2837 O O . LYS A 1 373 ? -2.205 -18.989 -52.046 1.00 76.12 373 LYS A O 1
ATOM 2842 N N . ASP A 1 374 ? -1.687 -17.282 -53.430 1.00 74.44 374 ASP A N 1
ATOM 2843 C CA . ASP A 1 374 ? -2.950 -17.256 -54.175 1.00 74.44 374 ASP A CA 1
ATOM 2844 C C . ASP A 1 374 ? -2.922 -18.167 -55.419 1.00 74.44 374 ASP A C 1
ATOM 2846 O O . ASP A 1 374 ? -3.971 -18.456 -55.993 1.00 74.44 374 ASP A O 1
ATOM 2850 N N . LEU A 1 375 ? -1.738 -18.662 -55.802 1.00 77.81 375 LEU A N 1
ATOM 2851 C CA . LEU A 1 375 ? -1.534 -19.624 -56.891 1.00 77.81 375 LEU A CA 1
ATOM 2852 C C . LEU A 1 375 ? -2.034 -21.028 -56.525 1.00 77.81 375 LEU A C 1
ATOM 2854 O O . LEU A 1 375 ? -1.892 -21.488 -55.388 1.00 77.81 375 LEU A O 1
ATOM 2858 N N . SER A 1 376 ? -2.547 -21.762 -57.514 1.00 79.00 376 SER A N 1
ATOM 2859 C CA . SER A 1 376 ? -2.929 -23.164 -57.327 1.00 79.00 376 SER A CA 1
ATOM 2860 C C . SER A 1 376 ? -1.707 -24.060 -57.074 1.00 79.00 376 SER A C 1
ATOM 2862 O O . SER A 1 376 ? -0.599 -23.796 -57.540 1.00 79.00 376 SER A O 1
ATOM 2864 N N . VAL A 1 377 ? -1.903 -25.185 -56.375 1.00 76.19 377 VAL A N 1
ATOM 2865 C CA . VAL A 1 377 ? -0.819 -26.146 -56.068 1.00 76.19 377 VAL A CA 1
ATOM 2866 C C . VAL A 1 377 ? -0.148 -26.678 -57.347 1.00 76.19 377 VAL A C 1
ATOM 2868 O O . VAL A 1 377 ? 1.063 -26.905 -57.370 1.00 76.19 377 VAL A O 1
ATOM 2871 N N . SER A 1 378 ? -0.913 -26.829 -58.434 1.00 74.88 378 SER A N 1
ATOM 2872 C CA . SER A 1 378 ? -0.389 -27.182 -59.757 1.00 74.88 378 SER A CA 1
ATOM 2873 C C . SER A 1 378 ? 0.536 -26.104 -60.323 1.00 74.88 378 SER A C 1
ATOM 2875 O O . SER A 1 378 ? 1.634 -26.430 -60.766 1.00 74.88 378 SER A O 1
ATOM 2877 N N . GLU A 1 379 ? 0.157 -24.829 -60.257 1.00 76.81 379 GLU A N 1
ATOM 2878 C CA . GLU A 1 379 ? 0.972 -23.721 -60.776 1.00 76.81 379 GLU A CA 1
ATOM 2879 C C . GLU A 1 379 ? 2.230 -23.489 -59.937 1.00 76.81 379 GLU A C 1
ATOM 2881 O O . GLU A 1 379 ? 3.305 -23.270 -60.491 1.00 76.81 379 GLU A O 1
ATOM 2886 N N . GLN A 1 380 ? 2.135 -23.629 -58.612 1.00 79.38 380 GLN A N 1
ATOM 2887 C CA . GLN A 1 380 ? 3.295 -23.557 -57.720 1.00 79.38 380 GLN A CA 1
ATOM 2888 C C . GLN A 1 380 ? 4.348 -24.615 -58.077 1.00 79.38 380 GLN A C 1
ATOM 2890 O O . GLN A 1 380 ? 5.546 -24.335 -58.047 1.00 79.38 380 GLN A O 1
ATOM 2895 N N . SER A 1 381 ? 3.926 -25.834 -58.436 1.00 77.56 381 SER A N 1
ATOM 2896 C CA . SER A 1 381 ? 4.857 -26.897 -58.838 1.00 77.56 381 SER A CA 1
ATOM 2897 C C . SER A 1 381 ? 5.560 -26.596 -60.168 1.00 77.56 381 SER A C 1
ATOM 2899 O O . SER A 1 381 ? 6.766 -26.814 -60.286 1.00 77.56 381 SER A O 1
ATOM 2901 N N . VAL A 1 382 ? 4.836 -26.007 -61.128 1.00 79.75 382 VAL A N 1
ATOM 2902 C CA . VAL A 1 382 ? 5.378 -25.594 -62.431 1.00 79.75 382 VAL A CA 1
ATOM 2903 C C . VAL A 1 382 ? 6.376 -24.448 -62.264 1.00 79.75 382 VAL A C 1
ATOM 2905 O O . VAL A 1 382 ? 7.463 -24.496 -62.837 1.00 79.75 382 VAL A O 1
ATOM 2908 N N . TRP A 1 383 ? 6.055 -23.449 -61.438 1.00 78.69 383 TRP A N 1
ATOM 2909 C CA . TRP A 1 383 ? 6.956 -22.330 -61.158 1.00 78.69 383 TRP A CA 1
ATOM 2910 C C . TRP A 1 383 ? 8.221 -22.758 -60.411 1.00 78.69 383 TRP A C 1
ATOM 2912 O O . TRP A 1 383 ? 9.308 -22.318 -60.779 1.00 78.69 383 TRP A O 1
ATOM 2922 N N . LYS A 1 384 ? 8.122 -23.668 -59.429 1.00 79.50 384 LYS A N 1
ATOM 2923 C CA . LYS A 1 384 ? 9.308 -24.244 -58.765 1.00 79.50 384 LYS A CA 1
ATOM 2924 C C . LYS A 1 384 ? 10.230 -24.914 -59.773 1.00 79.50 384 LYS A C 1
ATOM 2926 O O . LYS A 1 384 ? 11.427 -24.649 -59.762 1.00 79.50 384 LYS A O 1
ATOM 2931 N N . GLN A 1 385 ? 9.674 -25.752 -60.648 1.00 77.19 385 GLN A N 1
ATOM 2932 C CA . GLN A 1 385 ? 10.465 -26.460 -61.647 1.00 77.19 385 GLN A CA 1
ATOM 2933 C C . GLN A 1 385 ? 11.156 -25.480 -62.602 1.00 77.19 385 GLN A C 1
ATOM 2935 O O . GLN A 1 385 ? 12.357 -25.587 -62.810 1.00 77.19 385 GLN A O 1
ATOM 2940 N N . ARG A 1 386 ? 10.449 -24.453 -63.084 1.00 76.88 386 ARG A N 1
ATOM 2941 C CA . ARG A 1 386 ? 11.032 -23.454 -63.992 1.00 76.88 386 ARG A CA 1
ATOM 2942 C C . ARG A 1 386 ? 12.094 -22.575 -63.347 1.00 76.88 386 ARG A C 1
ATOM 2944 O O . ARG A 1 386 ? 13.081 -22.257 -63.995 1.00 76.88 386 ARG A O 1
ATOM 2951 N N . LEU A 1 387 ? 11.923 -22.182 -62.088 1.00 78.44 387 LEU A N 1
ATOM 2952 C CA . LEU A 1 387 ? 12.937 -21.390 -61.390 1.00 78.44 387 LEU A CA 1
ATOM 2953 C C . LEU A 1 387 ? 14.214 -22.204 -61.120 1.00 78.44 387 LEU A C 1
ATOM 2955 O O . LEU A 1 387 ? 15.306 -21.633 -61.147 1.00 78.44 387 LEU A O 1
ATOM 2959 N N . VAL A 1 388 ? 14.077 -23.520 -60.911 1.00 77.44 388 VAL A N 1
ATOM 2960 C CA . VAL A 1 388 ? 15.208 -24.461 -60.846 1.00 77.44 388 VAL A CA 1
ATOM 2961 C C . VAL A 1 388 ? 15.855 -24.626 -62.221 1.00 77.44 388 VAL A C 1
ATOM 2963 O O . VAL A 1 388 ? 17.071 -24.488 -62.329 1.00 77.44 388 VAL A O 1
ATOM 2966 N N . ASP A 1 389 ? 15.060 -24.853 -63.269 1.00 73.94 389 ASP A N 1
ATOM 2967 C CA . ASP A 1 389 ? 15.547 -25.026 -64.645 1.00 73.94 389 ASP A CA 1
ATOM 2968 C C . ASP A 1 389 ? 16.247 -23.757 -65.169 1.00 73.94 389 ASP A C 1
ATOM 2970 O O . ASP A 1 389 ? 17.233 -23.841 -65.896 1.00 73.94 389 ASP A O 1
ATOM 2974 N N . ALA A 1 390 ? 15.787 -22.572 -64.752 1.00 70.44 390 ALA A N 1
ATOM 2975 C CA . ALA A 1 390 ? 16.410 -21.284 -65.057 1.00 70.44 390 ALA A CA 1
ATOM 2976 C C . ALA A 1 390 ? 17.630 -20.966 -64.167 1.00 70.44 390 ALA A C 1
ATOM 2978 O O . ALA A 1 390 ? 18.233 -19.899 -64.310 1.00 70.44 390 ALA A O 1
ATOM 2979 N N . GLY A 1 391 ? 17.976 -21.832 -63.207 1.00 71.31 391 GLY A N 1
ATOM 2980 C CA . GLY A 1 391 ? 19.084 -21.628 -62.269 1.00 71.31 391 GLY A CA 1
ATOM 2981 C C . GLY A 1 391 ? 18.904 -20.435 -61.323 1.00 71.31 391 GLY A C 1
ATOM 2982 O O . GLY A 1 391 ? 19.875 -19.982 -60.724 1.00 71.31 391 GLY A O 1
ATOM 2983 N N . ARG A 1 392 ? 17.682 -19.894 -61.199 1.00 74.75 392 ARG A N 1
ATOM 2984 C CA . ARG A 1 392 ? 17.372 -18.689 -60.406 1.00 74.75 392 ARG A CA 1
ATOM 2985 C C . ARG A 1 392 ? 16.965 -19.002 -58.964 1.00 74.75 392 ARG A C 1
ATOM 2987 O O . ARG A 1 392 ? 17.008 -18.099 -58.132 1.00 74.75 392 ARG A O 1
ATOM 2994 N N . TRP A 1 393 ? 16.580 -20.243 -58.662 1.00 79.44 393 TRP A N 1
ATOM 2995 C CA . TRP A 1 393 ? 16.194 -20.695 -57.320 1.00 79.44 393 TRP A CA 1
ATOM 2996 C C . TRP A 1 393 ? 16.596 -22.154 -57.087 1.00 79.44 393 TRP A C 1
ATOM 2998 O O . TRP A 1 393 ? 16.549 -22.978 -58.000 1.00 79.44 393 TRP A O 1
ATOM 3008 N N . THR A 1 394 ? 16.947 -22.494 -55.847 1.00 76.12 394 THR A N 1
ATOM 3009 C CA . THR A 1 394 ? 17.286 -23.862 -55.432 1.00 76.12 394 THR A CA 1
ATOM 3010 C C . THR A 1 394 ? 16.403 -24.313 -54.269 1.00 76.12 394 THR A C 1
ATOM 3012 O O . THR A 1 394 ? 16.062 -23.527 -53.388 1.00 76.12 394 THR A O 1
ATOM 3015 N N . ALA A 1 395 ? 16.068 -25.608 -54.197 1.00 69.88 395 ALA A N 1
ATOM 3016 C CA . ALA A 1 395 ? 15.230 -26.149 -53.116 1.00 69.88 395 ALA A CA 1
ATOM 3017 C C . ALA A 1 395 ? 15.822 -25.929 -51.703 1.00 69.88 395 ALA A C 1
ATOM 3019 O O . ALA A 1 395 ? 15.084 -25.912 -50.719 1.00 69.88 395 ALA A O 1
ATOM 3020 N N . SER A 1 396 ? 17.141 -25.726 -51.598 1.00 68.75 396 SER A N 1
ATOM 3021 C CA . SER A 1 396 ? 17.846 -25.397 -50.353 1.00 68.75 396 SER A CA 1
ATOM 3022 C C . SER A 1 396 ? 17.552 -23.997 -49.806 1.00 68.75 396 SER A C 1
ATOM 3024 O O . SER A 1 396 ? 17.757 -23.767 -48.617 1.00 68.75 396 SER A O 1
ATOM 3026 N N . GLU A 1 397 ? 17.082 -23.065 -50.638 1.00 65.50 397 GLU A N 1
ATOM 3027 C CA . GLU A 1 397 ? 16.774 -21.688 -50.224 1.00 65.50 397 GLU A CA 1
ATOM 3028 C C . GLU A 1 397 ? 15.416 -21.563 -49.517 1.00 65.50 397 GLU A C 1
ATOM 3030 O O . GLU A 1 397 ? 15.177 -20.585 -48.810 1.00 65.50 397 GLU A O 1
ATOM 3035 N N . GLY 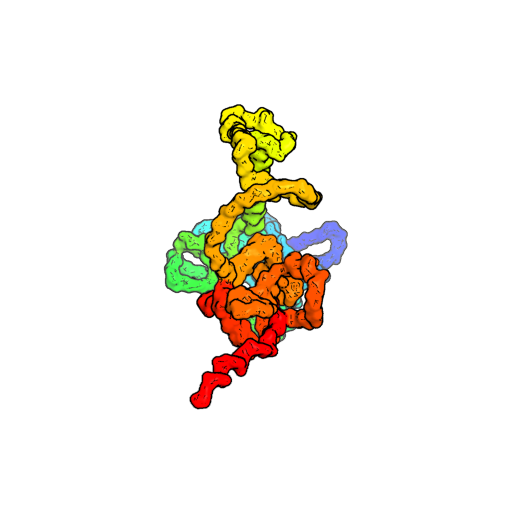A 1 398 ? 14.556 -22.578 -49.646 1.00 70.44 398 GLY A N 1
ATOM 3036 C CA . GLY A 1 398 ? 13.236 -22.618 -49.025 1.00 70.44 398 GLY A CA 1
ATOM 3037 C C . GLY A 1 398 ? 12.181 -21.780 -49.755 1.00 70.44 398 GLY A C 1
ATOM 3038 O O . GLY A 1 398 ? 12.469 -20.941 -50.606 1.00 70.44 398 GLY A O 1
ATOM 3039 N N . GLU A 1 399 ? 10.914 -22.031 -49.421 1.00 71.81 399 GLU A N 1
ATOM 3040 C CA . GLU A 1 399 ? 9.756 -21.384 -50.063 1.00 71.81 399 GLU A CA 1
ATOM 3041 C C . GLU A 1 399 ? 9.511 -19.951 -49.570 1.00 71.81 399 GLU A C 1
ATOM 3043 O O . GLU A 1 399 ? 8.752 -19.207 -50.185 1.00 71.81 399 GLU A O 1
ATOM 3048 N N . SER A 1 400 ? 10.172 -19.537 -48.485 1.00 72.88 400 SER A N 1
ATOM 3049 C CA . SER A 1 400 ? 10.045 -18.190 -47.917 1.00 72.88 400 SER A CA 1
ATOM 3050 C C . SER A 1 400 ? 10.496 -17.093 -48.882 1.00 72.88 400 SER A C 1
ATOM 3052 O O . SER A 1 400 ? 9.954 -15.992 -48.842 1.00 72.88 400 SER A O 1
ATOM 3054 N N . VAL A 1 401 ? 11.434 -17.402 -49.781 1.00 73.25 401 VAL A N 1
ATOM 3055 C CA . VAL A 1 401 ? 11.931 -16.469 -50.802 1.00 73.25 401 VAL A CA 1
ATOM 3056 C C . VAL A 1 401 ? 10.841 -16.130 -51.832 1.00 73.25 401 VAL A C 1
ATOM 3058 O O . VAL A 1 401 ? 10.790 -15.013 -52.337 1.00 73.25 401 VAL A O 1
ATOM 3061 N N . LEU A 1 402 ? 9.920 -17.062 -52.098 1.00 73.88 402 LEU A N 1
ATOM 3062 C CA . LEU A 1 402 ? 8.868 -16.908 -53.110 1.00 73.88 402 LEU A CA 1
ATOM 3063 C C . LEU A 1 402 ? 7.685 -16.063 -52.608 1.00 73.88 402 LEU A C 1
ATOM 3065 O O . LEU A 1 402 ? 6.927 -15.534 -53.411 1.00 73.88 402 LEU A O 1
ATOM 3069 N N . ILE A 1 403 ? 7.543 -15.887 -51.288 1.00 71.56 403 ILE A N 1
ATOM 3070 C CA . ILE A 1 403 ? 6.439 -15.126 -50.674 1.00 71.56 403 ILE A CA 1
ATOM 3071 C C . ILE A 1 403 ? 6.521 -13.627 -51.018 1.00 71.56 403 ILE A C 1
ATOM 3073 O O . ILE A 1 403 ? 5.489 -12.967 -51.106 1.00 71.56 403 ILE A O 1
ATOM 3077 N N . GLY A 1 404 ? 7.728 -13.096 -51.242 1.00 67.44 404 GLY A N 1
ATOM 3078 C CA . GLY A 1 404 ? 7.965 -11.686 -51.579 1.00 67.44 404 GLY A CA 1
ATOM 3079 C C . GLY A 1 404 ? 7.902 -11.352 -53.074 1.00 67.44 404 GLY A C 1
ATOM 3080 O O . GLY A 1 404 ? 8.326 -10.263 -53.455 1.00 67.44 404 GLY A O 1
ATOM 3081 N N . VAL A 1 405 ? 7.429 -12.278 -53.915 1.00 76.31 405 VAL A N 1
ATOM 3082 C CA . VAL A 1 405 ? 7.471 -12.181 -55.382 1.00 76.31 405 VAL A CA 1
ATOM 3083 C C . VAL A 1 405 ? 6.063 -12.285 -55.973 1.00 76.31 405 VAL A C 1
ATOM 3085 O O . VAL A 1 405 ? 5.243 -13.082 -55.511 1.00 76.31 405 VAL A O 1
ATOM 3088 N N . LEU A 1 406 ? 5.787 -11.482 -57.005 1.00 78.06 406 LEU A N 1
ATOM 3089 C CA . LEU A 1 406 ? 4.562 -11.566 -57.805 1.00 78.06 406 LEU A CA 1
ATOM 3090 C C . LEU A 1 406 ? 4.799 -12.407 -59.059 1.00 78.06 406 LEU A C 1
ATOM 3092 O O . LEU A 1 406 ? 5.804 -12.229 -59.743 1.00 78.06 406 LEU A O 1
ATOM 3096 N N . PHE A 1 407 ? 3.852 -13.285 -59.376 1.00 77.38 407 PHE A N 1
ATOM 3097 C CA . PHE A 1 407 ? 3.916 -14.178 -60.530 1.00 77.38 407 PHE A CA 1
ATOM 3098 C C . PHE A 1 407 ? 2.791 -13.855 -61.511 1.00 77.38 407 PHE A C 1
ATOM 3100 O O . PHE A 1 407 ? 1.660 -13.592 -61.090 1.00 77.38 407 PHE A O 1
ATOM 3107 N N . SER A 1 408 ? 3.090 -13.900 -62.809 1.00 77.69 408 SER A N 1
ATOM 3108 C CA . SER A 1 408 ? 2.051 -13.908 -63.839 1.00 77.69 408 SER A CA 1
ATOM 3109 C C . SER A 1 408 ? 1.442 -15.305 -64.026 1.00 77.69 408 SER A C 1
ATOM 3111 O O . SER A 1 408 ? 1.953 -16.305 -63.500 1.00 77.69 408 SER A O 1
ATOM 3113 N N . GLU A 1 409 ? 0.311 -15.373 -64.737 1.00 69.94 409 GLU A N 1
ATOM 3114 C CA . GLU A 1 409 ? -0.355 -16.637 -65.058 1.00 69.94 409 GLU A CA 1
ATOM 3115 C C . GLU A 1 409 ? 0.637 -17.577 -65.754 1.00 69.94 409 GLU A C 1
ATOM 3117 O O . GLU A 1 409 ? 1.333 -17.204 -66.702 1.00 69.94 409 GLU A O 1
ATOM 3122 N N . ALA A 1 410 ? 0.762 -18.804 -65.244 1.00 60.47 410 ALA A N 1
ATOM 3123 C CA . ALA A 1 410 ? 1.729 -19.749 -65.775 1.00 60.47 410 ALA A CA 1
ATOM 3124 C C . ALA A 1 410 ? 1.358 -20.076 -67.229 1.00 60.47 410 ALA A C 1
ATOM 3126 O O . ALA A 1 410 ? 0.307 -20.666 -67.469 1.00 60.47 410 ALA A O 1
ATOM 3127 N N . CYS A 1 411 ? 2.212 -19.723 -68.201 1.00 59.53 411 CYS A N 1
ATOM 3128 C CA . CYS A 1 411 ? 1.921 -19.966 -69.616 1.00 59.53 411 CYS A CA 1
ATOM 3129 C C . CYS A 1 411 ? 1.620 -21.450 -69.868 1.00 59.53 411 CYS A C 1
ATOM 3131 O O . CYS A 1 411 ? 2.514 -22.310 -69.866 1.00 59.53 411 CYS A O 1
ATOM 3133 N N . GLY A 1 412 ? 0.337 -21.731 -70.083 1.00 48.53 412 GLY A N 1
ATOM 3134 C CA . GLY A 1 412 ? -0.184 -23.039 -70.418 1.00 48.53 412 GLY A CA 1
ATOM 3135 C C . GLY A 1 412 ? 0.153 -23.406 -71.857 1.00 48.53 412 GLY A C 1
ATOM 3136 O O . GLY A 1 412 ? -0.579 -23.067 -72.775 1.00 48.53 412 GLY A O 1
ATOM 3137 N N . GLY A 1 413 ? 1.222 -24.186 -72.030 1.00 40.19 413 GLY A N 1
ATOM 3138 C CA . GLY A 1 413 ? 1.316 -25.174 -73.105 1.00 40.19 413 GLY A CA 1
ATOM 3139 C C . GLY A 1 413 ? 2.154 -24.813 -74.332 1.00 40.19 413 GLY A C 1
ATOM 3140 O O . GLY A 1 413 ? 1.656 -24.209 -75.268 1.00 40.19 413 GLY A O 1
ATOM 3141 N N . LEU A 1 414 ? 3.374 -25.361 -74.393 1.00 36.34 414 LEU A N 1
ATOM 3142 C CA . LEU A 1 414 ? 3.975 -25.910 -75.621 1.00 36.34 414 LEU A CA 1
ATOM 3143 C C . LEU A 1 414 ? 5.228 -26.729 -75.262 1.00 36.34 414 LEU A C 1
ATOM 3145 O O . LEU A 1 414 ? 6.338 -26.227 -75.170 1.00 36.34 414 LEU A O 1
ATOM 3149 N N . GLY A 1 415 ? 5.021 -28.020 -75.003 1.00 33.50 415 GLY A N 1
ATOM 3150 C CA . GLY A 1 415 ? 6.090 -28.997 -74.747 1.00 33.50 415 GLY A CA 1
ATOM 3151 C C . GLY A 1 415 ? 5.631 -30.451 -74.879 1.00 33.50 415 GLY A C 1
ATOM 3152 O O . GLY A 1 415 ? 6.298 -31.366 -74.411 1.00 33.50 415 GLY A O 1
ATOM 3153 N N . ARG A 1 416 ? 4.471 -30.681 -75.511 1.00 33.12 416 ARG A N 1
ATOM 3154 C CA . ARG A 1 416 ? 3.899 -32.012 -75.778 1.00 33.12 416 ARG A CA 1
ATOM 3155 C C . ARG A 1 416 ? 4.322 -32.578 -77.145 1.00 33.12 416 ARG A C 1
ATOM 3157 O O . ARG A 1 416 ? 3.652 -33.462 -77.655 1.00 33.12 416 ARG A O 1
ATOM 3164 N N . ALA A 1 417 ? 5.412 -32.078 -77.733 1.00 36.56 417 ALA A N 1
ATOM 3165 C CA . ALA A 1 417 ? 5.795 -32.367 -79.120 1.00 36.56 417 ALA A CA 1
ATOM 3166 C C . ALA A 1 417 ? 7.167 -33.056 -79.303 1.00 36.56 417 ALA A C 1
ATOM 3168 O O . ALA A 1 417 ? 7.644 -33.134 -80.424 1.00 36.56 417 ALA A O 1
ATOM 3169 N N . VAL A 1 418 ? 7.811 -33.583 -78.248 1.00 37.06 418 VAL A N 1
ATOM 3170 C CA . VAL A 1 418 ? 9.120 -34.284 -78.382 1.00 37.06 418 VAL A CA 1
ATOM 3171 C C . VAL A 1 418 ? 9.106 -35.693 -77.762 1.00 37.06 418 VAL A C 1
ATOM 3173 O O . VAL A 1 418 ? 10.137 -36.224 -77.368 1.00 37.06 418 VAL A O 1
ATOM 3176 N N . ARG A 1 419 ? 7.939 -36.347 -77.651 1.00 34.19 419 ARG A N 1
ATOM 3177 C CA . ARG A 1 419 ? 7.879 -37.752 -77.183 1.00 34.19 419 ARG A CA 1
ATOM 3178 C C . ARG A 1 419 ? 7.149 -38.734 -78.099 1.00 34.19 419 ARG A C 1
ATOM 3180 O O . ARG A 1 419 ? 7.000 -39.889 -77.725 1.00 34.19 419 ARG A O 1
ATOM 3187 N N . GLU A 1 420 ? 6.772 -38.325 -79.302 1.00 33.66 420 GLU A N 1
ATOM 3188 C CA . GLU A 1 420 ? 6.256 -39.246 -80.320 1.00 33.66 420 GLU A CA 1
ATOM 3189 C C . GLU A 1 420 ? 6.970 -39.013 -81.650 1.00 33.66 420 GLU A C 1
ATOM 3191 O O . GLU A 1 420 ? 6.418 -38.465 -82.592 1.00 33.66 420 GLU A O 1
ATOM 3196 N N . GLU A 1 421 ? 8.220 -39.464 -81.715 1.00 30.42 421 GLU A N 1
ATOM 3197 C CA . GLU A 1 421 ? 8.758 -40.063 -82.934 1.00 30.42 421 GLU A CA 1
ATOM 3198 C C . GLU A 1 421 ? 9.499 -41.340 -82.536 1.00 30.42 421 GLU A C 1
ATOM 3200 O O . GLU A 1 421 ? 10.588 -41.287 -81.966 1.00 30.42 421 GLU A O 1
ATOM 3205 N N . LEU A 1 422 ? 8.849 -42.483 -82.755 1.00 28.61 422 LEU A N 1
ATOM 3206 C CA . LEU A 1 422 ? 9.357 -43.626 -83.525 1.00 28.61 422 LEU A CA 1
ATOM 3207 C C . LEU A 1 422 ? 8.314 -44.764 -83.455 1.00 28.61 422 LEU A C 1
ATOM 3209 O O . LEU A 1 422 ? 7.793 -45.021 -82.367 1.00 28.61 422 LEU A O 1
ATOM 3213 N N . PRO A 1 423 ? 7.978 -45.423 -84.582 1.00 41.59 423 PRO A N 1
ATOM 3214 C CA . PRO A 1 423 ? 7.304 -46.721 -84.559 1.00 41.59 423 PRO A CA 1
ATOM 3215 C C . PRO A 1 423 ? 8.170 -47.826 -83.938 1.00 41.59 423 PRO A C 1
ATOM 3217 O O . PRO A 1 423 ? 9.419 -47.725 -84.012 1.00 41.59 423 PRO A O 1
#

Secondary structure (DSSP, 8-state):
------TT---SS---------PPPPTT-S-PPPPEEEEEEEEETTEEEEEEEPGGG--EEEEEEEPPBTTBSS-EEEEEEEPPTT-SSEEEEEEEEEEE-TT--EEEEEEEEETTS-EEEEEEEEETTTEE-PPEEEEEE-S--SS-EEEEEEPPP-PPPSSPPTT----EEEEEEEETTS-EEEEEEE-EEESTT-SSPEEESS---S-HHHHHHHHHHHHHHHHHHHHHHHHHHHHHTTSS--SS-HHHHS-HHHHHHH-----PPPTTS--HHHHHHS------------------------HHHHHHHHHHTT-S-S-TTS--GGG--EEEEE---SSGGGSEEEEETTTTTT---S-------EEGGGS-HHHHHHHHHHHHHTTS--GGG-GGGGGG-EE---------SSS----

InterPro domains:
  IPR015943 WD40/YVTN repeat-like-containing domain superfamily [G3DSA:2.130.10.10] (17-193)
  IPR045260 Guanine nucleotide-exchange factor Sec12-like [PTHR23284] (18-353)

Foldseek 3Di:
DPPDPDPPDDPPDDPDDDDQDDDDDPPPPDPPPAWDWQDWDDPDPFKIWTWTAGPPLQFIKIWIKGTADPVGSHIDTPAMDTDDRLQSDWHEKDKEWQDADPQRKTKMKIWIQGQQRKIWIWIWIAGPVPGIDYTHTDDMHGCQDPAGWHYKYKDHHDDDDFQDDPVDDWDWIKMWIQGPVRDIDIDIQTWDFPPPPDSGTTTDSDHDDDPVVVVVVVVVVVVVVVVVVVVVVVVLLCVLCVVDPPPPPSVPPDDPVVSVVSNPPPDPDPPPDDDPVNVVPDDPDDDDDDDDDDPPPPPPDDDPEALVVVVVVCVVVVQADDDLPDDDPPSQFKEWEAAPDPALLRRIDIHGNVRVVPPPDDDDDDWDWDALVVDDPVVNVVVVVSCVSNVRDDVVVPCVSRRSYIYTDDDPDDDPPPPDDDD

pLDDT: mean 73.99, std 19.94, range [25.97, 97.69]

Organism: NCBI:txid2972119

Radius of gyration: 42.04 Å; chains: 1; bounding box: 71×77×130 Å